Protein AF-A0A953T3P0-F1 (afdb_monomer)

Radius of gyration: 31.75 Å; Cα contacts (8 Å, |Δi|>4): 435; chains: 1; bounding box: 73×57×102 Å

Secondary structure (DSSP, 8-state):
-------------------------TTHHHHHHHHHHHHHHHHHHHHHHHHHHHHHHHHHHHHH-HHHHHHHHHHHHHHHHHHHHHHHHHHHHHHHTTT-TTTT-TTTEEEEEEEE-TT--EEEE--EETTEE--HHHHH-SS-TT----HHHHHHHHHHHHHHHHHHHHHHHHHHHHT-HHHHHHHHHHHSTTTTT-GGGGGGHHHHHHHHHHHHHHHHHHHHHHIIIII--GGGTT--TTS--SS-TTTTS----SHHHHHHHHHHHHSPEE-TTT--EE-TT-HHHHHHHHHHHHHHHHHHHHHHHS---EEEEEESS-TT-EEEEEHHHHHHHHHHHHBS-TTT--BS----SS-THHHHIIIIIHHHHHHHHHHHHHHHHHHHH-

Structure (mmCIF, N/CA/C/O backbone):
data_AF-A0A953T3P0-F1
#
_entry.id   AF-A0A953T3P0-F1
#
loop_
_atom_site.group_PDB
_atom_site.id
_atom_site.type_symbol
_atom_site.label_atom_id
_atom_site.label_alt_id
_atom_site.label_comp_id
_atom_site.label_asym_id
_atom_site.label_entity_id
_atom_site.label_seq_id
_atom_site.pdbx_PDB_ins_code
_atom_site.Cartn_x
_atom_site.Cartn_y
_atom_site.Cartn_z
_atom_site.occupancy
_atom_site.B_iso_or_equiv
_atom_site.auth_seq_id
_atom_site.auth_comp_id
_atom_site.auth_asym_id
_atom_site.auth_atom_id
_atom_site.pdbx_PDB_model_num
ATOM 1 N N . MET A 1 1 ? 3.062 -41.669 -9.438 1.00 37.56 1 MET A N 1
ATOM 2 C CA . MET A 1 1 ? 3.617 -41.935 -10.787 1.00 37.56 1 MET A CA 1
ATOM 3 C C . MET A 1 1 ? 3.942 -40.614 -11.473 1.00 37.56 1 MET A C 1
ATOM 5 O O . MET A 1 1 ? 3.036 -39.882 -11.841 1.00 37.56 1 MET A O 1
ATOM 9 N N . ARG A 1 2 ? 5.233 -40.275 -11.577 1.00 29.33 2 ARG A N 1
ATOM 10 C CA . ARG A 1 2 ? 5.738 -39.054 -12.226 1.00 29.33 2 ARG A CA 1
ATOM 11 C C . ARG A 1 2 ? 5.857 -39.291 -13.737 1.00 29.33 2 ARG A C 1
ATOM 13 O O . ARG A 1 2 ? 6.620 -40.166 -14.137 1.00 29.33 2 ARG A O 1
ATOM 20 N N . LYS A 1 3 ? 5.162 -38.513 -14.572 1.00 30.78 3 LYS A N 1
ATOM 21 C CA . LYS A 1 3 ? 5.439 -38.440 -16.017 1.00 30.78 3 LYS A CA 1
ATOM 22 C C . LYS A 1 3 ? 6.377 -37.259 -16.276 1.00 30.78 3 LYS A C 1
ATOM 24 O O . LYS A 1 3 ? 5.998 -36.110 -16.100 1.00 30.78 3 LYS A O 1
ATOM 29 N N . LYS A 1 4 ? 7.620 -37.580 -16.644 1.00 32.75 4 LYS A N 1
ATOM 30 C CA . LYS A 1 4 ? 8.631 -36.647 -17.157 1.00 32.75 4 LYS A CA 1
ATOM 31 C C . LYS A 1 4 ? 8.291 -36.314 -18.612 1.00 32.75 4 LYS A C 1
ATOM 33 O O . LYS A 1 4 ? 8.299 -37.214 -19.451 1.00 32.75 4 LYS A O 1
ATOM 38 N N . THR A 1 5 ? 8.030 -35.052 -18.919 1.00 35.22 5 THR A N 1
ATOM 39 C CA . THR A 1 5 ? 7.902 -34.564 -20.298 1.00 35.22 5 THR A CA 1
ATOM 40 C C . THR A 1 5 ? 9.308 -34.317 -20.848 1.00 35.22 5 THR A C 1
ATOM 42 O O . THR A 1 5 ? 10.053 -33.497 -20.317 1.00 35.22 5 THR A O 1
ATOM 45 N N . LYS A 1 6 ? 9.712 -35.087 -21.864 1.00 32.06 6 LYS A N 1
ATOM 46 C CA . LYS A 1 6 ? 11.002 -34.941 -22.555 1.00 32.06 6 LYS A CA 1
ATOM 47 C C . LYS A 1 6 ? 10.939 -33.740 -23.505 1.00 32.06 6 LYS A C 1
ATOM 49 O O . LYS A 1 6 ? 10.104 -33.723 -24.407 1.00 32.06 6 LYS A O 1
ATOM 54 N N . LEU A 1 7 ? 11.838 -32.775 -23.313 1.00 31.03 7 LEU A N 1
ATOM 55 C CA . LEU A 1 7 ? 12.118 -31.689 -24.254 1.00 31.03 7 LEU A CA 1
ATOM 56 C C . LEU A 1 7 ? 12.672 -32.294 -25.559 1.00 31.03 7 LEU A C 1
ATOM 58 O O . LEU A 1 7 ? 13.673 -33.011 -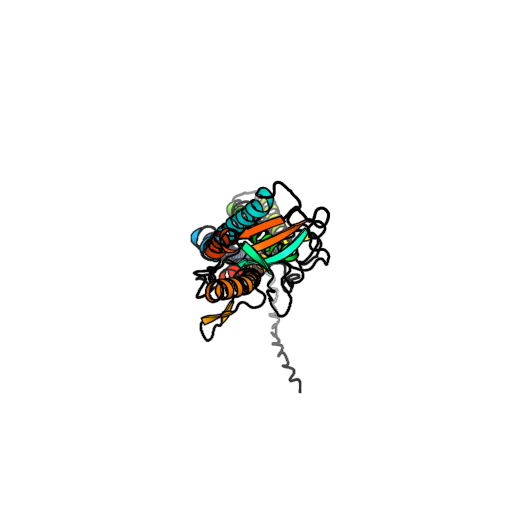25.527 1.00 31.03 7 LEU A O 1
ATOM 62 N N . LYS A 1 8 ? 12.027 -32.033 -26.701 1.00 30.09 8 LYS A N 1
ATOM 63 C CA . LYS A 1 8 ? 12.584 -32.332 -28.027 1.00 30.09 8 LYS A CA 1
ATOM 64 C C . LYS A 1 8 ? 13.500 -31.176 -28.431 1.00 30.09 8 LYS A C 1
ATOM 66 O O . LYS A 1 8 ? 13.028 -30.067 -28.652 1.00 30.09 8 LYS A O 1
ATOM 71 N N . PHE A 1 9 ? 14.797 -31.453 -28.508 1.00 32.75 9 PHE A N 1
ATOM 72 C CA . PHE A 1 9 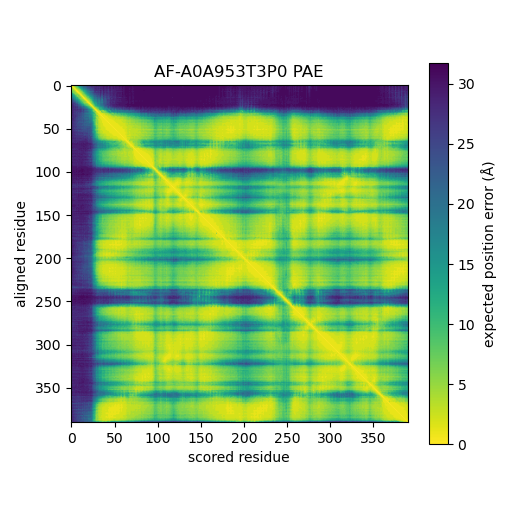? 15.791 -30.589 -29.140 1.00 32.75 9 PHE A CA 1
ATOM 73 C C . PHE A 1 9 ? 15.464 -30.470 -30.636 1.00 32.75 9 PHE A C 1
ATOM 75 O O . PHE A 1 9 ? 15.517 -31.467 -31.355 1.00 32.75 9 PHE A O 1
ATOM 82 N N . TYR A 1 10 ? 15.137 -29.268 -31.109 1.00 33.91 10 TYR A N 1
ATOM 83 C CA . TYR A 1 10 ? 15.230 -28.955 -32.532 1.00 33.91 10 TYR A CA 1
ATOM 84 C C . TYR A 1 10 ? 16.700 -28.660 -32.840 1.00 33.91 10 TYR A C 1
ATOM 86 O O . TYR A 1 10 ? 17.231 -27.611 -32.484 1.00 33.91 10 TYR A O 1
ATOM 94 N N . LEU A 1 11 ? 17.367 -29.632 -33.459 1.00 31.27 11 LEU A N 1
ATOM 95 C CA . LEU A 1 11 ? 18.646 -29.450 -34.136 1.00 31.27 11 LEU A CA 1
ATOM 96 C C . LEU A 1 11 ? 18.415 -28.528 -35.340 1.00 31.27 11 LEU A C 1
ATOM 98 O O . LEU A 1 11 ? 17.953 -28.975 -36.388 1.00 31.27 11 LEU A O 1
ATOM 102 N N . CYS A 1 12 ? 18.729 -27.241 -35.198 1.00 31.02 12 CYS A N 1
ATOM 103 C CA . CYS A 1 12 ? 18.995 -26.394 -36.354 1.00 31.02 12 CYS A CA 1
ATOM 104 C C . CYS A 1 12 ? 20.309 -26.877 -36.974 1.00 31.02 12 CYS A C 1
ATOM 106 O O . CYS A 1 12 ? 21.393 -26.579 -36.473 1.00 31.02 12 CYS A O 1
ATOM 108 N N . ILE A 1 13 ? 20.201 -27.668 -38.039 1.00 32.19 13 ILE A N 1
ATOM 109 C CA . ILE A 1 13 ? 21.322 -28.002 -38.912 1.00 32.19 13 ILE A CA 1
ATOM 110 C C . ILE A 1 13 ? 21.729 -26.694 -39.595 1.00 32.19 13 ILE A C 1
ATOM 112 O O . ILE A 1 13 ? 21.095 -26.255 -40.553 1.00 32.19 13 ILE A O 1
ATOM 116 N N . PHE A 1 14 ? 22.762 -26.041 -39.067 1.00 35.91 14 PHE A N 1
ATOM 117 C CA . PHE A 1 14 ? 23.504 -25.036 -39.814 1.00 35.91 14 PHE A CA 1
ATOM 118 C C . PHE A 1 14 ? 24.171 -25.756 -40.984 1.00 35.91 14 PHE A C 1
ATOM 120 O O . PHE A 1 14 ? 25.140 -26.489 -40.800 1.00 35.91 14 PHE A O 1
ATOM 127 N N . SER A 1 15 ? 23.633 -25.579 -42.188 1.00 30.56 15 SER A N 1
ATOM 128 C CA . SER A 1 15 ? 24.376 -25.905 -43.399 1.00 30.56 15 SER A CA 1
ATOM 129 C C . SER A 1 15 ? 25.509 -24.880 -43.519 1.00 30.56 15 SER A C 1
ATOM 131 O O . SER A 1 15 ? 25.211 -23.684 -43.573 1.00 30.56 15 SER A O 1
ATOM 133 N N . PRO A 1 16 ? 26.792 -25.279 -43.549 1.00 36.47 16 PRO A N 1
ATOM 134 C CA . PRO A 1 16 ? 27.856 -24.346 -43.870 1.00 36.47 16 PRO A CA 1
ATOM 135 C C . PRO A 1 16 ? 27.723 -24.015 -45.358 1.00 36.47 16 PRO A C 1
ATOM 137 O O . PRO A 1 16 ? 27.997 -24.846 -46.224 1.00 36.47 16 PRO A O 1
ATOM 140 N N . ILE A 1 17 ? 27.249 -22.810 -45.670 1.00 37.03 17 ILE A N 1
ATOM 141 C CA . ILE A 1 17 ? 27.395 -22.261 -47.015 1.00 37.03 17 ILE A CA 1
ATOM 142 C C . ILE A 1 17 ? 28.883 -21.950 -47.161 1.00 37.03 17 ILE A C 1
ATOM 144 O O . ILE A 1 17 ? 29.382 -20.962 -46.626 1.00 37.03 17 ILE A O 1
ATOM 148 N N . TYR A 1 18 ? 29.601 -22.840 -47.843 1.00 33.72 18 TYR A N 1
ATOM 149 C CA . TYR A 1 18 ? 30.947 -22.577 -48.331 1.00 33.72 18 TYR A CA 1
ATOM 150 C C . TYR A 1 18 ? 30.877 -21.415 -49.328 1.00 33.72 18 TYR A C 1
ATOM 152 O O . TYR A 1 18 ? 30.556 -21.601 -50.500 1.00 33.72 18 TYR A O 1
ATOM 160 N N . LEU A 1 19 ? 31.160 -20.201 -48.857 1.00 36.16 19 LEU A N 1
ATOM 161 C CA . LEU A 1 19 ? 31.467 -19.071 -49.726 1.00 36.16 19 LEU A CA 1
ATOM 162 C C . LEU A 1 19 ? 32.917 -19.227 -50.188 1.00 36.16 19 LEU A C 1
ATOM 164 O O . LEU A 1 19 ? 33.862 -19.000 -49.437 1.00 36.16 19 LEU A O 1
ATOM 168 N N . SER A 1 20 ? 33.075 -19.673 -51.432 1.00 31.75 20 SER A N 1
ATOM 169 C CA . SER A 1 20 ? 34.361 -19.707 -52.125 1.00 31.75 20 SER A CA 1
ATOM 170 C C . SER A 1 20 ? 34.915 -18.277 -52.248 1.00 31.75 20 SER A C 1
ATOM 172 O O . SER A 1 20 ? 34.160 -17.387 -52.649 1.00 31.75 20 SER A O 1
ATOM 174 N N . PRO A 1 21 ? 36.204 -18.015 -51.960 1.00 38.56 21 PRO A N 1
ATOM 175 C CA . PRO A 1 21 ? 36.775 -16.695 -52.164 1.00 38.56 21 PRO A CA 1
ATOM 176 C C . PRO A 1 21 ? 37.069 -16.533 -53.657 1.00 38.56 21 PRO A C 1
ATOM 178 O O . PRO A 1 21 ? 38.043 -17.078 -54.175 1.00 38.56 21 PRO A O 1
ATOM 181 N N . ILE A 1 22 ? 36.220 -15.797 -54.371 1.00 37.16 22 ILE A N 1
ATOM 182 C CA . ILE A 1 22 ? 36.578 -15.304 -55.702 1.00 37.16 22 ILE A CA 1
ATOM 183 C C . ILE A 1 22 ? 37.471 -14.081 -55.487 1.00 37.16 22 ILE A C 1
ATOM 185 O O . ILE A 1 22 ? 37.013 -12.969 -55.238 1.00 37.16 22 ILE A O 1
ATOM 189 N N . LEU A 1 23 ? 38.778 -14.330 -55.530 1.00 43.03 23 LEU A N 1
ATOM 190 C CA . LEU A 1 23 ? 39.819 -13.315 -55.615 1.00 43.03 23 LEU A CA 1
ATOM 191 C C . LEU A 1 23 ? 39.748 -12.627 -56.983 1.00 43.03 23 LEU A C 1
ATOM 193 O O . LEU A 1 23 ? 40.327 -13.137 -57.934 1.00 43.03 23 LEU A O 1
ATOM 197 N N . THR A 1 24 ? 39.109 -11.457 -57.070 1.00 35.88 24 THR A N 1
ATOM 198 C CA . THR A 1 24 ? 39.386 -10.458 -58.123 1.00 35.88 24 THR A CA 1
ATOM 199 C C . THR A 1 24 ? 38.961 -9.043 -57.685 1.00 35.88 24 THR A C 1
ATOM 201 O O . THR A 1 24 ? 37.789 -8.785 -57.435 1.00 35.88 24 THR A O 1
ATOM 204 N N . SER A 1 25 ? 39.931 -8.115 -57.655 1.00 33.19 25 SER A N 1
ATOM 205 C CA . SER A 1 25 ? 39.856 -6.665 -57.346 1.00 33.19 25 SER A CA 1
ATOM 206 C C . SER A 1 25 ? 39.536 -6.263 -55.886 1.00 33.19 25 SER A C 1
ATOM 208 O O . SER A 1 25 ? 38.407 -6.013 -55.479 1.00 33.19 25 SER A O 1
ATOM 210 N N . CYS A 1 26 ? 40.595 -6.158 -55.079 1.00 47.00 26 CYS A N 1
ATOM 211 C CA . CYS A 1 26 ? 40.574 -6.049 -53.614 1.00 47.00 26 CYS A CA 1
ATOM 212 C C . CYS A 1 26 ? 40.272 -4.654 -53.021 1.00 47.00 26 CYS A C 1
ATOM 214 O O . CYS A 1 26 ? 40.724 -4.373 -51.915 1.00 47.00 26 CYS A O 1
ATOM 216 N N . GLN A 1 27 ? 39.534 -3.770 -53.700 1.00 43.94 27 GLN A N 1
ATOM 217 C CA . GLN A 1 27 ? 39.047 -2.537 -53.052 1.00 43.94 27 GLN A CA 1
ATOM 218 C C . GLN A 1 27 ? 37.523 -2.444 -53.068 1.00 43.94 27 GLN A C 1
ATOM 220 O O . GLN A 1 27 ? 36.934 -2.344 -51.998 1.00 43.94 27 GLN A O 1
ATOM 225 N N . SER A 1 28 ? 36.860 -2.579 -54.218 1.00 45.50 28 SER A N 1
ATOM 226 C CA . SER A 1 28 ? 35.389 -2.513 -54.306 1.00 45.50 28 SER A CA 1
ATOM 227 C C . SER A 1 28 ? 34.683 -3.592 -53.475 1.00 45.50 28 SER A C 1
ATOM 229 O O . SER A 1 28 ? 33.772 -3.276 -52.721 1.00 45.50 28 SER A O 1
ATOM 231 N N . SER A 1 29 ? 35.166 -4.839 -53.509 1.00 52.94 29 SER A N 1
ATOM 232 C CA . SER A 1 29 ? 34.537 -5.955 -52.781 1.00 52.94 29 SER A CA 1
ATOM 233 C C . SER A 1 29 ? 34.591 -5.822 -51.251 1.00 52.94 29 SER A C 1
ATOM 235 O O . SER A 1 29 ? 33.715 -6.359 -50.576 1.00 52.94 29 SER A O 1
ATOM 237 N N . PHE A 1 30 ? 35.596 -5.139 -50.692 1.00 55.59 30 PHE A N 1
ATOM 238 C CA . PHE A 1 30 ? 35.671 -4.875 -49.248 1.00 55.59 30 PHE A CA 1
ATOM 239 C C . PHE A 1 30 ? 34.766 -3.708 -48.848 1.00 55.59 30 PHE A C 1
ATOM 241 O O . PHE A 1 30 ? 34.097 -3.782 -47.819 1.00 55.59 30 PHE A O 1
ATOM 248 N N . TRP A 1 31 ? 34.692 -2.666 -49.685 1.00 56.62 31 TRP A N 1
ATOM 249 C CA . TRP A 1 31 ? 33.738 -1.570 -49.505 1.00 56.62 31 TRP A CA 1
ATOM 250 C C . TRP A 1 31 ? 32.292 -2.076 -49.525 1.00 56.62 31 TRP A C 1
ATOM 252 O O . TRP A 1 31 ? 31.493 -1.678 -48.679 1.00 56.62 31 TRP A O 1
ATOM 262 N N . ASP A 1 32 ? 31.965 -3.003 -50.426 1.00 62.16 32 ASP A N 1
ATOM 263 C CA . ASP A 1 32 ? 30.634 -3.606 -50.506 1.00 62.16 32 ASP A CA 1
ATOM 264 C C . ASP A 1 32 ? 30.319 -4.472 -49.274 1.00 62.16 32 ASP A C 1
ATOM 266 O O . ASP A 1 32 ? 29.224 -4.379 -48.723 1.00 62.16 32 ASP A O 1
ATOM 270 N N . GLN A 1 33 ? 31.288 -5.244 -48.767 1.00 70.69 33 GLN A N 1
ATOM 271 C CA . GLN A 1 33 ? 31.130 -6.021 -47.528 1.00 70.69 33 GLN A CA 1
ATOM 272 C C . GLN A 1 33 ? 30.956 -5.134 -46.288 1.00 70.69 33 GLN A C 1
ATOM 274 O O . GLN A 1 33 ? 30.079 -5.403 -45.466 1.00 70.69 33 GLN A O 1
ATOM 279 N N . GLN A 1 34 ? 31.738 -4.058 -46.162 1.00 75.94 34 GLN A N 1
ATOM 280 C CA . GLN A 1 34 ? 31.599 -3.102 -45.062 1.00 75.94 34 GLN A CA 1
ATOM 281 C C . GLN A 1 34 ? 30.240 -2.391 -45.111 1.00 75.94 34 GLN A C 1
ATOM 283 O O . GLN A 1 34 ? 29.571 -2.268 -44.087 1.00 75.94 34 GLN A O 1
ATOM 288 N N . ASN A 1 35 ? 29.789 -1.981 -46.299 1.00 76.19 35 ASN A N 1
ATOM 289 C CA . ASN A 1 35 ? 28.476 -1.363 -46.479 1.00 76.19 35 ASN A CA 1
ATOM 290 C C . ASN A 1 35 ? 27.328 -2.323 -46.136 1.00 76.19 35 ASN A C 1
ATOM 292 O O . ASN A 1 35 ? 26.334 -1.892 -45.545 1.00 76.19 35 ASN A O 1
ATOM 296 N N . ILE A 1 36 ? 27.454 -3.612 -46.470 1.00 82.06 36 ILE A N 1
ATOM 297 C CA . ILE A 1 36 ? 26.483 -4.645 -46.079 1.00 82.06 36 ILE A CA 1
ATOM 298 C C . ILE A 1 36 ? 26.461 -4.794 -44.554 1.00 82.06 36 ILE A C 1
ATOM 300 O O . ILE A 1 36 ? 25.387 -4.712 -43.960 1.00 82.06 36 ILE A O 1
ATOM 304 N N . PHE A 1 37 ? 27.624 -4.922 -43.912 1.00 85.38 37 PHE A N 1
ATOM 305 C CA . PHE A 1 37 ? 27.726 -5.064 -42.458 1.00 85.38 37 PHE A CA 1
ATOM 306 C C . PHE A 1 37 ? 27.159 -3.851 -41.706 1.00 85.38 37 PHE A C 1
ATOM 308 O O . PHE A 1 37 ? 26.349 -4.004 -40.792 1.00 85.38 37 PHE A O 1
ATOM 315 N N . GLU A 1 38 ? 27.512 -2.632 -42.128 1.00 88.06 38 GLU A N 1
ATOM 316 C CA . GLU A 1 38 ? 26.957 -1.398 -41.565 1.00 88.06 38 GLU A CA 1
ATOM 317 C C . GLU A 1 38 ? 25.435 -1.321 -41.771 1.00 88.06 38 GLU A C 1
ATOM 319 O O . GLU A 1 38 ? 24.701 -0.913 -40.869 1.00 88.06 38 GLU A O 1
ATOM 324 N N . SER A 1 39 ? 24.929 -1.759 -42.925 1.00 87.81 39 SER A N 1
ATOM 325 C CA . SER A 1 39 ? 23.487 -1.780 -43.194 1.00 87.81 39 SER A CA 1
ATOM 326 C C . SER A 1 39 ? 22.744 -2.781 -42.304 1.00 87.81 39 SER A C 1
ATOM 328 O O . SER A 1 39 ? 21.676 -2.458 -41.777 1.00 87.81 39 SER A O 1
ATOM 330 N N . GLU A 1 40 ? 23.296 -3.979 -42.095 1.00 89.12 40 GLU A N 1
ATOM 331 C CA . GLU A 1 40 ? 22.719 -4.995 -41.208 1.00 89.12 40 GLU A CA 1
ATOM 332 C C . GLU A 1 40 ? 22.732 -4.549 -39.747 1.00 89.12 40 GLU A C 1
ATOM 334 O O . GLU A 1 40 ? 21.688 -4.595 -39.086 1.00 89.12 40 GLU A O 1
ATOM 339 N N . PHE A 1 41 ? 23.871 -4.031 -39.280 1.00 93.56 41 PHE A N 1
ATOM 340 C CA . PHE A 1 41 ? 23.993 -3.426 -37.959 1.00 93.56 41 PHE A CA 1
ATOM 341 C C . PHE A 1 41 ? 22.953 -2.321 -37.766 1.00 93.56 41 PHE A C 1
ATOM 343 O O . PHE A 1 41 ? 22.199 -2.345 -36.793 1.00 93.56 41 PHE A O 1
ATOM 350 N N . HIS A 1 42 ? 22.859 -1.376 -38.708 1.00 93.25 42 HIS A N 1
ATOM 351 C CA . HIS A 1 42 ? 21.914 -0.267 -38.622 1.00 93.25 42 HIS A CA 1
ATOM 352 C C . HIS A 1 42 ? 20.468 -0.751 -38.545 1.00 93.25 42 HIS A C 1
ATOM 354 O O . HIS A 1 42 ? 19.709 -0.290 -37.692 1.00 93.25 42 HIS A O 1
ATOM 360 N N . ARG A 1 43 ? 20.092 -1.708 -39.402 1.00 94.75 43 ARG A N 1
ATOM 361 C CA . ARG A 1 43 ? 18.750 -2.297 -39.428 1.00 94.75 43 ARG A CA 1
ATOM 362 C C . ARG A 1 43 ? 18.400 -2.946 -38.093 1.00 94.75 43 ARG A C 1
ATOM 364 O O . ARG A 1 43 ? 17.325 -2.684 -37.552 1.00 94.75 43 ARG A O 1
ATOM 371 N N . ASP A 1 44 ? 19.280 -3.788 -37.559 1.00 94.69 44 ASP A N 1
ATOM 372 C CA . ASP A 1 44 ? 19.014 -4.491 -36.306 1.00 94.69 44 ASP A CA 1
ATOM 373 C C . ASP A 1 44 ? 18.988 -3.545 -35.109 1.00 94.69 44 ASP A C 1
ATOM 375 O O . ASP A 1 44 ? 18.080 -3.634 -34.278 1.00 94.69 44 ASP A O 1
ATOM 379 N N . PHE A 1 45 ? 19.915 -2.591 -35.068 1.00 95.94 45 PHE A N 1
ATOM 380 C CA . PHE A 1 45 ? 19.978 -1.563 -34.038 1.00 95.94 45 PHE A CA 1
ATOM 381 C C . PHE A 1 45 ? 18.712 -0.692 -34.035 1.00 95.94 45 PHE A C 1
ATOM 383 O O . PHE A 1 45 ? 18.079 -0.511 -32.993 1.00 95.94 45 PHE A O 1
ATOM 390 N N . PHE A 1 46 ? 18.280 -0.215 -35.208 1.00 96.56 46 PHE A N 1
ATOM 391 C CA . PHE A 1 46 ? 17.072 0.600 -35.355 1.00 96.56 46 PHE A CA 1
ATOM 392 C C . PHE A 1 46 ? 15.800 -0.178 -35.000 1.00 96.56 46 PHE A C 1
ATOM 394 O O . PHE A 1 46 ? 14.898 0.360 -34.350 1.00 96.56 46 PHE A O 1
ATOM 401 N N . ARG A 1 47 ? 15.726 -1.460 -35.382 1.00 97.62 47 ARG A N 1
ATOM 402 C CA . ARG A 1 47 ? 14.613 -2.342 -35.013 1.00 97.62 47 ARG A CA 1
ATOM 403 C C . ARG A 1 47 ? 14.494 -2.476 -33.497 1.00 97.62 47 ARG A C 1
ATOM 405 O O . ARG A 1 47 ? 13.401 -2.295 -32.969 1.00 97.62 47 ARG A O 1
ATOM 412 N N . GLN A 1 48 ? 15.593 -2.768 -32.797 1.00 97.94 48 GLN A N 1
ATOM 413 C CA . GLN A 1 48 ? 15.557 -2.885 -31.336 1.00 97.94 48 GLN A CA 1
ATOM 414 C C . GLN A 1 48 ? 15.223 -1.547 -30.668 1.00 97.94 48 GLN A C 1
ATOM 416 O O . GLN A 1 48 ? 14.388 -1.516 -29.771 1.00 97.94 48 GLN A O 1
ATOM 421 N N . TYR A 1 49 ? 15.782 -0.431 -31.145 1.00 97.50 49 TYR A N 1
ATOM 422 C CA . TYR A 1 49 ? 15.403 0.894 -30.648 1.00 97.50 49 TYR A CA 1
ATOM 423 C C . TYR A 1 49 ? 13.903 1.175 -30.820 1.00 97.50 49 TYR A C 1
ATOM 425 O O . TYR A 1 49 ? 13.267 1.687 -29.904 1.00 97.50 49 TYR A O 1
ATOM 433 N N . SER A 1 50 ? 13.322 0.818 -31.966 1.00 97.75 50 SER A N 1
ATOM 434 C CA . SER A 1 50 ? 11.893 1.032 -32.224 1.00 97.75 50 SER A CA 1
ATOM 435 C C . SER A 1 50 ? 11.014 0.249 -31.245 1.00 97.75 50 SER A C 1
ATOM 437 O O . SER A 1 50 ? 10.028 0.791 -30.748 1.00 97.75 50 SER A O 1
ATOM 439 N N . LEU A 1 51 ? 11.400 -0.991 -30.918 1.00 97.88 51 LEU A N 1
ATOM 440 C CA . LEU A 1 51 ? 10.740 -1.786 -29.878 1.00 97.88 51 LEU A CA 1
ATOM 441 C C . LEU A 1 51 ? 10.889 -1.127 -28.503 1.00 97.88 51 LEU A C 1
ATOM 443 O O . LEU A 1 51 ? 9.891 -0.922 -27.819 1.00 97.88 51 LEU A O 1
ATOM 447 N N . TYR A 1 52 ? 12.111 -0.719 -28.140 1.00 98.38 52 TYR A N 1
ATOM 448 C CA . TYR A 1 52 ? 12.381 -0.050 -26.865 1.00 98.38 52 TYR A CA 1
ATOM 449 C C . TYR A 1 52 ? 11.523 1.207 -26.710 1.00 98.38 52 TYR A C 1
ATOM 451 O O . TYR A 1 52 ? 10.864 1.398 -25.693 1.00 98.38 52 TYR A O 1
ATOM 459 N N . LYS A 1 53 ? 11.506 2.062 -27.739 1.00 97.44 53 LYS A N 1
ATOM 460 C CA . LYS A 1 53 ? 10.705 3.285 -27.775 1.00 97.44 53 LYS A CA 1
ATOM 461 C C . LYS A 1 53 ? 9.222 2.975 -27.583 1.00 97.44 53 LYS A C 1
ATOM 463 O O . LYS A 1 53 ? 8.592 3.617 -26.753 1.00 97.44 53 LYS A O 1
ATOM 468 N N . GLY A 1 54 ? 8.689 1.991 -28.308 1.00 96.81 54 GLY A N 1
ATOM 469 C CA . GLY A 1 54 ? 7.285 1.602 -28.191 1.00 96.81 54 GLY A CA 1
ATOM 470 C C . GLY A 1 54 ? 6.916 1.138 -26.780 1.00 96.81 54 GLY A C 1
ATOM 471 O O . GLY A 1 54 ? 5.917 1.593 -26.230 1.00 96.81 54 GLY A O 1
ATOM 472 N N . THR A 1 55 ? 7.729 0.278 -26.162 1.00 96.31 55 THR A N 1
ATOM 473 C CA . THR A 1 55 ? 7.492 -0.191 -24.784 1.00 96.31 55 THR A CA 1
ATOM 474 C C . THR A 1 55 ? 7.651 0.941 -23.763 1.00 96.31 55 THR A C 1
ATOM 476 O O . THR A 1 55 ? 6.820 1.086 -22.867 1.00 96.31 55 THR A O 1
ATOM 479 N N . TRP A 1 56 ? 8.647 1.812 -23.932 1.00 95.56 56 TRP A N 1
ATOM 480 C CA . TRP A 1 56 ? 8.848 2.981 -23.073 1.00 95.56 56 TRP A CA 1
ATOM 481 C C . TRP A 1 56 ? 7.674 3.968 -23.146 1.00 95.56 56 TRP A C 1
ATOM 483 O O . TRP A 1 56 ? 7.203 4.457 -22.121 1.00 95.56 56 TRP A O 1
ATOM 493 N N . GLU A 1 57 ? 7.151 4.231 -24.345 1.00 92.75 57 GLU A N 1
ATOM 494 C CA . GLU A 1 57 ? 5.978 5.087 -24.541 1.00 92.75 57 GLU A CA 1
ATOM 495 C C . GLU A 1 57 ? 4.717 4.492 -23.904 1.00 92.75 57 GLU A C 1
ATOM 497 O O . GLU A 1 57 ? 3.930 5.244 -23.333 1.00 92.75 57 GLU A O 1
ATOM 502 N N . LYS A 1 58 ? 4.535 3.162 -23.917 1.00 90.81 58 LYS A N 1
ATOM 503 C CA . LYS A 1 58 ? 3.433 2.509 -23.184 1.00 90.81 58 LYS A CA 1
ATOM 504 C C . LYS A 1 58 ? 3.511 2.789 -21.683 1.00 90.81 58 LYS A C 1
ATOM 506 O O . LYS A 1 58 ? 2.505 3.183 -21.097 1.00 90.81 58 LYS A O 1
ATOM 511 N N . ILE A 1 59 ? 4.693 2.630 -21.082 1.00 91.38 59 ILE A N 1
ATOM 512 C CA . ILE A 1 59 ? 4.914 2.924 -19.658 1.00 91.38 59 ILE A CA 1
ATOM 513 C C . ILE A 1 59 ? 4.636 4.404 -19.381 1.00 91.38 59 ILE A C 1
ATOM 515 O O . ILE A 1 59 ? 3.848 4.723 -18.493 1.00 91.38 59 ILE A O 1
ATOM 519 N N . LEU A 1 60 ? 5.222 5.314 -20.167 1.00 89.75 60 LEU A N 1
ATOM 520 C CA . LEU A 1 60 ? 5.031 6.752 -19.971 1.00 89.75 60 LEU A CA 1
ATOM 521 C C . LEU A 1 60 ? 3.568 7.182 -20.111 1.00 89.75 60 LEU A C 1
ATOM 523 O O . LEU A 1 60 ? 3.095 7.985 -19.314 1.00 89.75 60 LEU A O 1
ATOM 527 N N . ASN A 1 61 ? 2.846 6.659 -21.100 1.00 88.44 61 ASN A N 1
ATOM 528 C CA . ASN A 1 61 ? 1.435 6.985 -21.289 1.00 88.44 61 ASN A CA 1
ATOM 529 C C . ASN A 1 61 ? 0.581 6.478 -20.123 1.00 88.44 61 ASN A C 1
ATOM 531 O O . ASN A 1 61 ? -0.342 7.171 -19.701 1.00 88.44 61 ASN A O 1
ATOM 535 N N . PHE A 1 62 ? 0.909 5.306 -19.573 1.00 86.12 62 PHE A N 1
ATOM 536 C CA . PHE A 1 62 ? 0.228 4.782 -18.395 1.00 86.12 62 PHE A CA 1
ATOM 537 C C . PHE A 1 62 ? 0.448 5.671 -17.166 1.00 86.12 62 PHE A C 1
ATOM 539 O O . PHE A 1 62 ? -0.520 5.997 -16.485 1.00 86.12 62 PHE A O 1
ATOM 546 N N . VAL A 1 63 ? 1.693 6.086 -16.895 1.00 83.62 63 VAL A N 1
ATOM 547 C CA . VAL A 1 63 ? 2.006 6.877 -15.691 1.00 83.62 63 VAL A CA 1
ATOM 548 C C . VAL A 1 63 ? 1.586 8.346 -15.786 1.00 83.62 63 VAL A C 1
ATOM 550 O O . VAL A 1 63 ? 1.271 8.951 -14.767 1.00 83.62 63 VAL A O 1
ATOM 553 N N . LYS A 1 64 ? 1.568 8.923 -16.995 1.00 81.62 64 LYS A N 1
ATOM 554 C CA . LYS A 1 64 ? 1.164 10.321 -17.236 1.00 81.62 64 LYS A CA 1
ATOM 555 C C . LYS A 1 64 ? -0.336 10.534 -17.207 1.00 81.62 64 LYS A C 1
ATOM 557 O O . LYS A 1 64 ? -0.793 11.644 -16.944 1.00 81.62 64 LYS A O 1
ATOM 562 N N . ASP A 1 65 ? -1.103 9.497 -17.518 1.00 78.88 65 ASP A N 1
ATOM 563 C CA . ASP A 1 65 ? -2.532 9.538 -17.282 1.00 78.88 65 ASP A CA 1
ATOM 564 C C . ASP A 1 65 ? -2.763 9.371 -15.782 1.00 78.88 65 ASP A C 1
ATOM 566 O O . ASP A 1 65 ? -2.828 8.262 -15.250 1.00 78.88 65 ASP A O 1
ATOM 570 N N . GLU A 1 66 ? -2.883 10.510 -15.103 1.00 67.06 66 GLU A N 1
ATOM 571 C CA . GLU A 1 66 ? -3.158 10.581 -13.674 1.00 67.06 66 GLU A CA 1
ATOM 572 C C . GLU A 1 66 ? -4.371 9.716 -13.296 1.00 67.06 66 GLU A C 1
ATOM 574 O O . GLU A 1 66 ? -4.385 9.125 -12.218 1.00 67.06 66 GLU A O 1
ATOM 579 N N . LYS A 1 67 ? -5.357 9.548 -14.193 1.00 70.00 67 LYS A N 1
ATOM 580 C CA . LYS A 1 67 ? -6.502 8.667 -13.941 1.00 70.00 67 LYS A CA 1
ATOM 581 C C . LYS A 1 67 ? -6.110 7.202 -13.918 1.00 70.00 67 LYS A C 1
ATOM 583 O O . LYS A 1 67 ? -6.745 6.462 -13.184 1.00 70.00 67 LYS A O 1
ATOM 588 N N . ASN A 1 68 ? -5.110 6.756 -14.674 1.00 72.81 68 ASN A N 1
ATOM 589 C CA . ASN A 1 68 ? -4.742 5.344 -14.718 1.00 72.81 68 ASN A CA 1
ATOM 590 C C . ASN A 1 68 ? -4.165 4.896 -13.389 1.00 72.81 68 ASN A C 1
ATOM 592 O O . ASN A 1 68 ? -4.810 4.097 -12.721 1.00 72.81 68 ASN A O 1
ATOM 596 N N . ILE A 1 69 ? -3.041 5.460 -12.954 1.00 67.88 69 ILE A N 1
ATOM 597 C CA . ILE A 1 69 ? -2.426 5.088 -11.675 1.00 67.88 69 ILE A CA 1
ATOM 598 C C . ILE A 1 69 ? -3.381 5.333 -10.503 1.00 67.88 69 ILE A C 1
ATOM 600 O O . ILE A 1 69 ? -3.569 4.445 -9.671 1.00 67.88 69 ILE A O 1
ATOM 604 N N . ASN A 1 70 ? -4.069 6.477 -10.483 1.00 66.75 70 ASN A N 1
ATOM 605 C CA . ASN A 1 70 ? -5.018 6.762 -9.415 1.00 66.75 70 ASN A CA 1
ATOM 606 C C . ASN A 1 70 ? -6.240 5.829 -9.438 1.00 66.75 70 ASN A C 1
ATOM 608 O O . ASN A 1 70 ? -6.731 5.471 -8.374 1.00 66.75 70 ASN A O 1
ATOM 612 N N . SER A 1 71 ? -6.723 5.376 -10.600 1.00 67.12 71 SER A N 1
ATOM 613 C CA . SER A 1 71 ? -7.890 4.475 -10.668 1.00 67.12 71 SER A CA 1
ATOM 614 C C . SER A 1 71 ? -7.658 3.108 -10.022 1.00 67.12 71 SER A C 1
ATOM 616 O O . SER A 1 71 ? -8.627 2.467 -9.626 1.00 67.12 71 SER A O 1
ATOM 618 N N . TYR A 1 72 ? -6.404 2.664 -9.870 1.00 71.75 72 TYR A N 1
ATOM 619 C CA . TYR A 1 72 ? -6.113 1.381 -9.223 1.00 71.75 72 TYR A CA 1
ATOM 620 C C . TYR A 1 72 ? -6.102 1.475 -7.696 1.00 71.75 72 TYR A C 1
ATOM 622 O O . TYR A 1 72 ? -6.510 0.523 -7.038 1.00 71.75 72 TYR A O 1
ATOM 630 N N . TYR A 1 73 ? -5.648 2.591 -7.113 1.00 76.44 73 TYR A N 1
ATOM 631 C CA . TYR A 1 73 ? -5.433 2.664 -5.660 1.00 76.44 73 TYR A CA 1
ATOM 632 C C . TYR A 1 73 ? -5.981 3.912 -4.966 1.00 76.44 73 TYR A C 1
ATOM 634 O O . TYR A 1 73 ? -6.206 3.860 -3.760 1.00 76.44 73 TYR A O 1
ATOM 642 N N . LEU A 1 74 ? -6.225 5.023 -5.671 1.00 81.06 74 LEU A N 1
ATOM 643 C CA . LEU A 1 74 ? -6.467 6.330 -5.048 1.00 81.06 74 LEU A CA 1
ATOM 644 C C . LEU A 1 74 ? -7.738 6.363 -4.199 1.00 81.06 74 LEU A C 1
ATOM 646 O O . LEU A 1 74 ? -7.736 6.966 -3.128 1.00 81.06 74 LEU A O 1
ATOM 650 N N . GLU A 1 75 ? -8.830 5.751 -4.659 1.00 81.50 75 GLU A N 1
ATOM 651 C CA . GLU A 1 75 ? -10.085 5.758 -3.899 1.00 81.50 75 GLU A CA 1
ATOM 652 C C . GLU A 1 75 ? -9.942 5.009 -2.577 1.00 81.50 75 GLU A C 1
ATOM 654 O O . GLU A 1 75 ? -10.293 5.528 -1.519 1.00 81.50 75 GLU A O 1
ATOM 659 N N . ASN A 1 76 ? -9.365 3.813 -2.627 1.00 85.44 76 ASN A N 1
ATOM 660 C CA . ASN A 1 76 ? -9.082 3.029 -1.435 1.00 85.44 76 ASN A CA 1
ATOM 661 C C . ASN A 1 76 ? -8.020 3.706 -0.560 1.00 85.44 76 ASN A C 1
ATOM 663 O O . ASN A 1 76 ? -8.181 3.727 0.653 1.00 85.44 76 ASN A O 1
ATOM 667 N N . TYR A 1 77 ? -6.997 4.339 -1.139 1.00 88.75 77 TYR A N 1
ATOM 668 C CA . TYR A 1 77 ? -6.021 5.140 -0.397 1.00 88.75 77 TYR A CA 1
ATOM 669 C C . TYR A 1 77 ? -6.692 6.263 0.400 1.00 88.75 77 TYR A C 1
ATOM 671 O O . TYR A 1 77 ? -6.412 6.419 1.590 1.00 88.75 77 TYR A O 1
ATOM 679 N N . LYS A 1 78 ? -7.596 7.026 -0.233 1.00 89.44 78 LYS A N 1
ATOM 680 C CA . LYS A 1 78 ? -8.354 8.105 0.419 1.00 89.44 78 LYS A CA 1
ATOM 681 C C . LYS A 1 78 ? -9.235 7.563 1.539 1.00 89.44 78 LYS A C 1
ATOM 683 O O . LYS A 1 78 ? -9.182 8.089 2.644 1.00 89.44 78 LYS A O 1
ATOM 688 N N . LYS A 1 79 ? -9.960 6.470 1.290 1.00 90.56 79 LYS A N 1
ATOM 689 C CA . LYS A 1 79 ? -10.791 5.805 2.306 1.00 90.56 79 LYS A CA 1
ATOM 690 C C . LYS A 1 79 ? -9.961 5.321 3.493 1.00 90.56 79 LYS A C 1
ATOM 692 O O . LYS A 1 79 ? -10.314 5.570 4.638 1.00 90.56 79 LYS A O 1
ATOM 697 N N . VAL A 1 80 ? -8.824 4.674 3.242 1.00 92.69 80 VAL A N 1
ATOM 698 C CA . VAL A 1 80 ? -7.914 4.218 4.306 1.00 92.69 80 VAL A CA 1
ATOM 699 C C . VAL A 1 80 ? -7.349 5.397 5.089 1.00 92.69 80 VAL A C 1
ATOM 701 O O . VAL A 1 80 ? -7.223 5.309 6.307 1.00 92.69 80 VAL A O 1
ATOM 704 N N . LYS A 1 81 ? -7.056 6.517 4.423 1.00 93.69 81 LYS A N 1
ATOM 705 C CA . LYS A 1 81 ? -6.634 7.749 5.092 1.00 93.69 81 LYS A CA 1
ATOM 706 C C . LYS A 1 81 ? -7.731 8.308 6.003 1.00 93.69 81 LYS A C 1
ATOM 708 O O . LYS A 1 81 ? -7.438 8.657 7.138 1.00 93.69 81 LYS A O 1
ATOM 713 N N . GLU A 1 82 ? -8.983 8.344 5.552 1.00 94.19 82 GLU A N 1
ATOM 714 C CA . GLU A 1 82 ? -10.124 8.769 6.381 1.00 94.19 82 GLU A CA 1
ATOM 715 C C . GLU A 1 82 ? -10.320 7.851 7.599 1.00 94.19 82 GLU A C 1
ATOM 717 O O . GLU A 1 82 ? -10.568 8.330 8.708 1.00 94.19 82 GLU A O 1
ATOM 722 N N . ILE A 1 83 ? -10.144 6.537 7.413 1.00 94.69 83 ILE A N 1
ATOM 723 C CA . ILE A 1 83 ? -10.166 5.549 8.498 1.00 94.69 83 ILE A CA 1
ATOM 724 C C . ILE A 1 83 ? -9.017 5.803 9.493 1.00 94.69 83 ILE A C 1
ATOM 726 O O . ILE A 1 83 ? -9.263 5.802 10.699 1.00 94.69 83 ILE A O 1
ATOM 730 N N . ASP A 1 84 ? -7.785 6.041 9.023 1.00 94.31 84 ASP A N 1
ATOM 731 C CA . ASP A 1 84 ? -6.631 6.379 9.877 1.00 94.31 84 ASP A CA 1
ATOM 732 C C . ASP A 1 84 ? -6.864 7.685 10.652 1.00 94.31 84 ASP A C 1
ATOM 734 O O . ASP A 1 84 ? -6.698 7.725 11.870 1.00 94.31 84 ASP A O 1
ATOM 738 N N . ASP A 1 85 ? -7.332 8.739 9.983 1.00 94.75 85 ASP A N 1
ATOM 739 C CA . ASP A 1 85 ? -7.624 10.028 10.614 1.00 94.75 85 ASP A CA 1
ATOM 740 C C . ASP A 1 85 ? -8.694 9.890 11.712 1.00 94.75 85 ASP A C 1
ATOM 742 O O . ASP A 1 85 ? -8.576 10.484 12.790 1.00 94.75 85 ASP A O 1
ATOM 746 N N . ALA A 1 86 ? -9.735 9.085 11.475 1.00 95.06 86 ALA A N 1
ATOM 747 C CA . ALA A 1 86 ? -10.754 8.800 12.480 1.00 95.06 86 ALA A CA 1
ATOM 748 C C . ALA A 1 86 ? -10.209 7.940 13.631 1.00 95.06 86 ALA A C 1
ATOM 750 O O . ALA A 1 86 ? -10.500 8.225 14.794 1.00 95.06 86 ALA A O 1
ATOM 751 N N . TRP A 1 87 ? -9.375 6.942 13.329 1.00 94.56 87 TRP A N 1
ATOM 752 C CA . TRP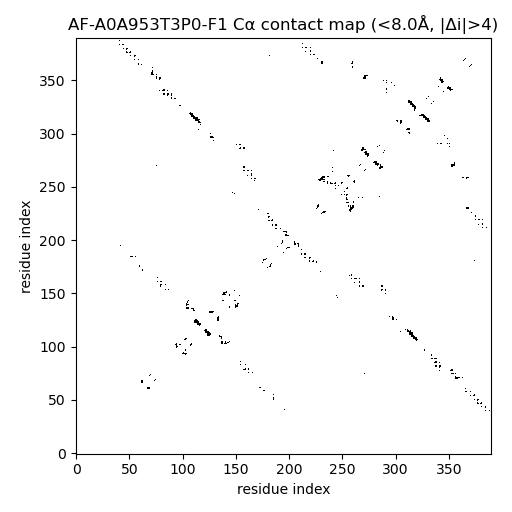 A 1 87 ? -8.708 6.107 14.328 1.00 94.56 87 TRP A CA 1
ATOM 753 C C . TRP A 1 87 ? -7.804 6.925 15.256 1.00 94.56 87 TRP A C 1
ATOM 755 O O . TRP A 1 87 ? -7.861 6.768 16.477 1.00 94.56 87 TRP A O 1
ATOM 765 N N . ARG A 1 88 ? -6.995 7.836 14.698 1.00 91.19 88 ARG A N 1
ATOM 766 C CA . ARG A 1 88 ? -6.137 8.744 15.474 1.00 91.19 88 ARG A CA 1
ATOM 767 C C . ARG A 1 88 ? -6.963 9.592 16.428 1.00 91.19 88 ARG A C 1
ATOM 769 O O . ARG A 1 88 ? -6.700 9.551 17.622 1.00 91.19 88 ARG A O 1
ATOM 776 N N . LYS A 1 89 ? -8.035 10.223 15.937 1.00 90.44 89 LYS A N 1
ATOM 777 C CA . LYS A 1 89 ? -8.959 11.004 16.775 1.00 90.44 89 LYS A CA 1
ATOM 778 C C . LYS A 1 89 ? -9.577 10.177 17.902 1.00 90.44 89 LYS A C 1
ATOM 780 O O . LYS A 1 89 ? -9.678 10.666 19.020 1.00 90.44 89 LYS A O 1
ATOM 785 N N . THR A 1 90 ? -9.981 8.932 17.644 1.00 90.12 90 THR A N 1
ATOM 786 C CA . THR A 1 90 ? -10.496 8.031 18.690 1.00 90.12 90 THR A CA 1
ATOM 787 C C . THR A 1 90 ? -9.445 7.793 19.777 1.00 90.12 90 THR A C 1
ATOM 789 O O . THR A 1 90 ? -9.756 7.892 20.963 1.00 90.12 90 THR A O 1
ATOM 792 N N . ILE A 1 91 ? -8.199 7.509 19.397 1.00 88.12 91 ILE A N 1
ATOM 793 C CA . ILE A 1 91 ? -7.117 7.275 20.360 1.00 88.12 91 ILE A CA 1
ATOM 794 C C . ILE A 1 91 ? -6.735 8.557 21.106 1.00 88.12 91 ILE A C 1
ATOM 796 O O . ILE A 1 91 ? -6.518 8.510 22.319 1.00 88.12 91 ILE A O 1
ATOM 800 N N . ASP A 1 92 ? -6.736 9.702 20.430 1.00 83.94 92 ASP A N 1
ATOM 801 C CA . ASP A 1 92 ? -6.520 11.006 21.052 1.00 83.94 92 ASP A CA 1
ATOM 802 C C . ASP A 1 92 ? -7.615 11.282 22.088 1.00 83.94 92 ASP A C 1
ATOM 804 O O . ASP A 1 92 ? -7.303 11.562 23.235 1.00 83.94 92 ASP A O 1
ATOM 808 N N . VAL A 1 93 ? -8.893 11.042 21.776 1.00 82.00 93 VAL A N 1
ATOM 809 C CA . VAL A 1 93 ? -9.995 11.184 22.748 1.00 82.00 93 VAL A CA 1
ATOM 810 C C . VAL A 1 93 ? -9.802 10.291 23.977 1.00 82.00 93 VAL A C 1
ATOM 812 O O . VAL A 1 93 ? -10.058 10.738 25.096 1.00 82.00 93 VAL A O 1
ATOM 815 N N . ILE A 1 94 ? -9.360 9.042 23.802 1.00 79.12 94 ILE A N 1
ATOM 816 C CA . ILE A 1 94 ? -9.125 8.122 24.927 1.00 79.12 94 ILE A CA 1
ATOM 817 C C . ILE A 1 94 ? -7.934 8.586 25.781 1.00 79.12 94 ILE A C 1
ATOM 819 O O . ILE A 1 94 ? -7.968 8.460 27.004 1.00 79.12 94 ILE A O 1
ATOM 823 N N . THR A 1 95 ? -6.894 9.144 25.160 1.00 74.81 95 THR A N 1
ATOM 824 C CA . THR A 1 95 ? -5.680 9.594 25.861 1.00 74.81 95 THR A CA 1
ATOM 825 C C . THR A 1 95 ? -5.817 10.995 26.479 1.00 74.81 95 THR A C 1
ATOM 827 O O . THR A 1 95 ? -5.321 11.221 27.585 1.00 74.81 95 THR A O 1
ATOM 830 N N . GLU A 1 96 ? -6.537 11.913 25.829 1.00 67.75 96 GLU A N 1
ATOM 831 C CA . GLU A 1 96 ? -6.808 13.284 26.279 1.00 67.75 96 GLU A CA 1
ATOM 832 C C . GLU A 1 96 ? -7.855 13.338 27.393 1.00 67.75 96 GLU A C 1
ATOM 834 O O . GLU A 1 96 ? -7.631 14.015 28.398 1.00 67.75 96 GLU A O 1
ATOM 839 N N . LYS A 1 97 ? -8.979 12.605 27.280 1.00 57.03 97 LYS A N 1
ATOM 840 C CA . LYS A 1 97 ? -10.062 12.669 28.285 1.00 57.03 97 LYS A CA 1
ATOM 841 C C . LYS A 1 97 ? -9.630 12.259 29.688 1.00 57.03 97 LYS A C 1
ATOM 843 O O . LYS A 1 97 ? -10.286 12.657 30.645 1.00 57.03 97 LYS A O 1
ATOM 848 N N . GLY A 1 98 ? -8.550 11.496 29.834 1.00 49.56 98 GLY A N 1
ATOM 849 C CA . GLY A 1 98 ? -8.027 11.166 31.157 1.00 49.56 98 GLY A CA 1
ATOM 850 C C . GLY A 1 98 ? -6.806 11.977 31.583 1.00 49.56 98 GLY A C 1
ATOM 851 O O . GLY A 1 98 ? -6.233 11.645 32.613 1.00 49.56 98 GLY A O 1
ATOM 852 N N . ASN A 1 99 ? -6.400 13.024 30.848 1.00 50.09 99 ASN A N 1
ATOM 853 C CA . ASN A 1 99 ? -5.293 13.925 31.213 1.00 50.09 99 ASN A CA 1
ATOM 854 C C . ASN A 1 99 ? -3.960 13.189 31.501 1.00 50.09 99 ASN A C 1
ATOM 856 O O . ASN A 1 99 ? -3.101 13.660 32.249 1.00 50.09 99 ASN A O 1
ATOM 860 N N . ARG A 1 100 ? -3.809 11.971 30.963 1.00 58.50 100 ARG A N 1
ATOM 861 C CA . ARG A 1 100 ? -2.794 10.996 31.375 1.00 58.50 100 ARG A CA 1
ATOM 862 C C . ARG A 1 100 ? -2.302 10.242 30.154 1.00 58.50 100 ARG A C 1
ATOM 864 O O . ARG A 1 100 ? -2.973 9.353 29.639 1.00 58.50 100 ARG A O 1
ATOM 871 N N . LYS A 1 101 ? -1.060 10.533 29.761 1.00 57.28 101 LYS A N 1
ATOM 872 C CA . LYS A 1 101 ? -0.345 9.928 28.619 1.00 57.28 101 LYS A CA 1
ATOM 873 C C . LYS A 1 101 ? -0.273 8.384 28.627 1.00 57.28 101 LYS A C 1
ATOM 875 O O . LYS A 1 101 ? 0.153 7.805 27.635 1.00 57.28 101 LYS A O 1
ATOM 880 N N . ASN A 1 102 ? -0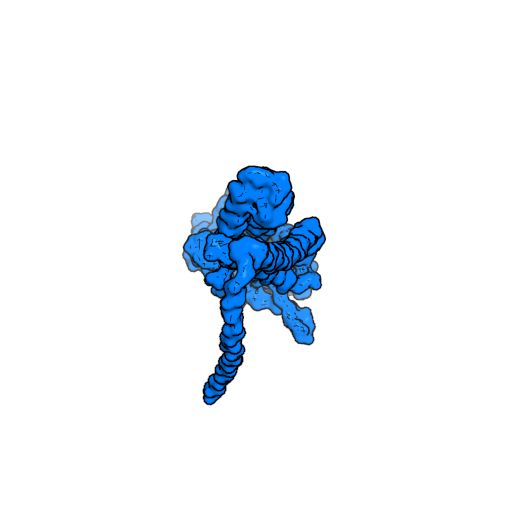.695 7.720 29.709 1.00 63.31 102 ASN A N 1
ATOM 881 C CA . ASN A 1 102 ? -0.486 6.292 29.967 1.00 63.31 102 ASN A CA 1
ATOM 882 C C . ASN A 1 102 ? -1.784 5.469 30.133 1.00 63.31 102 ASN A C 1
ATOM 884 O O . ASN A 1 102 ? -1.712 4.340 30.608 1.00 63.31 102 ASN A O 1
ATOM 888 N N . LEU A 1 103 ? -2.964 5.996 29.783 1.00 68.25 103 LEU A N 1
ATOM 889 C CA . LEU A 1 103 ? -4.251 5.281 29.945 1.00 68.25 103 LEU A CA 1
ATOM 890 C C . LEU A 1 103 ? -4.337 3.955 29.192 1.00 68.25 103 LEU A C 1
ATOM 892 O O . LEU A 1 103 ? -5.003 3.025 29.630 1.00 68.25 103 LEU A O 1
ATOM 896 N N . LEU A 1 104 ? -3.627 3.870 28.073 1.00 69.88 104 LEU A N 1
ATOM 897 C CA . LEU A 1 104 ?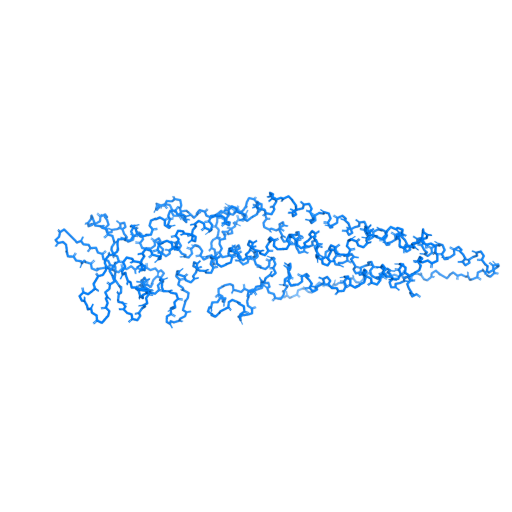 -3.558 2.685 27.227 1.00 69.88 104 LEU A CA 1
ATOM 898 C C . LEU A 1 104 ? -2.339 1.815 27.544 1.00 69.88 104 LEU A C 1
ATOM 900 O O . LEU A 1 104 ? -1.880 1.074 26.688 1.00 69.88 104 LEU A O 1
ATOM 904 N N . ASN A 1 105 ? -1.766 1.934 28.742 1.00 72.06 105 ASN A N 1
ATOM 905 C CA . ASN A 1 105 ? -0.650 1.102 29.166 1.00 72.06 105 ASN A CA 1
ATOM 906 C C . ASN A 1 105 ? -1.129 0.113 30.235 1.00 72.06 105 ASN A C 1
ATOM 908 O O . ASN A 1 105 ? -1.508 0.496 31.346 1.00 72.06 105 ASN A O 1
ATOM 912 N N . GLU A 1 106 ? -1.078 -1.171 29.875 1.00 65.19 106 GLU A N 1
ATOM 913 C CA . GLU A 1 106 ? -1.522 -2.314 30.681 1.00 65.19 106 GLU A CA 1
ATOM 914 C C . GLU A 1 106 ? -0.876 -2.367 32.071 1.00 65.19 106 GLU A C 1
ATOM 916 O O . GLU A 1 106 ? -1.445 -2.940 33.002 1.00 65.19 106 GLU A O 1
ATOM 921 N N . LYS A 1 107 ? 0.279 -1.722 32.267 1.00 73.62 107 LYS A N 1
ATOM 922 C CA . LYS A 1 107 ? 0.948 -1.652 33.571 1.00 73.62 107 LYS A CA 1
ATOM 923 C C . LYS A 1 107 ? 0.199 -0.804 34.592 1.00 73.62 107 LYS A C 1
ATOM 925 O O . LYS A 1 107 ? 0.358 -1.042 35.785 1.00 73.62 107 LYS A O 1
ATOM 930 N N . TYR A 1 108 ? -0.614 0.158 34.156 1.00 78.44 108 TYR A N 1
ATOM 931 C CA . TYR A 1 108 ? -1.216 1.148 35.055 1.00 78.44 108 TYR A CA 1
ATOM 932 C C . TYR A 1 108 ? -2.718 0.979 35.270 1.00 78.44 108 TYR A C 1
ATOM 934 O O . TYR A 1 108 ? -3.214 1.459 36.287 1.00 78.44 108 TYR A O 1
ATOM 942 N N . TYR A 1 109 ? -3.439 0.288 34.379 1.00 81.62 109 TYR A N 1
ATOM 943 C CA . TYR A 1 109 ? -4.901 0.167 34.466 1.00 81.62 109 TYR A CA 1
ATOM 944 C C . TYR A 1 109 ? -5.388 -1.278 34.329 1.00 81.62 109 TYR A C 1
ATOM 946 O O . TYR A 1 109 ? -4.873 -2.050 33.520 1.00 81.62 109 TYR A O 1
ATOM 954 N N . TYR A 1 110 ? -6.401 -1.636 35.117 1.00 85.56 110 TYR A N 1
ATOM 955 C CA . TYR A 1 110 ? -7.310 -2.741 34.818 1.00 85.56 110 TYR A CA 1
ATOM 956 C C . TYR A 1 110 ? -8.413 -2.241 33.885 1.00 85.56 110 TYR A C 1
ATOM 958 O O . TYR A 1 110 ? -8.809 -1.076 33.963 1.00 85.56 110 TYR A O 1
ATOM 966 N N . SER A 1 111 ? -8.920 -3.120 33.020 1.00 88.50 111 SER A N 1
ATOM 967 C CA . SER A 1 111 ? -10.078 -2.812 32.183 1.00 88.50 111 SER A CA 1
ATOM 968 C C . SER A 1 111 ? -11.170 -3.850 32.332 1.00 88.50 111 SER A C 1
ATOM 970 O O . SER A 1 111 ? -10.895 -5.049 32.387 1.00 88.50 111 SER A O 1
ATOM 972 N N . SER A 1 112 ? -12.407 -3.371 32.384 1.00 92.25 112 SER A N 1
ATOM 973 C CA . SER A 1 112 ? -13.596 -4.208 32.365 1.00 92.25 112 SER A CA 1
ATOM 974 C C . SER A 1 112 ? -14.680 -3.580 31.501 1.00 92.25 112 SER A C 1
ATOM 976 O O . SER A 1 112 ? -14.725 -2.370 31.271 1.00 92.25 112 SER A O 1
ATOM 978 N N . PHE A 1 113 ? -15.553 -4.433 30.983 1.00 95.69 113 PHE A N 1
ATOM 979 C CA . PHE A 1 113 ? -16.754 -4.013 30.281 1.00 95.69 113 PHE A CA 1
ATOM 980 C C . PHE A 1 113 ? -17.938 -4.134 31.226 1.00 95.69 113 PHE A C 1
ATOM 982 O O . PHE A 1 113 ? -17.990 -5.047 32.040 1.00 95.69 113 PHE A O 1
ATOM 989 N N . GLY A 1 114 ? -18.908 -3.241 31.116 1.00 96.88 114 GLY A N 1
ATOM 990 C CA . GLY A 1 114 ? -20.081 -3.268 31.977 1.00 96.88 114 GLY A CA 1
ATOM 991 C C . GLY A 1 114 ? -21.168 -2.327 31.511 1.00 96.88 114 GLY A C 1
ATOM 992 O O . GLY A 1 114 ? -21.111 -1.771 30.415 1.00 96.88 114 GLY A O 1
ATOM 993 N N . TYR A 1 115 ? -22.175 -2.158 32.348 1.00 97.75 115 TYR A N 1
ATOM 994 C CA . TYR A 1 115 ? -23.224 -1.167 32.161 1.00 97.75 115 TYR A CA 1
ATOM 995 C C . TYR A 1 115 ? -23.740 -0.697 33.516 1.00 97.75 115 TYR A C 1
ATOM 997 O O . TYR A 1 115 ? -23.615 -1.404 34.517 1.00 97.75 115 TYR A O 1
ATOM 1005 N N . PHE A 1 116 ? -24.327 0.493 33.542 1.00 97.44 116 PHE A N 1
ATOM 1006 C CA . PHE A 1 116 ? -25.020 0.995 34.722 1.00 97.44 116 PHE A CA 1
ATOM 1007 C C . PHE A 1 116 ? -26.478 0.549 34.698 1.00 97.44 116 PHE A C 1
ATOM 1009 O O . PHE A 1 116 ? -27.146 0.691 33.672 1.00 97.44 116 PHE A O 1
ATOM 1016 N N . ASP A 1 117 ? -26.951 -0.021 35.805 1.00 94.75 117 ASP A N 1
ATOM 1017 C CA . ASP A 1 117 ? -28.377 -0.288 35.998 1.00 94.75 117 ASP A CA 1
ATOM 1018 C C . ASP A 1 117 ? -29.146 0.988 36.385 1.00 94.75 117 ASP A C 1
ATOM 1020 O O . ASP A 1 117 ? -28.582 2.078 36.496 1.00 94.75 117 ASP A O 1
ATOM 1024 N N . GLU A 1 118 ? -30.456 0.858 36.595 1.00 92.44 118 GLU A N 1
ATOM 1025 C CA . GLU A 1 118 ? -31.335 1.972 36.980 1.00 92.44 118 GLU A CA 1
ATOM 1026 C C . GLU A 1 118 ? -30.967 2.594 38.339 1.00 92.44 118 GLU A C 1
ATOM 1028 O O . GLU A 1 118 ? -31.268 3.760 38.583 1.00 92.44 118 GLU A O 1
ATOM 1033 N N . ASN A 1 119 ? -30.268 1.844 39.198 1.00 94.88 119 ASN A N 1
ATOM 1034 C CA . ASN A 1 119 ? -29.769 2.301 40.496 1.00 94.88 119 ASN A CA 1
ATOM 1035 C C . ASN A 1 119 ? -28.336 2.854 40.410 1.00 94.88 119 ASN A C 1
ATOM 1037 O O . ASN A 1 119 ? -27.718 3.127 41.439 1.00 94.88 119 ASN A O 1
ATOM 1041 N N . ASN A 1 120 ? -27.804 3.024 39.195 1.00 93.00 120 ASN A N 1
ATOM 1042 C CA . ASN A 1 120 ? -26.450 3.488 38.918 1.00 93.00 120 ASN A CA 1
ATOM 1043 C C . ASN A 1 120 ? -25.341 2.561 39.462 1.00 93.00 120 ASN A C 1
ATOM 1045 O O . ASN A 1 120 ? -24.211 3.003 39.686 1.00 93.00 120 ASN A O 1
ATOM 1049 N N . ASN A 1 121 ? -25.625 1.266 39.635 1.00 95.12 121 ASN A N 1
ATOM 1050 C CA . ASN A 1 121 ? -24.596 0.275 39.941 1.00 95.12 121 ASN A CA 1
ATOM 1051 C C . ASN A 1 121 ? -23.947 -0.228 38.654 1.00 95.12 121 ASN A C 1
ATOM 1053 O O . ASN A 1 121 ? -24.625 -0.558 37.676 1.00 95.12 121 ASN A O 1
ATOM 1057 N N . PHE A 1 122 ? -22.619 -0.332 38.669 1.00 96.56 122 PHE A N 1
ATOM 1058 C CA . PHE A 1 122 ? -21.873 -0.896 37.553 1.00 96.56 122 PHE A CA 1
ATOM 1059 C C . PHE A 1 122 ? -21.914 -2.421 37.597 1.00 96.56 122 PHE A C 1
ATOM 1061 O O . PHE A 1 122 ? -21.380 -3.046 38.512 1.00 96.56 122 PHE A O 1
ATOM 1068 N N . ASN A 1 123 ? -22.518 -3.009 36.574 1.00 96.62 123 ASN A N 1
ATOM 1069 C CA . ASN A 1 123 ? -22.616 -4.444 36.387 1.00 96.62 123 ASN A CA 1
ATOM 1070 C C . ASN A 1 123 ? -21.575 -4.876 35.350 1.00 96.62 123 ASN A C 1
ATOM 1072 O O . ASN A 1 123 ? -21.702 -4.551 34.167 1.00 96.62 123 ASN A O 1
ATOM 1076 N N . GLU A 1 124 ? -20.534 -5.582 35.796 1.00 95.88 124 GLU A N 1
ATOM 1077 C CA . GLU A 1 124 ? -19.482 -6.089 34.914 1.00 95.88 124 GLU A CA 1
ATOM 1078 C C . GLU A 1 124 ? -20.017 -7.192 33.990 1.00 95.88 124 GLU A C 1
ATOM 1080 O O . GLU A 1 124 ? -20.874 -8.000 34.350 1.00 95.88 124 GLU A O 1
ATOM 1085 N N . THR A 1 125 ? -19.495 -7.234 32.771 1.00 94.44 125 THR A N 1
ATOM 1086 C CA . THR A 1 125 ? -19.779 -8.276 31.802 1.00 94.44 125 THR A CA 1
ATOM 1087 C C . THR A 1 125 ? -18.538 -8.659 31.011 1.00 94.44 125 THR A C 1
ATOM 1089 O O . THR A 1 125 ? -17.730 -7.826 30.613 1.00 94.44 125 THR A O 1
ATOM 1092 N N . ASP A 1 126 ? -18.486 -9.929 30.620 1.00 92.50 126 ASP A N 1
ATOM 1093 C CA . ASP A 1 126 ? -17.474 -10.412 29.690 1.00 92.50 126 ASP A CA 1
ATOM 1094 C C . ASP A 1 126 ? -17.875 -10.214 28.222 1.00 92.50 126 ASP A C 1
ATOM 1096 O O . ASP A 1 126 ? -19.051 -10.352 27.835 1.00 92.50 126 ASP A O 1
ATOM 1100 N N . ILE A 1 127 ? -16.855 -9.937 27.407 1.00 90.75 127 ILE A N 1
ATOM 1101 C CA . ILE A 1 127 ? -16.889 -9.909 25.944 1.00 90.75 127 ILE A CA 1
ATOM 1102 C C . ILE A 1 127 ? -15.822 -10.874 25.440 1.00 90.75 127 ILE A C 1
ATOM 1104 O O . ILE A 1 127 ? -14.703 -10.884 25.953 1.00 90.75 127 ILE A O 1
ATOM 1108 N N . PHE A 1 128 ? -16.170 -11.671 24.433 1.00 86.81 128 PHE A N 1
ATOM 1109 C CA . PHE A 1 128 ? -1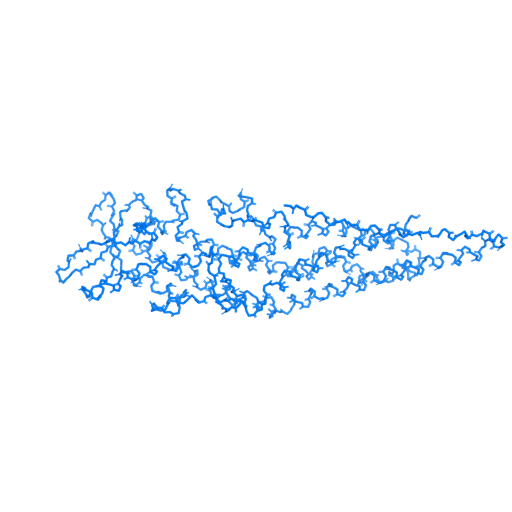5.258 -12.617 23.804 1.00 86.81 128 PHE A CA 1
ATOM 1110 C C . PHE A 1 128 ? -15.151 -12.329 22.305 1.00 86.81 128 PHE A C 1
ATOM 1112 O O . PHE A 1 128 ? -16.174 -12.139 21.644 1.00 86.81 128 PHE A O 1
ATOM 1119 N N . SER A 1 129 ? -13.924 -12.348 21.787 1.00 83.25 129 SER A N 1
ATOM 1120 C CA . SER A 1 129 ? -13.598 -12.344 20.357 1.00 83.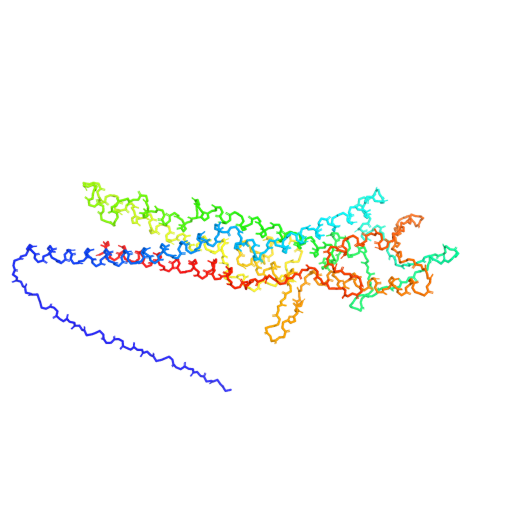25 129 SER A CA 1
ATOM 1121 C C . SER A 1 129 ? -12.714 -13.555 20.084 1.00 83.25 129 SER A C 1
ATOM 1123 O O . SER A 1 129 ? -11.784 -13.812 20.845 1.00 83.25 129 SER A O 1
ATOM 1125 N N . ASP A 1 130 ? -13.036 -14.350 19.062 1.00 80.19 130 ASP A N 1
ATOM 1126 C CA . ASP A 1 130 ? -12.305 -15.581 18.713 1.00 80.19 130 ASP A CA 1
ATOM 1127 C C . ASP A 1 130 ? -12.038 -16.518 19.909 1.00 80.19 130 ASP A C 1
ATOM 1129 O O . ASP A 1 130 ? -10.945 -17.051 20.094 1.00 80.19 130 ASP A O 1
ATOM 1133 N N . ASN A 1 131 ? -13.061 -16.712 20.751 1.00 80.19 131 ASN A N 1
ATOM 1134 C CA . ASN A 1 131 ? -13.022 -17.526 21.976 1.00 80.19 131 ASN A CA 1
ATOM 1135 C C . ASN A 1 131 ? -12.036 -17.047 23.061 1.00 80.19 131 ASN A C 1
ATOM 1137 O O . ASN A 1 131 ? -11.797 -17.770 24.028 1.00 80.19 131 ASN A O 1
ATOM 1141 N N . LYS A 1 132 ? -11.496 -15.829 22.955 1.00 85.31 132 LYS A N 1
ATOM 1142 C CA . LYS A 1 132 ? -10.670 -15.190 23.988 1.00 85.31 132 LYS A CA 1
ATOM 1143 C C . LYS A 1 132 ? -11.420 -14.026 24.623 1.00 85.31 132 LYS A C 1
ATOM 1145 O O . LYS A 1 132 ? -12.118 -13.287 23.929 1.00 85.31 132 LYS A O 1
ATOM 1150 N N . LYS A 1 133 ? -11.292 -13.864 25.945 1.00 88.38 133 LYS A N 1
ATOM 1151 C CA . LYS A 1 133 ? -11.837 -12.692 26.647 1.00 88.38 133 LYS A CA 1
ATOM 1152 C C . LYS A 1 133 ? -11.115 -11.447 26.128 1.00 88.38 133 LYS A C 1
ATOM 1154 O O . LYS A 1 133 ? -9.888 -11.422 26.092 1.00 88.38 133 LYS A O 1
ATOM 1159 N N . VAL A 1 134 ? -11.878 -10.441 25.713 1.00 89.94 134 VAL A N 1
ATOM 1160 C CA . VAL A 1 134 ? -11.332 -9.194 25.171 1.00 89.94 134 VAL A CA 1
ATOM 1161 C C . VAL A 1 134 ? -10.659 -8.404 26.291 1.00 89.94 134 VAL A C 1
ATOM 1163 O O . VAL A 1 134 ? -11.309 -8.050 27.274 1.00 89.94 134 VAL A O 1
ATOM 1166 N N . ASN A 1 135 ? -9.378 -8.084 26.113 1.00 87.44 135 ASN A N 1
ATOM 1167 C CA . ASN A 1 135 ? -8.655 -7.108 26.925 1.00 87.44 135 ASN A CA 1
ATOM 1168 C C . ASN A 1 135 ? -8.451 -5.843 26.087 1.00 87.44 135 ASN A C 1
ATOM 1170 O O . ASN A 1 135 ? -7.522 -5.751 25.296 1.00 87.44 135 ASN A O 1
ATOM 1174 N N . ILE A 1 136 ? -9.332 -4.858 26.234 1.00 87.81 136 ILE A N 1
ATOM 1175 C CA . ILE A 1 136 ? -9.305 -3.679 25.362 1.00 87.81 136 ILE A CA 1
ATOM 1176 C C . ILE A 1 136 ? -8.059 -2.809 25.571 1.00 87.81 136 ILE A C 1
ATOM 1178 O O . ILE A 1 136 ? -7.597 -2.191 24.623 1.00 87.81 136 ILE A O 1
ATOM 1182 N N . VAL A 1 137 ? -7.471 -2.773 26.773 1.00 85.50 137 VAL A N 1
ATOM 1183 C CA . VAL A 1 137 ? -6.219 -2.022 26.993 1.00 85.50 137 VAL A CA 1
ATOM 1184 C C . VAL A 1 137 ? -5.079 -2.676 26.220 1.00 85.50 137 VAL A C 1
ATOM 1186 O O . VAL A 1 137 ? -4.305 -1.969 25.579 1.00 85.50 137 VAL A O 1
ATOM 1189 N N . HIS A 1 138 ? -5.041 -4.009 26.199 1.00 86.88 138 HIS A N 1
ATOM 1190 C CA . HIS A 1 138 ? -4.129 -4.753 25.339 1.00 86.88 138 HIS A CA 1
ATOM 1191 C C . HIS A 1 138 ? -4.370 -4.490 23.855 1.00 86.88 138 HIS A C 1
ATOM 1193 O O . HIS A 1 138 ? -3.427 -4.348 23.090 1.00 86.88 138 HIS A O 1
ATOM 1199 N N . GLU A 1 139 ? -5.623 -4.348 23.433 1.00 88.81 139 GLU A N 1
ATOM 1200 C CA . GLU A 1 139 ? -5.936 -4.090 22.024 1.00 88.81 139 GLU A CA 1
ATOM 1201 C C . GLU A 1 139 ? -5.571 -2.674 21.565 1.00 88.81 139 GLU A C 1
ATOM 1203 O O . GLU A 1 139 ? -5.276 -2.438 20.391 1.00 88.81 139 GLU A O 1
ATOM 1208 N N . LEU A 1 140 ? -5.567 -1.720 22.496 1.00 88.06 140 LEU A N 1
ATOM 1209 C CA . LEU A 1 140 ? -5.346 -0.304 22.222 1.00 88.06 140 LEU A CA 1
ATOM 1210 C C . LEU A 1 140 ? -3.926 0.184 22.562 1.00 88.06 140 LEU A C 1
ATOM 1212 O O . LEU A 1 140 ? -3.562 1.290 22.150 1.00 88.06 140 LEU A O 1
ATOM 1216 N N . THR A 1 141 ? -3.116 -0.600 23.284 1.00 83.19 141 THR A N 1
ATOM 1217 C CA . THR A 1 141 ? -1.720 -0.238 23.584 1.00 83.19 141 THR A CA 1
ATOM 1218 C C . THR A 1 141 ? -0.861 -0.237 22.322 1.00 83.19 141 THR A C 1
ATOM 1220 O O . THR A 1 141 ? -1.043 -1.042 21.411 1.00 83.19 141 THR A O 1
ATOM 1223 N N . LYS A 1 142 ? 0.119 0.665 22.266 1.00 79.00 142 LYS A N 1
ATOM 1224 C CA . LYS A 1 142 ? 1.155 0.649 21.221 1.00 79.00 142 LYS A CA 1
ATOM 1225 C C . LYS A 1 142 ? 2.260 -0.383 21.489 1.00 79.00 142 LYS A C 1
ATOM 1227 O O . LYS A 1 142 ? 2.952 -0.760 20.554 1.00 79.00 142 LYS A O 1
ATOM 1232 N N . ASP A 1 143 ? 2.397 -0.821 22.742 1.00 77.44 143 ASP A N 1
ATOM 1233 C CA . ASP A 1 143 ? 3.480 -1.684 23.222 1.00 77.44 143 ASP A CA 1
ATOM 1234 C C . ASP A 1 143 ? 2.883 -2.885 23.994 1.00 77.44 143 ASP A C 1
ATOM 1236 O O . ASP A 1 143 ? 2.901 -2.882 25.229 1.00 77.44 143 ASP A O 1
ATOM 1240 N N . PRO A 1 144 ? 2.283 -3.881 23.310 1.00 75.56 144 PRO A N 1
ATOM 1241 C CA . PRO A 1 144 ? 1.749 -5.077 23.966 1.00 75.56 144 PRO A CA 1
ATOM 1242 C C . PRO A 1 144 ? 2.874 -5.889 24.626 1.00 75.56 144 PRO A C 1
ATOM 1244 O O . PRO A 1 144 ? 3.933 -6.098 24.029 1.00 75.56 144 PRO A O 1
ATOM 1247 N N . GLU A 1 145 ? 2.667 -6.350 25.865 1.00 74.38 145 GLU A N 1
ATOM 1248 C CA . GLU A 1 145 ? 3.728 -6.986 26.671 1.00 74.38 145 GLU A CA 1
ATOM 1249 C C . GLU A 1 145 ? 4.258 -8.294 26.064 1.00 74.38 145 GLU A C 1
ATOM 1251 O O . GLU A 1 145 ? 5.453 -8.584 26.146 1.00 74.38 145 GLU A O 1
ATOM 1256 N N . ASP A 1 146 ? 3.388 -9.063 25.412 1.00 71.88 146 ASP A N 1
ATOM 1257 C CA . ASP A 1 146 ? 3.724 -10.313 24.723 1.00 71.88 146 ASP A CA 1
ATOM 1258 C C . ASP A 1 146 ? 4.198 -10.098 23.277 1.00 71.88 146 ASP A C 1
ATOM 1260 O O . ASP A 1 146 ? 4.488 -11.064 22.567 1.00 71.88 146 ASP A O 1
ATOM 1264 N N . LYS A 1 147 ? 4.293 -8.833 22.842 1.00 67.25 147 LYS A N 1
ATOM 1265 C CA . LYS A 1 147 ? 4.569 -8.442 21.458 1.00 67.25 147 LYS A CA 1
ATOM 1266 C C . LYS A 1 147 ? 3.580 -9.073 20.462 1.00 67.25 147 LYS A C 1
ATOM 1268 O O . LYS A 1 147 ? 3.935 -9.326 19.314 1.00 67.25 147 LYS A O 1
ATOM 1273 N N . SER A 1 148 ? 2.358 -9.401 20.867 1.00 71.12 148 SER A N 1
ATOM 1274 C CA . SER A 1 148 ? 1.361 -9.911 19.925 1.00 71.12 148 SER A CA 1
ATOM 1275 C C . SER A 1 148 ? 0.798 -8.794 19.040 1.00 71.12 148 SER A C 1
ATOM 1277 O O . SER A 1 148 ? 0.940 -7.604 19.325 1.00 71.12 148 SER A O 1
ATOM 1279 N N . LEU A 1 149 ? 0.184 -9.181 17.917 1.00 76.81 149 LEU A N 1
ATOM 1280 C CA . LEU A 1 149 ? -0.605 -8.250 17.116 1.00 76.81 149 LEU A CA 1
ATOM 1281 C C . LEU A 1 149 ? -1.886 -7.897 17.855 1.00 76.81 149 LEU A C 1
ATOM 1283 O O . LEU A 1 149 ? -2.625 -8.781 18.282 1.00 76.81 149 LEU A O 1
ATOM 1287 N N . ASN A 1 150 ? -2.177 -6.608 17.872 1.00 86.00 150 ASN A N 1
ATOM 1288 C CA . ASN A 1 150 ? -3.356 -6.037 18.492 1.00 86.00 150 ASN A CA 1
ATOM 1289 C C . ASN A 1 150 ? -3.991 -4.995 17.552 1.00 86.00 150 ASN A C 1
ATOM 1291 O O . ASN A 1 150 ? -3.395 -4.606 16.541 1.00 86.00 150 ASN A O 1
ATOM 1295 N N . ILE A 1 151 ? -5.189 -4.506 17.861 1.00 90.62 151 ILE A N 1
ATOM 1296 C CA . ILE A 1 151 ? -5.888 -3.545 16.984 1.00 90.62 151 ILE A CA 1
ATOM 1297 C C . ILE A 1 151 ? -5.065 -2.281 16.700 1.00 90.62 151 ILE A C 1
ATOM 1299 O O . ILE A 1 151 ? -5.008 -1.816 15.557 1.00 90.62 151 ILE A O 1
ATOM 1303 N N . ARG A 1 152 ? -4.388 -1.722 17.709 1.00 88.56 152 ARG A N 1
ATOM 1304 C CA . ARG A 1 152 ? -3.586 -0.500 17.551 1.00 88.56 152 ARG A CA 1
ATOM 1305 C C . ARG A 1 152 ? -2.403 -0.687 16.610 1.00 88.56 152 ARG A C 1
ATOM 1307 O O . ARG A 1 152 ? -2.152 0.195 15.783 1.00 88.56 152 ARG A O 1
ATOM 1314 N N . THR A 1 153 ? -1.694 -1.802 16.712 1.00 85.19 153 THR A N 1
ATOM 1315 C CA . THR A 1 153 ? -0.549 -2.132 15.853 1.00 85.19 153 THR A CA 1
ATOM 1316 C C . THR A 1 153 ? -1.001 -2.443 14.428 1.00 85.19 153 THR A C 1
ATOM 1318 O O . THR A 1 153 ? -0.397 -1.921 13.492 1.00 85.19 153 THR A O 1
ATOM 1321 N N . MET A 1 154 ? -2.120 -3.157 14.244 1.00 88.00 154 MET A N 1
ATOM 1322 C CA . MET A 1 154 ? -2.722 -3.382 12.921 1.00 88.00 154 MET A CA 1
ATOM 1323 C C . MET A 1 154 ? -3.073 -2.065 12.221 1.00 88.00 154 MET A C 1
ATOM 1325 O O . MET A 1 154 ? -2.662 -1.843 11.083 1.00 88.00 154 MET A O 1
ATOM 1329 N N . MET A 1 155 ? -3.777 -1.159 12.906 1.00 91.06 155 MET A N 1
ATOM 1330 C CA . MET A 1 155 ? -4.139 0.147 12.345 1.00 91.06 155 MET A CA 1
ATOM 1331 C C . MET A 1 155 ? -2.917 1.026 12.055 1.00 91.06 155 MET A C 1
ATOM 1333 O O . MET A 1 155 ? -2.882 1.723 11.044 1.00 91.06 155 MET A O 1
ATOM 1337 N N . THR A 1 156 ? -1.892 0.969 12.910 1.00 86.56 156 THR A N 1
ATOM 1338 C CA . THR A 1 156 ? -0.632 1.696 12.686 1.00 86.56 156 THR A CA 1
ATOM 1339 C C . THR A 1 156 ? 0.073 1.203 11.424 1.00 86.56 156 THR A C 1
ATOM 1341 O O . THR A 1 156 ? 0.527 2.013 10.619 1.00 86.56 156 THR A O 1
ATOM 1344 N N . TYR A 1 157 ? 0.125 -0.113 11.221 1.00 84.75 157 TYR A N 1
ATOM 1345 C CA . TYR A 1 157 ? 0.720 -0.701 10.027 1.00 84.75 157 TYR A CA 1
ATOM 1346 C C . TYR A 1 157 ? -0.092 -0.392 8.761 1.00 84.75 157 TYR A C 1
ATOM 1348 O O . TYR A 1 157 ? 0.494 0.024 7.765 1.00 84.75 157 TYR A O 1
ATOM 1356 N N . ILE A 1 158 ? -1.429 -0.475 8.817 1.00 88.94 158 ILE A N 1
ATOM 1357 C CA . ILE A 1 158 ? -2.321 -0.044 7.724 1.00 88.94 158 ILE A CA 1
ATOM 1358 C C . ILE A 1 158 ? -2.046 1.416 7.335 1.00 88.94 158 ILE A C 1
ATOM 1360 O O . ILE A 1 158 ? -1.937 1.730 6.152 1.00 88.94 158 ILE A O 1
ATOM 1364 N N . SER A 1 159 ? -1.905 2.311 8.317 1.00 88.81 159 SER A N 1
ATOM 1365 C CA . SER A 1 159 ? -1.538 3.707 8.067 1.00 88.81 159 SER A CA 1
ATOM 1366 C C . SER A 1 159 ? -0.176 3.797 7.380 1.00 88.81 159 SER A C 1
ATOM 1368 O O . SER A 1 159 ? -0.066 4.407 6.318 1.00 88.81 159 SER A O 1
ATOM 1370 N N . TYR A 1 160 ? 0.858 3.196 7.980 1.00 86.44 160 TYR A N 1
ATOM 1371 C CA . TYR A 1 160 ? 2.231 3.223 7.471 1.00 86.44 160 TYR A CA 1
ATOM 1372 C C . TYR A 1 160 ? 2.293 2.813 5.998 1.00 86.44 160 TYR A C 1
ATOM 1374 O O . TYR A 1 160 ? 2.733 3.599 5.157 1.00 86.44 160 TYR A O 1
ATOM 1382 N N . ILE A 1 161 ? 1.750 1.640 5.673 1.00 85.94 161 ILE A N 1
ATOM 1383 C CA . ILE A 1 161 ? 1.828 1.107 4.318 1.00 85.94 161 ILE A CA 1
ATOM 1384 C C . ILE A 1 161 ? 1.009 1.923 3.317 1.00 85.94 161 ILE A C 1
ATOM 1386 O O . ILE A 1 161 ? 1.393 2.066 2.157 1.00 85.94 161 ILE A O 1
ATOM 1390 N N . ASN A 1 162 ? -0.112 2.503 3.753 1.00 89.94 162 ASN A N 1
ATOM 1391 C CA . ASN A 1 162 ? -0.927 3.359 2.902 1.00 89.94 162 ASN A CA 1
ATOM 1392 C C . ASN A 1 162 ? -0.186 4.647 2.511 1.00 89.94 162 ASN A C 1
ATOM 1394 O O . ASN A 1 162 ? -0.255 5.077 1.358 1.00 89.94 162 ASN A O 1
ATOM 1398 N N . TYR A 1 163 ? 0.546 5.256 3.450 1.00 88.12 163 TYR A N 1
ATOM 1399 C CA . TYR A 1 163 ? 1.378 6.428 3.166 1.00 88.12 163 TYR A CA 1
ATOM 1400 C C . TYR A 1 163 ? 2.582 6.086 2.299 1.00 88.12 163 TYR A C 1
ATOM 1402 O O . TYR A 1 163 ? 2.877 6.815 1.349 1.00 88.12 163 TYR A O 1
ATOM 1410 N N . GLU A 1 164 ? 3.255 4.985 2.610 1.00 86.19 164 GLU A N 1
ATOM 1411 C CA . GLU A 1 164 ? 4.430 4.550 1.873 1.00 86.19 164 GLU A CA 1
ATOM 1412 C C . GLU A 1 164 ? 4.105 4.240 0.414 1.00 86.19 164 GLU A C 1
ATOM 1414 O O . GLU A 1 164 ? 4.761 4.775 -0.478 1.00 86.19 164 GLU A O 1
ATOM 1419 N N . MET A 1 165 ? 3.045 3.465 0.162 1.00 87.00 165 MET A N 1
ATOM 1420 C CA . MET A 1 165 ? 2.626 3.114 -1.193 1.00 87.00 165 MET A CA 1
ATOM 1421 C C . MET A 1 165 ? 2.398 4.361 -2.048 1.00 87.00 165 MET A C 1
ATOM 1423 O O . MET A 1 165 ? 2.908 4.466 -3.165 1.00 87.00 165 MET A O 1
ATOM 1427 N N . ASN A 1 166 ? 1.698 5.355 -1.494 1.00 87.06 166 ASN A N 1
ATOM 1428 C CA . ASN A 1 166 ? 1.483 6.620 -2.180 1.00 87.06 166 ASN A CA 1
ATOM 1429 C C . ASN A 1 166 ? 2.797 7.386 -2.411 1.00 87.06 166 ASN A C 1
ATOM 1431 O O . ASN A 1 166 ? 3.013 7.908 -3.499 1.00 87.06 166 ASN A O 1
ATOM 1435 N N . SER A 1 167 ? 3.687 7.449 -1.417 1.00 86.69 167 SER A N 1
ATOM 1436 C CA . SER A 1 167 ? 4.978 8.138 -1.548 1.00 86.69 167 SER A CA 1
ATOM 1437 C C . SER A 1 167 ? 5.863 7.512 -2.630 1.00 86.69 167 SER A C 1
ATOM 1439 O O . SER A 1 167 ? 6.452 8.225 -3.442 1.00 86.69 167 SER A O 1
ATOM 1441 N N . ILE A 1 168 ? 5.944 6.183 -2.653 1.00 86.69 168 ILE A N 1
ATOM 1442 C CA . ILE A 1 168 ? 6.780 5.420 -3.580 1.00 86.69 168 ILE A CA 1
ATOM 1443 C C . ILE A 1 168 ? 6.262 5.538 -5.011 1.00 86.69 168 ILE A C 1
ATOM 1445 O O . ILE A 1 168 ? 7.046 5.831 -5.913 1.00 86.69 168 ILE A O 1
ATOM 1449 N N . ILE A 1 169 ? 4.947 5.399 -5.224 1.00 84.44 169 ILE A N 1
ATOM 1450 C CA . ILE A 1 169 ? 4.335 5.623 -6.541 1.00 84.44 169 ILE A CA 1
ATOM 1451 C C . ILE A 1 169 ? 4.714 7.005 -7.078 1.00 84.44 169 ILE A C 1
ATOM 1453 O O . ILE A 1 169 ? 5.183 7.118 -8.210 1.00 84.44 169 ILE A O 1
ATOM 1457 N N . GLN A 1 170 ? 4.548 8.055 -6.271 1.00 83.25 170 GLN A N 1
ATOM 1458 C CA . GLN A 1 170 ? 4.809 9.425 -6.712 1.00 83.25 170 GLN A CA 1
ATOM 1459 C C . GLN A 1 170 ? 6.299 9.668 -7.019 1.00 83.25 170 GLN A C 1
ATOM 1461 O O . GLN A 1 170 ? 6.613 10.293 -8.036 1.00 83.25 170 GLN A O 1
ATOM 1466 N N . ASP A 1 171 ? 7.228 9.147 -6.204 1.00 85.81 171 ASP A N 1
ATOM 1467 C CA . ASP A 1 171 ? 8.668 9.266 -6.493 1.00 85.81 171 ASP A CA 1
ATOM 1468 C C . ASP A 1 171 ? 9.056 8.510 -7.771 1.00 85.81 171 ASP A C 1
ATOM 1470 O O . ASP A 1 171 ? 9.781 9.040 -8.618 1.00 85.81 171 ASP A O 1
ATOM 1474 N N . TRP A 1 172 ? 8.538 7.293 -7.960 1.00 86.00 172 TRP A N 1
ATOM 1475 C CA . TRP A 1 172 ? 8.838 6.474 -9.136 1.00 86.00 172 TRP A CA 1
ATOM 1476 C C . TRP A 1 172 ? 8.308 7.084 -10.425 1.00 86.00 172 TRP A C 1
ATOM 1478 O O . TRP A 1 172 ? 9.059 7.158 -11.397 1.00 86.00 172 TRP A O 1
ATOM 1488 N N . ILE A 1 173 ? 7.079 7.606 -10.434 1.00 83.19 173 ILE A N 1
ATOM 1489 C CA . ILE A 1 173 ? 6.542 8.339 -11.591 1.00 83.19 173 ILE A CA 1
ATOM 1490 C C . ILE A 1 173 ? 7.458 9.515 -11.940 1.00 83.19 173 ILE A C 1
ATOM 1492 O O . ILE A 1 173 ? 7.896 9.647 -13.083 1.00 83.19 173 ILE A O 1
ATOM 1496 N N . LYS A 1 174 ? 7.828 10.330 -10.946 1.00 85.25 174 LYS A N 1
ATOM 1497 C CA . LYS A 1 174 ? 8.709 11.485 -11.154 1.00 85.25 174 LYS A CA 1
ATOM 1498 C C . LYS A 1 174 ? 10.073 11.077 -11.716 1.00 85.25 174 LYS A C 1
ATOM 1500 O O . LYS A 1 174 ? 10.618 11.773 -12.579 1.00 85.25 174 LYS A O 1
ATOM 1505 N N . ARG A 1 175 ? 10.645 9.966 -11.243 1.00 86.81 175 ARG A N 1
ATOM 1506 C CA . ARG A 1 175 ? 11.918 9.436 -11.755 1.00 86.81 175 ARG A CA 1
ATOM 1507 C C . ARG A 1 175 ? 11.802 8.942 -13.186 1.00 86.81 175 ARG A C 1
ATOM 1509 O O . ARG A 1 175 ? 12.704 9.224 -13.975 1.00 86.81 175 ARG A O 1
ATOM 1516 N N . LEU A 1 176 ? 10.716 8.259 -13.544 1.00 89.19 176 LEU A N 1
ATOM 1517 C CA . LEU A 1 176 ? 10.503 7.778 -14.911 1.00 89.19 176 LEU A CA 1
ATOM 1518 C C . LEU A 1 176 ? 10.545 8.906 -15.937 1.00 89.19 176 LEU A C 1
ATOM 1520 O O . LEU A 1 176 ? 11.058 8.718 -17.035 1.00 89.19 176 LEU A O 1
ATOM 1524 N N . GLU A 1 177 ? 10.093 10.097 -15.568 1.00 83.44 177 GLU A N 1
ATOM 1525 C CA . GLU A 1 177 ? 10.097 11.243 -16.471 1.00 83.44 177 GLU A CA 1
ATOM 1526 C C . GLU A 1 177 ? 11.451 11.958 -16.579 1.00 83.44 177 GLU A C 1
ATOM 1528 O O . GLU A 1 177 ? 11.688 12.653 -17.569 1.00 83.44 177 GLU A O 1
ATOM 1533 N N . ASN A 1 178 ? 12.334 11.807 -15.586 1.00 84.06 178 ASN A N 1
ATOM 1534 C CA . ASN A 1 178 ? 13.467 12.720 -15.413 1.00 84.06 178 ASN A CA 1
ATOM 1535 C C . ASN A 1 178 ? 14.839 12.055 -15.258 1.00 84.06 178 ASN A C 1
ATOM 1537 O O . ASN A 1 178 ? 15.816 12.602 -15.766 1.00 84.06 178 ASN A O 1
ATOM 1541 N N . ASP A 1 179 ? 14.944 10.928 -14.549 1.00 89.94 179 ASP A N 1
ATOM 1542 C CA . ASP A 1 179 ? 16.249 10.431 -14.071 1.00 89.94 179 ASP A CA 1
ATOM 1543 C C . ASP A 1 179 ? 16.331 8.904 -13.876 1.00 89.94 179 ASP A C 1
ATOM 1545 O O . ASP A 1 179 ? 17.316 8.385 -13.358 1.00 89.94 179 ASP A O 1
ATOM 1549 N N . SER A 1 180 ? 15.309 8.145 -14.279 1.00 94.44 180 SER A N 1
ATOM 1550 C CA . SER A 1 180 ? 15.416 6.680 -14.299 1.00 94.44 180 SER A CA 1
ATOM 1551 C C . SER A 1 180 ? 16.486 6.231 -15.298 1.00 94.44 180 SER A C 1
ATOM 1553 O O . SER A 1 180 ? 16.646 6.823 -16.369 1.00 94.44 180 SER A O 1
ATOM 1555 N N . VAL A 1 181 ? 17.198 5.144 -15.005 1.00 96.38 181 VAL A N 1
ATOM 1556 C CA . VAL A 1 181 ? 18.165 4.549 -15.944 1.00 96.38 181 VAL A CA 1
ATOM 1557 C C . VAL A 1 181 ? 17.512 4.185 -17.286 1.00 96.38 181 VAL A C 1
ATOM 1559 O O . VAL A 1 181 ? 18.117 4.365 -18.345 1.00 96.38 181 VAL A O 1
ATOM 1562 N N . PHE A 1 182 ? 16.243 3.770 -17.252 1.00 96.69 182 PHE A N 1
ATOM 1563 C CA . PHE A 1 182 ? 15.422 3.483 -18.428 1.00 96.69 182 PHE A CA 1
ATOM 1564 C C . PHE A 1 182 ? 15.180 4.732 -19.285 1.00 96.69 182 PHE A C 1
ATOM 1566 O O . PHE A 1 182 ? 15.316 4.688 -20.515 1.00 96.69 182 PHE A O 1
ATOM 1573 N N . TYR A 1 183 ? 14.897 5.865 -18.639 1.00 96.00 183 TYR A N 1
ATOM 1574 C CA . TYR A 1 183 ? 14.794 7.165 -19.291 1.00 96.00 183 TYR A CA 1
ATOM 1575 C C . TYR A 1 183 ? 16.138 7.624 -19.857 1.00 96.00 183 TYR A C 1
ATOM 1577 O O . TYR A 1 183 ? 16.202 8.061 -21.005 1.00 96.00 183 TYR A O 1
ATOM 1585 N N . LEU A 1 184 ? 17.228 7.504 -19.098 1.00 96.44 184 LEU A N 1
ATOM 1586 C CA . LEU A 1 184 ? 18.557 7.927 -19.544 1.00 96.44 184 LEU A CA 1
ATOM 1587 C C . LEU A 1 184 ? 19.027 7.144 -20.778 1.00 96.44 184 LEU A C 1
ATOM 1589 O O . LEU A 1 184 ? 19.590 7.749 -21.698 1.00 96.44 184 LEU A O 1
ATOM 1593 N N . PHE A 1 185 ? 18.725 5.842 -20.841 1.00 97.69 185 PHE A N 1
ATOM 1594 C CA . PHE A 1 185 ? 18.931 5.012 -22.030 1.00 97.69 185 PHE A CA 1
ATOM 1595 C C . PHE A 1 185 ? 18.119 5.536 -23.221 1.00 97.69 185 PHE A C 1
ATOM 1597 O O . PHE A 1 185 ? 18.684 5.829 -24.277 1.00 97.69 185 PHE A O 1
ATOM 1604 N N . TYR A 1 186 ? 16.809 5.746 -23.043 1.00 96.94 186 TYR A N 1
ATOM 1605 C CA . TYR A 1 186 ? 15.931 6.304 -24.079 1.00 96.94 186 TYR A CA 1
ATOM 1606 C C . TYR A 1 186 ? 16.430 7.661 -24.601 1.00 96.94 186 TYR A C 1
ATOM 1608 O O . TYR A 1 186 ? 16.486 7.912 -25.810 1.00 96.94 186 TYR A O 1
ATOM 1616 N N . ARG A 1 187 ? 16.850 8.541 -23.687 1.00 95.75 187 ARG A N 1
ATOM 1617 C CA . ARG A 1 187 ? 17.318 9.895 -23.993 1.00 95.75 187 ARG A CA 1
ATOM 1618 C C . ARG A 1 187 ? 18.596 9.927 -24.809 1.00 95.75 187 ARG A C 1
ATOM 1620 O O . ARG A 1 187 ? 18.796 10.923 -25.507 1.00 95.75 187 ARG A O 1
ATOM 1627 N N . GLN A 1 188 ? 19.425 8.880 -24.794 1.00 96.31 188 GLN A N 1
ATOM 1628 C CA . GLN A 1 188 ? 20.608 8.841 -25.657 1.00 96.31 188 GLN A CA 1
ATOM 1629 C C . GLN A 1 188 ? 20.219 9.006 -27.129 1.00 96.31 188 GLN A C 1
ATOM 1631 O O . GLN A 1 188 ? 20.828 9.820 -27.821 1.00 96.31 188 GLN A O 1
ATOM 1636 N N . PHE A 1 189 ? 19.162 8.327 -27.580 1.00 95.50 189 PHE A N 1
ATOM 1637 C CA . PHE A 1 189 ? 18.689 8.372 -28.968 1.00 95.50 189 PHE A CA 1
ATOM 1638 C C . PHE A 1 189 ? 18.085 9.726 -29.363 1.00 95.50 189 PHE A C 1
ATOM 1640 O O . PHE A 1 189 ? 18.143 10.112 -30.530 1.00 95.50 189 PHE A O 1
ATOM 1647 N N . ILE A 1 190 ? 17.531 10.466 -28.397 1.00 92.75 190 ILE A N 1
ATOM 1648 C CA . ILE A 1 190 ? 16.982 11.814 -28.612 1.00 92.75 190 ILE A CA 1
ATOM 1649 C C . ILE A 1 190 ? 18.104 12.855 -28.650 1.00 92.75 190 ILE A C 1
ATOM 1651 O O . ILE A 1 190 ? 18.129 13.726 -29.521 1.00 92.75 190 ILE A O 1
ATOM 1655 N N . ASN A 1 191 ? 19.038 12.772 -27.703 1.00 91.50 191 ASN A N 1
ATOM 1656 C CA . ASN A 1 191 ? 20.076 13.781 -27.512 1.00 91.50 191 ASN A CA 1
ATOM 1657 C C . ASN A 1 191 ? 21.186 13.689 -28.580 1.00 91.50 191 ASN A C 1
ATOM 1659 O O . ASN A 1 191 ? 21.837 14.690 -28.877 1.00 91.50 191 ASN A O 1
ATOM 1663 N N . HIS A 1 192 ? 21.392 12.517 -29.188 1.00 91.44 192 HIS A N 1
ATOM 1664 C CA . HIS A 1 192 ? 22.510 12.254 -30.097 1.00 91.44 192 HIS A CA 1
ATOM 1665 C C . HIS A 1 192 ? 22.069 12.117 -31.560 1.00 91.44 192 HIS A C 1
ATOM 1667 O O . HIS A 1 192 ? 22.096 11.036 -32.140 1.00 91.44 192 HIS A O 1
ATOM 1673 N N . LYS A 1 193 ? 21.694 13.232 -32.200 1.00 89.06 193 LYS A N 1
ATOM 1674 C CA . LYS A 1 193 ? 21.298 13.239 -33.622 1.00 89.06 193 LYS A CA 1
ATOM 1675 C C . LYS A 1 193 ? 22.400 12.692 -34.538 1.00 89.06 193 LYS A C 1
ATOM 1677 O O . LYS A 1 193 ? 23.536 13.174 -34.504 1.00 89.06 193 LYS A O 1
ATOM 1682 N N . GLY A 1 194 ? 22.015 11.766 -35.416 1.00 86.75 194 GLY A N 1
ATOM 1683 C CA . GLY A 1 194 ? 22.908 11.121 -36.381 1.00 86.75 194 GLY A CA 1
ATOM 1684 C C . GLY A 1 194 ? 23.385 9.728 -35.975 1.00 86.75 194 GLY A C 1
ATOM 1685 O O . GLY A 1 194 ? 24.173 9.134 -36.707 1.00 86.75 194 GLY A O 1
ATOM 1686 N N . TRP A 1 195 ? 22.917 9.194 -34.843 1.00 93.62 195 TRP A N 1
ATOM 1687 C CA . TRP A 1 195 ? 23.150 7.800 -34.467 1.00 93.62 195 TRP A CA 1
ATOM 1688 C C . TRP A 1 195 ? 22.696 6.819 -35.579 1.00 93.62 195 TRP A C 1
ATOM 1690 O O . TRP A 1 195 ? 21.828 7.152 -36.387 1.00 93.62 195 TRP A O 1
ATOM 1700 N N . PRO A 1 196 ? 23.267 5.603 -35.644 1.00 92.25 196 PRO A N 1
ATOM 1701 C CA . PRO A 1 196 ? 24.353 5.113 -34.802 1.00 92.25 196 PRO A CA 1
ATOM 1702 C C . PRO A 1 196 ? 25.746 5.477 -35.343 1.00 92.25 196 PRO A C 1
ATOM 1704 O O . PRO A 1 196 ? 26.722 5.282 -34.631 1.00 92.25 196 PRO A O 1
ATOM 1707 N N . PHE A 1 197 ? 25.861 6.007 -36.569 1.00 92.25 197 PHE A N 1
ATOM 1708 C CA . PHE A 1 197 ? 27.154 6.225 -37.245 1.00 92.25 197 PHE A CA 1
ATOM 1709 C C . PHE A 1 197 ? 27.706 7.648 -37.165 1.00 92.25 197 PHE A C 1
ATOM 1711 O O . PHE A 1 197 ? 28.881 7.862 -37.432 1.00 92.25 197 PHE A O 1
ATOM 1718 N N . PHE A 1 198 ? 26.873 8.635 -36.837 1.00 92.06 198 PHE A N 1
ATOM 1719 C CA . PHE A 1 198 ? 27.271 10.036 -36.671 1.00 92.06 198 PHE A CA 1
ATOM 1720 C C . PHE A 1 198 ? 27.984 10.633 -37.890 1.00 92.06 198 PHE A C 1
ATOM 1722 O O . PHE A 1 198 ? 28.814 11.533 -37.755 1.00 92.06 198 PHE A O 1
ATOM 1729 N N . ARG A 1 199 ? 27.622 10.176 -39.099 1.00 87.25 199 ARG A N 1
ATOM 1730 C CA . ARG A 1 199 ? 28.215 10.634 -40.370 1.00 87.25 199 ARG A CA 1
ATOM 1731 C C . ARG A 1 199 ? 28.088 12.153 -40.569 1.00 87.25 199 ARG A C 1
ATOM 1733 O O . ARG A 1 199 ? 28.925 12.770 -41.214 1.00 87.25 199 ARG A O 1
ATOM 1740 N N . ASN A 1 200 ? 27.085 12.775 -39.950 1.00 86.12 200 ASN A N 1
ATOM 1741 C CA . ASN A 1 200 ? 26.863 14.223 -39.927 1.00 86.12 200 ASN A CA 1
ATOM 1742 C C . ASN A 1 200 ? 27.837 15.015 -39.027 1.00 86.12 200 ASN A C 1
ATOM 1744 O O . ASN A 1 200 ? 27.754 16.239 -38.998 1.00 86.12 200 ASN A O 1
ATOM 1748 N N . HIS A 1 201 ? 28.735 14.358 -38.286 1.00 84.38 201 HIS A N 1
ATOM 1749 C CA . HIS A 1 201 ? 29.687 15.008 -37.368 1.00 84.38 201 HIS A CA 1
ATOM 1750 C C . HIS A 1 201 ? 31.141 14.985 -37.859 1.00 84.38 201 HIS A C 1
ATOM 1752 O O . HIS A 1 201 ? 32.047 15.341 -37.101 1.00 84.38 201 HIS A O 1
ATOM 1758 N N . GLY A 1 202 ? 31.376 14.591 -39.115 1.00 87.81 202 GLY A N 1
ATOM 1759 C CA . GLY A 1 202 ? 32.703 14.593 -39.734 1.00 87.81 202 GLY A CA 1
ATOM 1760 C C . GLY A 1 202 ? 33.735 13.822 -38.905 1.00 87.81 202 GLY A C 1
ATOM 1761 O O . GLY A 1 202 ? 33.469 12.713 -38.444 1.00 87.81 202 GLY A O 1
ATOM 1762 N N . SER A 1 203 ? 34.896 14.432 -38.658 1.00 84.81 203 SER A N 1
ATOM 1763 C CA . SER A 1 203 ? 36.006 13.816 -37.913 1.00 84.81 203 SER A CA 1
ATOM 1764 C C . SER A 1 203 ? 35.680 13.454 -36.459 1.00 84.81 203 SER A C 1
ATOM 1766 O O . SER A 1 203 ? 36.330 12.580 -35.899 1.00 84.81 203 SER A O 1
ATOM 1768 N N . ARG A 1 204 ? 34.654 14.066 -35.849 1.00 88.88 204 ARG A N 1
ATOM 1769 C CA . ARG A 1 204 ? 34.200 13.743 -34.481 1.00 88.88 204 ARG A CA 1
ATOM 1770 C C . ARG A 1 204 ? 33.175 12.605 -34.438 1.00 88.88 204 ARG A C 1
ATOM 1772 O O . ARG A 1 204 ? 32.686 12.274 -33.359 1.00 88.88 204 ARG A O 1
ATOM 1779 N N . GLY A 1 205 ? 32.797 12.042 -35.588 1.00 90.00 205 GLY A N 1
ATOM 1780 C CA . GLY A 1 205 ? 31.771 11.001 -35.683 1.00 90.00 205 GLY A CA 1
ATOM 1781 C C . GLY A 1 205 ? 32.112 9.753 -34.868 1.00 90.00 205 GLY A C 1
ATOM 1782 O O . GLY A 1 205 ? 31.276 9.292 -34.095 1.00 90.00 205 GLY A O 1
ATOM 1783 N N . LEU A 1 206 ? 33.354 9.269 -34.966 1.00 89.06 206 LEU A N 1
ATOM 1784 C CA . LEU A 1 206 ? 33.819 8.079 -34.241 1.00 89.06 206 LEU A CA 1
ATOM 1785 C C . LEU A 1 206 ? 33.823 8.283 -32.721 1.00 89.06 206 LEU A C 1
ATOM 1787 O O . LEU A 1 206 ? 33.307 7.440 -31.991 1.00 89.06 206 LEU A O 1
ATOM 1791 N N . ASP A 1 207 ? 34.323 9.422 -32.237 1.00 91.94 207 ASP A N 1
ATOM 1792 C CA . ASP A 1 207 ? 34.319 9.729 -30.800 1.00 91.94 207 ASP A CA 1
ATOM 1793 C C . ASP A 1 207 ? 32.891 9.817 -30.253 1.00 91.94 207 ASP A C 1
ATOM 1795 O O . ASP A 1 207 ? 32.580 9.269 -29.195 1.00 91.94 207 ASP A O 1
ATOM 1799 N N . ARG A 1 208 ? 31.984 10.461 -31.000 1.00 92.88 208 ARG A N 1
ATOM 1800 C CA . ARG A 1 208 ? 30.563 10.535 -30.635 1.00 92.88 208 ARG A CA 1
ATOM 1801 C C . ARG A 1 208 ? 29.893 9.167 -30.650 1.00 92.88 208 ARG A C 1
ATOM 1803 O O . ARG A 1 208 ? 29.103 8.891 -29.751 1.00 92.88 208 ARG A O 1
ATOM 1810 N N . GLN A 1 209 ? 30.212 8.322 -31.630 1.00 94.88 209 GLN A N 1
ATOM 1811 C CA . GLN A 1 209 ? 29.729 6.946 -31.693 1.00 94.88 209 GLN A CA 1
ATOM 1812 C C . GLN A 1 209 ? 30.179 6.156 -30.468 1.00 94.88 209 GLN A C 1
ATOM 1814 O O . GLN A 1 209 ? 29.355 5.509 -29.825 1.00 94.88 209 GLN A O 1
ATOM 1819 N N . LYS A 1 210 ? 31.464 6.254 -30.117 1.00 94.50 210 LYS A N 1
ATOM 1820 C CA . LYS A 1 210 ? 32.027 5.587 -28.947 1.00 94.50 210 LYS A CA 1
ATOM 1821 C C . LYS A 1 210 ? 31.316 6.021 -27.668 1.00 94.50 210 LYS A C 1
ATOM 1823 O O . LYS A 1 210 ? 30.812 5.166 -26.953 1.00 94.50 210 LYS A O 1
ATOM 1828 N N . VAL A 1 211 ? 31.185 7.328 -27.429 1.00 95.25 211 VAL A N 1
ATOM 1829 C CA . VAL A 1 211 ? 30.478 7.860 -26.248 1.00 95.25 211 VAL A CA 1
ATOM 1830 C C . VAL A 1 211 ? 29.019 7.402 -26.211 1.00 95.25 211 VAL A C 1
ATOM 1832 O O . VAL A 1 211 ? 28.537 6.966 -25.170 1.00 95.25 211 VAL A O 1
ATOM 1835 N N . PHE A 1 212 ? 28.311 7.461 -27.340 1.00 97.31 212 PHE A N 1
ATOM 1836 C CA . PHE A 1 212 ? 26.924 7.008 -27.434 1.00 97.31 212 PHE A CA 1
ATOM 1837 C C . PHE A 1 212 ? 26.785 5.516 -27.093 1.00 97.31 212 PHE A C 1
ATOM 1839 O O . PHE A 1 212 ? 25.937 5.149 -26.283 1.00 97.31 212 PHE A O 1
ATOM 1846 N N . PHE A 1 213 ? 27.639 4.662 -27.660 1.00 97.75 213 PHE A N 1
ATOM 1847 C CA . PHE A 1 213 ? 27.649 3.227 -27.377 1.00 97.75 213 PHE A CA 1
ATOM 1848 C C . PHE A 1 213 ? 28.026 2.911 -25.931 1.00 97.75 213 PHE A C 1
ATOM 1850 O O . PHE A 1 213 ? 27.345 2.114 -25.291 1.00 97.75 213 PHE A O 1
ATOM 1857 N N . ASP A 1 214 ? 29.067 3.550 -25.404 1.00 97.19 214 ASP A N 1
ATOM 1858 C CA . ASP A 1 214 ? 29.532 3.324 -24.036 1.00 97.19 214 ASP A CA 1
ATOM 1859 C C . ASP A 1 214 ? 28.461 3.759 -23.018 1.00 97.19 214 ASP A C 1
ATOM 1861 O O . ASP A 1 214 ? 28.215 3.051 -22.041 1.00 97.19 214 ASP A O 1
ATOM 1865 N N . ASN A 1 215 ? 27.732 4.848 -23.292 1.00 97.81 215 ASN A N 1
ATOM 1866 C CA . ASN A 1 215 ? 26.581 5.260 -22.488 1.00 97.81 215 ASN A CA 1
ATOM 1867 C C . ASN A 1 215 ? 25.444 4.230 -22.527 1.00 97.81 215 ASN A C 1
ATOM 1869 O O . ASN A 1 215 ? 24.912 3.877 -21.477 1.00 97.81 215 ASN A O 1
ATOM 1873 N N . LEU A 1 216 ? 25.055 3.740 -23.712 1.00 98.12 216 LEU A N 1
ATOM 1874 C CA . LEU A 1 216 ? 23.983 2.743 -23.838 1.00 98.12 216 LEU A CA 1
ATOM 1875 C C . LEU A 1 216 ? 24.306 1.455 -23.074 1.00 98.12 216 LEU A C 1
ATOM 1877 O O . LEU A 1 216 ? 23.452 0.952 -22.346 1.00 98.12 216 LEU A O 1
ATOM 1881 N N . ILE A 1 217 ? 25.541 0.963 -23.195 1.00 97.44 217 ILE A N 1
ATOM 1882 C CA . ILE A 1 217 ? 26.027 -0.201 -22.443 1.00 97.44 217 ILE A CA 1
ATOM 1883 C C . ILE A 1 217 ? 26.017 0.101 -20.938 1.00 97.44 217 ILE A C 1
ATOM 1885 O O . ILE A 1 217 ? 25.512 -0.690 -20.143 1.00 97.44 217 ILE A O 1
ATOM 1889 N N . GLY A 1 218 ? 26.524 1.269 -20.534 1.00 97.44 218 GLY A N 1
ATOM 1890 C CA . GLY A 1 218 ? 26.554 1.689 -19.134 1.00 97.44 218 GLY A CA 1
ATOM 1891 C C . GLY A 1 218 ? 25.166 1.759 -18.492 1.00 97.44 218 GLY A C 1
ATOM 1892 O O . GLY A 1 218 ? 25.000 1.337 -17.349 1.00 97.44 218 GLY A O 1
ATOM 1893 N N . TYR A 1 219 ? 24.158 2.249 -19.217 1.00 98.00 219 TYR A N 1
ATOM 1894 C CA . TYR A 1 219 ? 22.779 2.259 -18.732 1.00 98.00 219 TYR A CA 1
ATOM 1895 C C . TYR A 1 219 ? 22.152 0.861 -18.736 1.00 98.00 219 TYR A C 1
ATOM 1897 O O . TYR A 1 219 ? 21.561 0.498 -17.725 1.00 98.00 219 TYR A O 1
ATOM 1905 N N . SER A 1 220 ? 22.336 0.060 -19.796 1.00 97.44 220 SER A N 1
ATOM 1906 C CA . SER A 1 220 ? 21.886 -1.348 -19.872 1.00 97.44 220 SER A CA 1
ATOM 1907 C C . SER A 1 220 ? 22.320 -2.138 -18.631 1.00 97.44 220 SER A C 1
ATOM 1909 O O . SER A 1 220 ? 21.488 -2.681 -17.907 1.00 97.44 220 SER A O 1
ATOM 1911 N N . ASN A 1 221 ? 23.609 -2.070 -18.286 1.00 95.38 221 ASN A N 1
ATOM 1912 C CA . ASN A 1 221 ? 24.185 -2.767 -17.131 1.00 95.38 221 ASN A CA 1
ATOM 1913 C C . ASN A 1 221 ? 23.644 -2.304 -15.768 1.00 95.38 221 ASN A C 1
ATOM 1915 O O . ASN A 1 221 ? 23.766 -3.019 -14.775 1.00 95.38 221 ASN A O 1
ATOM 1919 N N . ARG A 1 222 ? 23.059 -1.104 -15.692 1.00 96.19 222 ARG A N 1
ATOM 1920 C CA . ARG A 1 222 ? 22.480 -0.546 -14.462 1.00 96.19 222 ARG A CA 1
ATOM 1921 C C . ARG A 1 222 ? 20.973 -0.784 -14.344 1.00 96.19 222 ARG A C 1
ATOM 1923 O O . ARG A 1 222 ? 20.435 -0.567 -13.258 1.00 96.19 222 ARG A O 1
ATOM 1930 N N . MET A 1 223 ? 20.301 -1.221 -15.415 1.00 96.69 223 MET A N 1
ATOM 1931 C CA . MET A 1 223 ? 18.846 -1.415 -15.424 1.00 96.69 223 MET A CA 1
ATOM 1932 C C . MET A 1 223 ? 18.387 -2.452 -14.404 1.00 96.69 223 MET A C 1
ATOM 1934 O O . MET A 1 223 ? 17.463 -2.159 -13.658 1.00 96.69 223 MET A O 1
ATOM 1938 N N . GLU A 1 224 ? 19.064 -3.600 -14.303 1.00 93.88 224 GLU A N 1
ATOM 1939 C CA . GLU A 1 224 ? 18.689 -4.669 -13.362 1.00 93.88 224 GLU A CA 1
ATOM 1940 C C . GLU A 1 224 ? 18.701 -4.178 -11.905 1.00 93.88 224 GLU A C 1
ATOM 1942 O O . GLU A 1 224 ? 17.789 -4.451 -11.130 1.00 93.88 224 GLU A O 1
ATOM 1947 N N . SER A 1 225 ? 19.710 -3.384 -11.533 1.00 92.00 225 SER A N 1
ATOM 1948 C CA . SER A 1 225 ? 19.820 -2.838 -10.177 1.00 92.00 225 SER A CA 1
ATOM 1949 C C . SER A 1 225 ? 18.690 -1.853 -9.858 1.00 92.00 225 SER A C 1
ATOM 1951 O O . SER A 1 225 ? 18.141 -1.882 -8.754 1.00 92.00 225 SER A O 1
ATOM 1953 N N . GLU A 1 226 ? 18.307 -0.994 -10.808 1.00 93.38 226 GLU A N 1
ATOM 1954 C CA . GLU A 1 226 ? 17.147 -0.117 -10.622 1.00 93.38 226 GLU A CA 1
ATOM 1955 C C . GLU A 1 226 ? 15.837 -0.916 -10.625 1.00 93.38 226 GLU A C 1
ATOM 1957 O O . GLU A 1 226 ? 14.968 -0.656 -9.795 1.00 93.38 226 GLU A O 1
ATOM 1962 N N . PHE A 1 227 ? 15.721 -1.918 -11.502 1.00 93.19 227 PHE A N 1
ATOM 1963 C CA . PHE A 1 227 ? 14.568 -2.809 -11.597 1.00 93.19 227 PHE A CA 1
ATOM 1964 C C . PHE A 1 227 ? 14.251 -3.468 -10.255 1.00 93.19 227 PHE A C 1
ATOM 1966 O O . PHE A 1 227 ? 13.160 -3.285 -9.712 1.00 93.19 227 PHE A O 1
ATOM 1973 N N . GLN A 1 228 ? 15.250 -4.142 -9.687 1.00 89.50 228 GLN A N 1
ATOM 1974 C CA . GLN A 1 228 ? 15.129 -4.867 -8.426 1.00 89.50 228 GLN A CA 1
ATOM 1975 C C . GLN A 1 228 ? 14.864 -3.951 -7.230 1.00 89.50 228 GLN A C 1
ATOM 1977 O O . GLN A 1 228 ? 14.069 -4.287 -6.356 1.00 89.50 228 GLN A O 1
ATOM 1982 N N . SER A 1 229 ? 15.517 -2.787 -7.180 1.00 85.81 229 SER A N 1
ATOM 1983 C CA . SER A 1 229 ? 15.391 -1.877 -6.035 1.00 85.81 229 SER A CA 1
ATOM 1984 C C . SER A 1 229 ? 14.107 -1.049 -6.037 1.00 85.81 229 SER A C 1
ATOM 1986 O O . SER A 1 229 ? 13.674 -0.625 -4.967 1.00 85.81 229 SER A O 1
ATOM 1988 N N . ARG A 1 230 ? 13.507 -0.789 -7.207 1.00 88.12 230 ARG A N 1
ATOM 1989 C CA . ARG A 1 230 ? 12.379 0.151 -7.328 1.00 88.12 230 ARG A CA 1
ATOM 1990 C C . ARG A 1 230 ? 11.084 -0.485 -7.804 1.00 88.12 230 ARG A C 1
ATOM 1992 O O . ARG A 1 230 ? 10.022 -0.103 -7.322 1.00 88.12 230 ARG A O 1
ATOM 1999 N N . TYR A 1 231 ? 11.132 -1.439 -8.726 1.00 89.25 231 TYR A N 1
ATOM 2000 C CA . TYR A 1 231 ? 9.922 -1.899 -9.409 1.00 89.25 231 TYR A CA 1
ATOM 2001 C C . TYR A 1 231 ? 9.509 -3.299 -8.967 1.00 89.25 231 TYR A C 1
ATOM 2003 O O . TYR A 1 231 ? 8.355 -3.489 -8.579 1.00 89.25 231 TYR A O 1
ATOM 2011 N N . TYR A 1 232 ? 10.439 -4.257 -8.943 1.00 89.31 232 TYR A N 1
ATOM 2012 C CA . TYR A 1 232 ? 10.124 -5.632 -8.569 1.00 89.31 232 TYR A CA 1
ATOM 2013 C C . TYR A 1 232 ? 11.311 -6.390 -7.970 1.00 89.31 232 TYR A C 1
ATOM 2015 O O . TYR A 1 232 ? 12.294 -6.673 -8.649 1.00 89.31 232 TYR A O 1
ATOM 2023 N N . ASP A 1 233 ? 11.171 -6.810 -6.713 1.00 84.94 233 ASP A N 1
ATOM 2024 C CA . ASP A 1 233 ? 12.126 -7.676 -6.023 1.00 84.94 233 ASP A CA 1
ATOM 2025 C C . ASP A 1 233 ? 11.606 -9.123 -5.998 1.00 84.94 233 ASP A C 1
ATOM 2027 O O . ASP A 1 233 ? 10.759 -9.510 -5.180 1.00 84.94 233 ASP A O 1
ATOM 2031 N N . SER A 1 234 ? 12.146 -9.953 -6.892 1.00 81.94 234 SER A N 1
ATOM 2032 C CA . SER A 1 234 ? 11.777 -11.369 -6.999 1.00 81.94 234 SER A CA 1
ATOM 2033 C C . SER A 1 234 ? 12.153 -12.202 -5.763 1.00 81.94 234 SER A C 1
ATOM 2035 O O . SER A 1 234 ? 11.541 -13.243 -5.505 1.00 81.94 234 SER A O 1
ATOM 2037 N N . SER A 1 235 ? 13.109 -11.745 -4.947 1.00 77.12 235 SER A N 1
ATOM 2038 C CA . SER A 1 235 ? 13.498 -12.433 -3.711 1.00 77.12 235 SER A CA 1
ATOM 2039 C C . SER A 1 235 ? 12.458 -12.271 -2.593 1.00 77.12 235 SER A C 1
ATOM 2041 O O . SER A 1 235 ? 12.416 -13.077 -1.662 1.00 77.12 235 SER A O 1
ATOM 2043 N N . ARG A 1 236 ? 11.548 -11.292 -2.729 1.00 70.94 236 ARG A N 1
ATOM 2044 C CA . ARG A 1 236 ? 10.542 -10.904 -1.725 1.00 70.94 236 ARG A CA 1
ATOM 2045 C C . ARG A 1 236 ? 9.094 -11.162 -2.158 1.00 70.94 236 ARG A C 1
ATOM 2047 O O . ARG A 1 236 ? 8.168 -10.518 -1.680 1.00 70.94 236 ARG A O 1
ATOM 2054 N N . ILE A 1 237 ? 8.863 -12.125 -3.051 1.00 62.47 237 ILE A N 1
ATOM 2055 C CA . ILE A 1 237 ? 7.508 -12.501 -3.518 1.00 62.47 237 ILE A CA 1
ATOM 2056 C C . ILE A 1 237 ? 6.682 -13.191 -2.413 1.00 62.47 237 ILE A C 1
ATOM 2058 O O . ILE A 1 237 ? 5.456 -13.160 -2.428 1.00 62.47 237 ILE A O 1
ATOM 2062 N N . LYS A 1 238 ? 7.349 -13.856 -1.459 1.00 51.81 238 LYS A N 1
ATOM 2063 C CA . LYS A 1 238 ? 6.724 -14.701 -0.421 1.00 51.81 238 LYS A CA 1
ATOM 2064 C C . LYS A 1 238 ? 6.812 -14.092 0.971 1.00 51.81 238 LYS A C 1
ATOM 2066 O O . LYS A 1 238 ? 7.010 -14.809 1.953 1.00 51.81 238 LYS A O 1
ATOM 2071 N N . VAL A 1 239 ? 6.724 -12.776 1.053 1.00 56.44 239 VAL A N 1
ATOM 2072 C CA . VAL A 1 239 ? 6.686 -12.121 2.350 1.00 56.44 239 VAL A CA 1
ATOM 2073 C C . VAL A 1 239 ? 5.342 -12.448 2.984 1.00 56.44 239 VAL A C 1
ATOM 2075 O O . VAL A 1 239 ? 4.280 -12.150 2.445 1.00 56.44 239 VAL A O 1
ATOM 2078 N N . ASP A 1 240 ? 5.399 -13.132 4.120 1.00 52.91 240 ASP A N 1
ATOM 2079 C CA . ASP A 1 240 ? 4.234 -13.307 4.966 1.00 52.91 240 ASP A CA 1
ATOM 2080 C C . ASP A 1 240 ? 4.073 -12.016 5.757 1.00 52.91 240 ASP A C 1
ATOM 2082 O O . ASP A 1 240 ? 4.772 -11.786 6.741 1.00 52.91 240 ASP A O 1
ATOM 2086 N N . TYR A 1 241 ? 3.188 -11.138 5.302 1.00 53.09 241 TYR A N 1
ATOM 2087 C CA . TYR A 1 241 ? 2.918 -9.865 5.969 1.00 53.09 241 TYR A CA 1
ATOM 2088 C C . TYR A 1 241 ? 2.322 -10.054 7.372 1.00 53.09 241 TYR A C 1
ATOM 2090 O O . TYR A 1 241 ? 2.403 -9.159 8.205 1.00 53.09 241 TYR A O 1
ATOM 2098 N N . LYS A 1 242 ? 1.886 -11.281 7.704 1.00 49.69 242 LYS A N 1
ATOM 2099 C CA . LYS A 1 242 ? 1.662 -11.729 9.085 1.00 49.69 242 LYS A CA 1
ATOM 2100 C C . LYS A 1 242 ? 2.949 -12.034 9.863 1.00 49.69 242 LYS A C 1
ATOM 2102 O O . LYS A 1 242 ? 2.882 -12.710 10.883 1.00 49.69 242 LYS A O 1
ATOM 2107 N N . LYS A 1 243 ? 4.131 -11.651 9.385 1.00 48.03 243 LYS A N 1
ATOM 2108 C CA . LYS A 1 243 ? 5.419 -11.804 10.084 1.00 48.03 243 LYS A CA 1
ATOM 2109 C C . LYS A 1 243 ? 6.260 -10.532 10.078 1.00 48.03 243 LYS A C 1
ATOM 2111 O O . LYS A 1 243 ? 7.260 -10.496 10.788 1.00 48.03 243 LYS A O 1
ATOM 2116 N N . ILE A 1 244 ? 5.852 -9.482 9.356 1.00 54.03 244 ILE A N 1
ATOM 2117 C CA . ILE A 1 244 ? 6.375 -8.120 9.556 1.00 54.03 244 ILE A CA 1
ATOM 2118 C C . ILE A 1 244 ? 5.737 -7.578 10.837 1.00 54.03 244 ILE A C 1
ATOM 2120 O O . ILE A 1 244 ? 4.824 -6.761 10.830 1.00 54.03 244 ILE A O 1
ATOM 2124 N N . ILE A 1 245 ? 6.123 -8.174 11.956 1.00 53.88 245 ILE A N 1
ATOM 2125 C CA . ILE A 1 245 ? 5.450 -8.009 13.233 1.00 53.88 245 ILE A CA 1
ATOM 2126 C C . ILE A 1 245 ? 6.541 -7.919 14.286 1.00 53.88 245 ILE A C 1
ATOM 2128 O O . ILE A 1 245 ? 7.191 -8.911 14.610 1.00 53.88 245 ILE A O 1
ATOM 2132 N N . ASN A 1 246 ? 6.683 -6.715 14.831 1.00 45.25 246 ASN A N 1
ATOM 2133 C CA . ASN A 1 246 ? 7.640 -6.292 15.852 1.00 45.25 246 ASN A CA 1
ATOM 2134 C C . ASN A 1 246 ? 9.058 -6.031 15.368 1.00 45.25 246 ASN A C 1
ATOM 2136 O O . ASN A 1 246 ? 9.677 -6.869 14.720 1.00 45.25 246 ASN A O 1
ATOM 2140 N N . SER A 1 247 ? 9.578 -4.887 15.820 1.00 42.12 247 SER A N 1
ATOM 2141 C CA . SER A 1 247 ? 10.778 -4.186 15.345 1.00 42.12 247 SER A CA 1
ATOM 2142 C C . SER A 1 247 ? 10.648 -3.729 13.897 1.00 42.12 247 SER A C 1
ATOM 2144 O O . SER A 1 247 ? 10.284 -4.508 13.025 1.00 42.12 247 SER A O 1
ATOM 2146 N N . ASN A 1 248 ? 10.866 -2.427 13.711 1.00 45.97 248 ASN A N 1
ATOM 2147 C CA . ASN A 1 248 ? 11.237 -1.742 12.478 1.00 45.97 248 ASN A CA 1
ATOM 2148 C C . ASN A 1 248 ? 10.988 -2.564 11.186 1.00 45.97 248 ASN A C 1
ATOM 2150 O O . ASN A 1 248 ? 11.742 -3.503 10.930 1.00 45.97 248 ASN A O 1
ATOM 2154 N N . PRO A 1 249 ? 9.968 -2.245 10.361 1.00 45.91 249 PRO A N 1
ATOM 2155 C CA . PRO A 1 249 ? 9.677 -2.969 9.114 1.00 45.91 249 PRO A CA 1
ATOM 2156 C C . PRO A 1 249 ? 10.917 -3.202 8.231 1.00 45.91 249 PRO A C 1
ATOM 2158 O O . PRO A 1 249 ? 11.016 -4.230 7.558 1.00 45.91 249 PRO A O 1
ATOM 2161 N N . GLU A 1 250 ? 11.888 -2.285 8.307 1.00 43.62 250 GLU A N 1
ATOM 2162 C CA . GLU A 1 250 ? 13.187 -2.341 7.632 1.00 43.62 250 GLU A CA 1
ATOM 2163 C C . GLU A 1 250 ? 14.149 -3.427 8.163 1.00 43.62 250 GLU A C 1
ATOM 2165 O O . GLU A 1 250 ? 14.932 -3.979 7.392 1.00 43.62 250 GLU A O 1
ATOM 2170 N N . GLU A 1 251 ? 14.093 -3.786 9.450 1.00 40.00 251 GLU A N 1
ATOM 2171 C CA . GLU A 1 251 ? 15.045 -4.710 10.099 1.00 40.00 251 GLU A CA 1
ATOM 2172 C C . GLU A 1 251 ? 14.709 -6.193 9.874 1.00 40.00 251 GLU A C 1
ATOM 2174 O O . GLU A 1 251 ? 15.590 -7.048 9.948 1.00 40.00 251 GLU A O 1
ATOM 2179 N N . ASN A 1 252 ? 13.454 -6.523 9.554 1.00 47.47 252 ASN A N 1
ATOM 2180 C CA . ASN A 1 252 ? 12.972 -7.910 9.517 1.00 47.47 252 ASN A CA 1
ATOM 2181 C C . ASN A 1 252 ? 13.042 -8.601 8.144 1.00 47.47 252 ASN A C 1
ATOM 2183 O O . ASN A 1 252 ? 12.429 -9.652 7.958 1.00 47.47 252 ASN A O 1
ATOM 2187 N N . TYR A 1 253 ? 13.768 -8.044 7.167 1.00 50.38 253 TYR A N 1
ATOM 2188 C CA . TYR A 1 253 ? 13.943 -8.607 5.811 1.00 50.38 253 TYR A CA 1
ATOM 2189 C C . TYR A 1 253 ? 12.637 -8.904 5.030 1.00 50.38 253 TYR A C 1
ATOM 2191 O O . TYR A 1 253 ? 12.688 -9.452 3.929 1.00 50.38 253 TYR A O 1
ATOM 2199 N N . GLY A 1 254 ? 11.466 -8.548 5.569 1.00 55.59 254 GLY A N 1
ATOM 2200 C CA . GLY A 1 254 ? 10.157 -8.833 4.985 1.00 55.59 254 GLY A CA 1
ATOM 2201 C C . GLY A 1 254 ? 9.632 -7.696 4.115 1.00 55.59 254 GLY A C 1
ATOM 2202 O O . GLY A 1 254 ? 9.099 -7.938 3.046 1.00 55.59 254 GLY A O 1
ATOM 2203 N N . HIS A 1 255 ? 9.826 -6.444 4.508 1.00 65.88 255 HIS A N 1
ATOM 2204 C CA . HIS A 1 255 ? 9.260 -5.306 3.787 1.00 65.88 255 HIS A CA 1
ATOM 2205 C C . HIS A 1 255 ? 10.097 -4.918 2.555 1.00 65.88 255 HIS A C 1
ATOM 2207 O O . HIS A 1 255 ? 11.325 -4.918 2.632 1.00 65.88 255 HIS A O 1
ATOM 2213 N N . SER A 1 256 ? 9.468 -4.590 1.422 1.00 70.00 256 SER A N 1
ATOM 2214 C CA . SER A 1 256 ? 10.167 -4.144 0.208 1.00 70.00 256 SER A CA 1
ATOM 2215 C C . SER A 1 256 ? 9.641 -2.800 -0.276 1.00 70.00 256 SER A C 1
ATOM 2217 O O . SER A 1 256 ? 8.437 -2.640 -0.439 1.00 70.00 256 SER A O 1
ATOM 2219 N N . HIS A 1 257 ? 10.553 -1.895 -0.631 1.00 80.31 257 HIS A N 1
ATOM 2220 C CA . HIS A 1 257 ? 10.225 -0.633 -1.305 1.00 80.31 257 HIS A CA 1
ATOM 2221 C C . HIS A 1 257 ? 10.039 -0.796 -2.825 1.00 80.31 257 HIS A C 1
ATOM 2223 O O . HIS A 1 257 ? 9.778 0.177 -3.538 1.00 80.31 257 HIS A O 1
ATOM 2229 N N . ALA A 1 258 ? 10.182 -2.021 -3.344 1.00 85.94 258 ALA A N 1
ATOM 2230 C CA . ALA A 1 258 ? 9.859 -2.311 -4.730 1.00 85.94 258 ALA A CA 1
ATOM 2231 C C . ALA A 1 258 ? 8.340 -2.226 -4.935 1.00 85.94 258 ALA A C 1
ATOM 2233 O O . ALA A 1 258 ? 7.565 -2.873 -4.227 1.00 85.94 258 ALA A O 1
ATOM 2234 N N . LEU A 1 259 ? 7.923 -1.440 -5.927 1.00 87.06 259 LEU A N 1
ATOM 2235 C CA . LEU A 1 259 ? 6.537 -1.037 -6.139 1.00 87.06 259 LEU A CA 1
ATOM 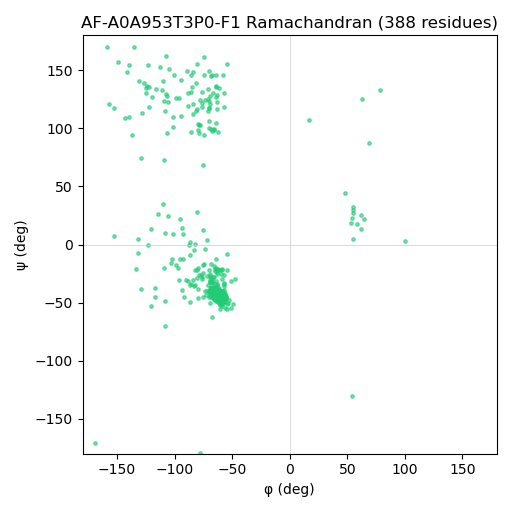2236 C C . LEU A 1 259 ? 5.559 -2.213 -6.186 1.00 87.06 259 LEU A C 1
ATOM 2238 O O . LEU A 1 259 ? 4.533 -2.180 -5.515 1.00 87.06 259 LEU A O 1
ATOM 2242 N N . ILE A 1 260 ? 5.869 -3.257 -6.957 1.00 86.62 260 ILE A N 1
ATOM 2243 C CA . ILE A 1 260 ? 4.980 -4.415 -7.108 1.00 86.62 260 ILE A CA 1
ATOM 2244 C C . ILE A 1 260 ? 4.881 -5.231 -5.819 1.00 86.62 260 ILE A C 1
ATOM 2246 O O . ILE A 1 260 ? 3.809 -5.728 -5.476 1.00 86.62 260 ILE A O 1
ATOM 2250 N N . ASN A 1 261 ? 5.977 -5.368 -5.076 1.00 85.19 261 ASN A N 1
ATOM 2251 C CA . ASN A 1 261 ? 5.959 -6.071 -3.797 1.00 85.19 261 ASN A CA 1
ATOM 2252 C C . ASN A 1 261 ? 5.107 -5.304 -2.778 1.00 85.19 261 ASN A C 1
ATOM 2254 O O . ASN A 1 261 ? 4.232 -5.900 -2.153 1.00 85.19 261 ASN A O 1
ATOM 2258 N N . LEU A 1 262 ? 5.297 -3.986 -2.682 1.00 83.81 262 LEU A N 1
ATOM 2259 C CA . LEU A 1 262 ? 4.505 -3.124 -1.809 1.00 83.81 262 LEU A CA 1
ATOM 2260 C C . LEU A 1 262 ? 3.027 -3.078 -2.214 1.00 83.81 262 LEU A C 1
ATOM 2262 O O . LEU A 1 262 ? 2.138 -3.089 -1.367 1.00 83.81 262 LEU A O 1
ATOM 2266 N N . TRP A 1 263 ? 2.746 -3.092 -3.517 1.00 84.12 263 TRP A N 1
ATOM 2267 C CA . TRP A 1 263 ? 1.388 -3.187 -4.046 1.00 84.12 263 TRP A CA 1
ATOM 2268 C C . TRP A 1 263 ? 0.674 -4.452 -3.576 1.00 84.12 263 TRP A C 1
ATOM 2270 O O . TRP A 1 263 ? -0.483 -4.406 -3.152 1.00 84.12 263 TRP A O 1
ATOM 2280 N N . ASN A 1 264 ? 1.370 -5.586 -3.630 1.00 81.44 264 ASN A N 1
ATOM 2281 C CA . ASN A 1 264 ? 0.843 -6.868 -3.181 1.00 81.44 264 ASN A CA 1
ATOM 2282 C C . ASN A 1 264 ? 0.631 -6.891 -1.660 1.00 81.44 264 ASN A C 1
ATOM 2284 O O . ASN A 1 264 ? -0.378 -7.421 -1.193 1.00 81.44 264 ASN A O 1
ATOM 2288 N N . GLU A 1 265 ? 1.539 -6.279 -0.899 1.00 81.81 265 GLU A N 1
ATOM 2289 C CA . GLU A 1 265 ? 1.428 -6.089 0.551 1.00 81.81 265 GLU A CA 1
ATOM 2290 C C . GLU A 1 265 ? 0.198 -5.267 0.937 1.00 81.81 265 GLU A C 1
ATOM 2292 O O . GLU A 1 265 ? -0.624 -5.691 1.758 1.00 81.81 265 GLU A O 1
ATOM 2297 N N . TRP A 1 266 ? 0.049 -4.108 0.298 1.00 85.50 266 TRP A N 1
ATOM 2298 C CA . TRP A 1 266 ? -1.043 -3.178 0.530 1.00 85.50 266 TRP A CA 1
ATOM 2299 C C . TRP A 1 266 ? -2.387 -3.828 0.187 1.00 85.50 266 TRP A C 1
ATOM 2301 O O . TRP A 1 266 ? -3.290 -3.856 1.025 1.00 85.50 266 TRP A O 1
ATOM 2311 N N . ASN A 1 267 ? -2.500 -4.469 -0.982 1.00 82.25 267 ASN A N 1
ATOM 2312 C CA . ASN A 1 267 ? -3.722 -5.176 -1.369 1.00 82.25 267 ASN A CA 1
ATOM 2313 C C . ASN A 1 267 ? -4.043 -6.346 -0.435 1.00 82.25 267 ASN A C 1
ATOM 2315 O O . ASN A 1 267 ? -5.195 -6.505 -0.050 1.00 82.25 267 ASN A O 1
ATOM 2319 N N . GLY A 1 268 ? -3.048 -7.141 -0.029 1.00 79.62 268 GLY A N 1
ATOM 2320 C CA . GLY A 1 268 ? -3.259 -8.260 0.893 1.00 79.62 268 GLY A CA 1
ATOM 2321 C C . GLY A 1 268 ? -3.725 -7.827 2.286 1.00 79.62 268 GLY A C 1
ATOM 2322 O O . GLY A 1 268 ? -4.484 -8.548 2.934 1.00 79.62 268 GLY A O 1
ATOM 2323 N N . SER A 1 269 ? -3.303 -6.644 2.731 1.00 83.00 269 SER A N 1
ATOM 2324 C CA . SER A 1 269 ? -3.587 -6.136 4.076 1.00 83.00 269 SER A CA 1
ATOM 2325 C C . SER A 1 269 ? -4.897 -5.352 4.168 1.00 83.00 269 SER A C 1
ATOM 2327 O O . SER A 1 269 ? -5.534 -5.353 5.224 1.00 83.00 269 SER A O 1
ATOM 2329 N N . ILE A 1 270 ? -5.295 -4.675 3.086 1.00 86.69 270 ILE A N 1
ATOM 2330 C CA . ILE A 1 270 ? -6.357 -3.658 3.092 1.00 86.69 270 ILE A CA 1
ATOM 2331 C C . ILE A 1 270 ? -7.541 -4.055 2.212 1.00 86.69 270 ILE A C 1
ATOM 2333 O O . ILE A 1 270 ? -8.688 -3.961 2.650 1.00 86.69 270 ILE A O 1
ATOM 2337 N N . VAL A 1 271 ? -7.293 -4.543 0.999 1.00 86.25 271 VAL A N 1
ATOM 2338 C CA . VAL A 1 271 ? -8.328 -4.752 -0.023 1.00 86.25 271 VAL A CA 1
ATOM 2339 C C . VAL A 1 271 ? -8.848 -6.199 0.023 1.00 86.25 271 VAL A C 1
ATOM 2341 O O . VAL A 1 271 ? -8.072 -7.129 0.262 1.00 86.25 271 VAL A O 1
ATOM 2344 N N . PRO A 1 272 ? -10.157 -6.445 -0.176 1.00 85.31 272 PRO A N 1
ATOM 2345 C CA . PRO A 1 272 ? -10.664 -7.808 -0.310 1.00 85.31 272 PRO A CA 1
ATOM 2346 C C . PRO A 1 272 ? -10.207 -8.434 -1.628 1.00 85.31 272 PRO A C 1
ATOM 2348 O O . PRO A 1 272 ? -10.115 -7.754 -2.644 1.00 85.31 272 PRO A O 1
ATOM 2351 N N . LYS A 1 273 ? -10.022 -9.753 -1.660 1.00 83.12 273 LYS A N 1
ATOM 2352 C CA . LYS A 1 273 ? -9.926 -10.495 -2.926 1.00 83.12 273 LYS A CA 1
ATOM 2353 C C . LYS A 1 273 ? -11.324 -10.744 -3.485 1.00 83.12 273 LYS A C 1
ATOM 2355 O O . LYS A 1 273 ? -12.285 -10.811 -2.724 1.00 83.12 273 LYS A O 1
ATOM 2360 N N . ILE A 1 274 ? -11.442 -10.927 -4.797 1.00 79.88 274 ILE A N 1
ATOM 2361 C CA . ILE A 1 274 ? -12.700 -11.325 -5.436 1.00 79.88 274 ILE A CA 1
ATOM 2362 C C . ILE A 1 274 ? -12.597 -12.777 -5.882 1.00 79.88 274 ILE A C 1
ATOM 2364 O O . ILE A 1 274 ? -11.641 -13.176 -6.545 1.00 79.88 274 ILE A O 1
ATOM 2368 N N . ASN A 1 275 ? -13.592 -13.577 -5.514 1.00 78.94 275 ASN A N 1
ATOM 2369 C CA . ASN A 1 275 ? -13.765 -14.904 -6.073 1.00 78.94 275 ASN A CA 1
ATOM 2370 C C . ASN A 1 275 ? -14.228 -14.781 -7.530 1.00 78.94 275 ASN A C 1
ATOM 2372 O O . ASN A 1 275 ? -15.342 -14.335 -7.799 1.00 78.94 275 ASN A O 1
ATOM 2376 N N . GLU A 1 276 ? -13.394 -15.218 -8.471 1.00 77.12 276 GLU A N 1
ATOM 2377 C CA . GLU A 1 276 ? -13.675 -15.124 -9.910 1.00 77.12 276 GLU A CA 1
ATOM 2378 C C . GLU A 1 276 ? -14.961 -15.858 -10.339 1.00 77.12 276 GLU A C 1
ATOM 2380 O O . GLU A 1 276 ? -15.525 -15.541 -11.381 1.00 77.12 276 GLU A O 1
ATOM 2385 N N . LYS A 1 277 ? -15.446 -16.836 -9.558 1.00 77.75 277 LYS A N 1
ATOM 2386 C CA . LYS A 1 277 ? -16.616 -17.651 -9.931 1.00 77.75 277 LYS A CA 1
ATOM 2387 C C . LYS A 1 277 ? -17.957 -17.040 -9.542 1.00 77.75 277 LYS A C 1
ATOM 2389 O O . LYS A 1 277 ? -18.942 -17.282 -10.229 1.00 77.75 277 LYS A O 1
ATOM 2394 N N . ASN A 1 278 ? -18.019 -16.342 -8.412 1.00 80.81 278 ASN A N 1
ATOM 2395 C CA . ASN A 1 278 ? -19.278 -15.849 -7.840 1.00 80.81 278 ASN A CA 1
ATOM 2396 C C . ASN A 1 278 ? -19.221 -14.369 -7.430 1.00 80.81 278 ASN A C 1
ATOM 2398 O O . ASN A 1 278 ? -20.186 -13.863 -6.868 1.00 80.81 278 ASN A O 1
ATOM 2402 N N . HIS A 1 279 ? -18.113 -13.681 -7.718 1.00 75.88 279 HIS A N 1
ATOM 2403 C CA . HIS A 1 279 ? -17.868 -12.277 -7.384 1.00 75.88 279 HIS A CA 1
ATOM 2404 C C . HIS A 1 279 ? -17.952 -11.947 -5.883 1.00 75.88 279 HIS A C 1
ATOM 2406 O O . HIS A 1 279 ? -18.059 -10.780 -5.505 1.00 75.88 279 HIS A O 1
ATOM 2412 N N . GLU A 1 280 ? -17.865 -12.953 -5.008 1.00 82.12 280 GLU A N 1
ATOM 2413 C CA . GLU A 1 280 ? -17.858 -12.739 -3.562 1.00 82.12 280 GLU A CA 1
ATOM 2414 C C . GLU A 1 280 ? -16.520 -12.173 -3.081 1.00 82.12 280 GLU A C 1
ATOM 2416 O O . GLU A 1 280 ? -15.446 -12.521 -3.584 1.00 82.12 280 GLU A O 1
ATOM 2421 N N . ARG A 1 281 ? -16.590 -11.314 -2.057 1.00 82.50 281 ARG A N 1
ATOM 2422 C CA . ARG A 1 281 ? -15.413 -10.756 -1.387 1.00 82.50 281 ARG A CA 1
ATOM 2423 C C . ARG A 1 281 ? -14.818 -11.782 -0.427 1.00 82.50 281 ARG A C 1
ATOM 2425 O O . ARG A 1 281 ? -15.489 -12.237 0.496 1.00 82.50 281 ARG A O 1
ATOM 2432 N N . ILE A 1 282 ? -13.540 -12.079 -0.608 1.00 83.25 282 ILE A N 1
ATOM 2433 C CA . ILE A 1 282 ? -12.741 -12.945 0.253 1.00 83.25 282 ILE A CA 1
ATOM 2434 C C . ILE A 1 282 ? -11.795 -12.062 1.074 1.00 83.25 282 ILE A C 1
ATOM 2436 O O . ILE A 1 282 ? -10.980 -11.324 0.520 1.00 83.25 282 ILE A O 1
ATOM 2440 N N . TRP A 1 283 ? -11.878 -12.166 2.399 1.00 81.94 283 TRP A N 1
ATOM 2441 C CA . TRP A 1 283 ? -11.109 -11.349 3.350 1.00 81.94 283 TRP A CA 1
ATOM 2442 C C . TRP A 1 283 ? -9.965 -12.113 4.033 1.00 81.94 283 TRP A C 1
ATOM 2444 O O . TRP A 1 283 ? -9.534 -11.768 5.135 1.00 81.94 283 TRP A O 1
ATOM 2454 N N . ASP A 1 284 ? -9.473 -13.172 3.393 1.00 74.12 284 ASP A N 1
ATOM 2455 C CA . ASP A 1 284 ? -8.435 -14.033 3.953 1.00 74.12 284 ASP A CA 1
ATOM 2456 C C . ASP A 1 284 ? -7.181 -13.234 4.310 1.00 74.12 284 ASP A C 1
ATOM 2458 O O . ASP A 1 284 ? -6.507 -12.687 3.436 1.00 74.12 284 ASP A O 1
ATOM 2462 N N . ASN A 1 285 ? -6.833 -13.247 5.601 1.00 70.00 285 ASN A N 1
ATOM 2463 C CA . ASN A 1 285 ? -5.634 -12.615 6.158 1.00 70.00 285 ASN A CA 1
ATOM 2464 C C . ASN A 1 285 ? -5.596 -11.083 6.041 1.00 70.00 285 ASN A C 1
ATOM 2466 O O . ASN A 1 285 ? -4.520 -10.497 6.119 1.00 70.00 285 ASN A O 1
ATOM 2470 N N . ASN A 1 286 ? -6.756 -10.447 5.887 1.00 87.06 286 ASN A N 1
ATOM 2471 C CA . ASN A 1 286 ? -6.877 -9.003 5.762 1.00 87.06 286 ASN A CA 1
ATOM 2472 C C . ASN A 1 286 ? -6.947 -8.322 7.146 1.00 87.06 286 ASN A C 1
ATOM 2474 O O . ASN A 1 286 ? -7.714 -8.726 8.032 1.00 87.06 286 ASN A O 1
ATOM 2478 N N . LEU A 1 287 ? -6.138 -7.279 7.342 1.00 87.81 287 LEU A N 1
ATOM 2479 C CA . LEU A 1 287 ? -6.020 -6.586 8.626 1.00 87.81 287 LEU A CA 1
ATOM 2480 C C . LEU A 1 287 ? -7.242 -5.714 8.913 1.00 87.81 287 LEU A C 1
ATOM 2482 O O . LEU A 1 287 ? -7.745 -5.730 10.034 1.00 87.81 287 LEU A O 1
ATOM 2486 N N . ILE A 1 288 ? -7.776 -5.025 7.900 1.00 90.06 288 ILE A N 1
ATOM 2487 C CA . ILE A 1 288 ? -9.019 -4.250 8.026 1.00 90.06 288 ILE A CA 1
ATOM 2488 C C . ILE A 1 288 ? -10.171 -5.158 8.473 1.00 90.06 288 ILE A C 1
ATOM 2490 O O . ILE A 1 288 ? -10.889 -4.831 9.415 1.00 90.06 288 ILE A O 1
ATOM 2494 N N . TYR A 1 289 ? -10.314 -6.335 7.863 1.00 91.38 289 TYR A N 1
ATOM 2495 C CA . TYR A 1 289 ? -11.335 -7.311 8.245 1.00 91.38 289 TYR A CA 1
ATOM 2496 C C . TYR A 1 289 ? -11.173 -7.798 9.691 1.00 91.38 289 TYR A C 1
ATOM 2498 O O . TYR A 1 289 ? -12.160 -7.930 10.416 1.00 91.38 289 TYR A O 1
ATOM 2506 N N . SER A 1 290 ? -9.932 -8.014 10.132 1.00 89.75 290 SER A N 1
ATOM 2507 C CA . SER A 1 290 ? -9.625 -8.402 11.515 1.00 89.75 290 SER A CA 1
ATOM 2508 C C . SER A 1 290 ? -10.051 -7.314 12.506 1.00 89.75 290 SER A C 1
ATOM 2510 O O . SER A 1 290 ? -10.729 -7.607 13.493 1.00 89.75 290 SER A O 1
ATOM 2512 N N . VAL A 1 291 ? -9.755 -6.046 12.193 1.00 92.81 291 VAL A N 1
ATOM 2513 C CA . VAL A 1 291 ? -10.187 -4.891 12.994 1.00 92.81 291 VAL A CA 1
ATOM 2514 C C . VAL A 1 291 ? -11.711 -4.793 13.062 1.00 92.81 291 VAL A C 1
ATOM 2516 O O . VAL A 1 291 ? -12.283 -4.619 14.139 1.00 92.81 291 VAL A O 1
ATOM 2519 N N . VAL A 1 292 ? -12.393 -4.961 11.931 1.00 93.69 292 VAL A N 1
ATOM 2520 C CA . VAL A 1 292 ? -13.859 -4.908 11.868 1.00 93.69 292 VAL A CA 1
ATOM 2521 C C . VAL A 1 292 ? -14.497 -6.024 12.696 1.00 93.69 292 VAL A C 1
ATOM 2523 O O . VAL A 1 292 ? -15.415 -5.759 13.472 1.00 93.69 292 VAL A O 1
ATOM 2526 N N . ASN A 1 293 ? -14.007 -7.262 12.591 1.00 91.69 293 ASN A N 1
ATOM 2527 C CA . ASN A 1 293 ? -14.549 -8.391 13.353 1.00 91.69 293 ASN A CA 1
ATOM 2528 C C . ASN A 1 293 ? -14.377 -8.230 14.861 1.00 91.69 293 ASN A C 1
ATOM 2530 O O . ASN A 1 293 ? -15.294 -8.560 15.620 1.00 91.69 293 ASN A O 1
ATOM 2534 N N . PHE A 1 294 ? -13.242 -7.677 15.286 1.00 93.31 294 PHE A N 1
ATOM 2535 C CA . PHE A 1 294 ? -13.014 -7.345 16.682 1.00 93.31 294 PHE A CA 1
ATOM 2536 C C . PHE A 1 294 ? -14.106 -6.409 17.212 1.00 93.31 294 PHE A C 1
ATOM 2538 O O . PHE A 1 294 ? -14.809 -6.749 18.168 1.00 93.31 294 PHE A O 1
ATOM 2545 N N . PHE A 1 295 ? -14.339 -5.273 16.548 1.00 95.06 295 PHE A N 1
ATOM 2546 C CA . PHE A 1 295 ? -15.370 -4.326 16.980 1.00 95.06 295 PHE A CA 1
ATOM 2547 C C . PHE A 1 295 ? -16.790 -4.875 16.821 1.00 95.06 295 PHE A C 1
ATOM 2549 O O . PHE A 1 295 ? -17.641 -4.615 17.675 1.00 95.06 295 PHE A O 1
ATOM 2556 N N . LYS A 1 296 ? -17.040 -5.716 15.814 1.00 94.56 296 LYS A N 1
ATOM 2557 C CA . LYS A 1 296 ? -18.315 -6.426 15.647 1.00 94.56 296 LYS A CA 1
ATOM 2558 C C . LYS A 1 296 ? -18.660 -7.271 16.871 1.00 94.56 296 LYS A C 1
ATOM 2560 O O . LYS A 1 296 ? -19.821 -7.308 17.280 1.00 94.56 296 LYS A O 1
ATOM 2565 N N . SER A 1 297 ? -17.676 -7.928 17.490 1.00 93.12 297 SER A N 1
ATOM 2566 C CA . SER A 1 297 ? -17.895 -8.707 18.718 1.00 93.12 297 SER A CA 1
ATOM 2567 C C . SER A 1 297 ? -18.339 -7.823 19.897 1.00 93.12 297 SER A C 1
ATOM 2569 O O . SER A 1 297 ? -19.297 -8.159 20.602 1.00 93.12 297 SER A O 1
ATOM 2571 N N . ILE A 1 298 ? -17.713 -6.650 20.050 1.00 94.75 298 ILE A N 1
ATOM 2572 C CA . ILE A 1 298 ? -18.019 -5.669 21.098 1.00 94.75 298 ILE A CA 1
ATOM 2573 C C . ILE A 1 298 ? -19.419 -5.083 20.889 1.00 94.75 298 ILE A C 1
ATOM 2575 O O . ILE A 1 298 ? -20.222 -5.033 21.822 1.00 94.75 298 ILE A O 1
ATOM 2579 N N . TYR A 1 299 ? -19.756 -4.690 19.662 1.00 94.94 299 TYR A N 1
ATOM 2580 C CA . TYR A 1 299 ? -21.034 -4.042 19.358 1.00 94.94 299 TYR A CA 1
ATOM 2581 C C . TYR A 1 299 ? -22.217 -5.007 19.445 1.00 94.94 299 TYR A C 1
ATOM 2583 O O . TYR A 1 299 ? -23.253 -4.641 19.997 1.00 94.94 299 TYR A O 1
ATOM 2591 N N . LYS A 1 300 ? -22.038 -6.279 19.064 1.00 93.56 300 LYS A N 1
ATOM 2592 C CA . LYS A 1 300 ? -23.031 -7.331 19.348 1.00 93.56 300 LYS A CA 1
ATOM 2593 C C . LYS A 1 300 ? -23.321 -7.465 20.841 1.00 93.56 300 LYS A C 1
ATOM 2595 O O . LYS A 1 300 ? -24.447 -7.776 21.234 1.00 93.56 300 LYS A O 1
ATOM 2600 N N . LYS A 1 301 ? -22.315 -7.277 21.704 1.00 94.25 301 LYS A N 1
ATOM 2601 C CA . LYS A 1 301 ? -22.545 -7.246 23.152 1.00 94.25 301 LYS A CA 1
ATOM 2602 C C . LYS A 1 301 ? -23.298 -5.981 23.559 1.00 94.25 301 LYS A C 1
ATOM 2604 O O . LYS A 1 301 ? -24.254 -6.089 24.325 1.00 94.25 301 LYS A O 1
ATOM 2609 N N . ALA A 1 302 ? -22.900 -4.823 23.038 1.00 94.81 302 ALA A N 1
ATOM 2610 C CA . ALA A 1 302 ? -23.553 -3.552 23.331 1.00 94.81 302 ALA A CA 1
ATOM 2611 C C . ALA A 1 302 ? -25.051 -3.575 22.991 1.00 94.81 302 ALA A C 1
ATOM 2613 O O . ALA A 1 302 ? -25.870 -3.140 23.795 1.00 94.81 302 ALA A O 1
ATOM 2614 N N . GLU A 1 303 ? -25.425 -4.158 21.853 1.00 94.44 303 GLU A N 1
ATOM 2615 C CA . GLU A 1 303 ? -26.825 -4.352 21.460 1.00 94.44 303 GLU A CA 1
ATOM 2616 C C . GLU A 1 303 ? -27.587 -5.252 22.433 1.00 94.44 303 GLU A C 1
ATOM 2618 O O . GLU A 1 303 ? -28.685 -4.907 22.865 1.00 94.44 303 GLU A O 1
ATOM 2623 N N . LYS A 1 304 ? -26.995 -6.382 22.842 1.00 94.50 304 LYS A N 1
ATOM 2624 C CA . LYS A 1 304 ? -27.617 -7.286 23.823 1.00 94.50 304 LYS A CA 1
ATOM 2625 C C . LYS A 1 304 ? -27.885 -6.590 25.155 1.00 94.50 304 LYS A C 1
ATOM 2627 O O . LYS A 1 304 ? -28.946 -6.807 25.733 1.00 94.50 304 LYS A O 1
ATOM 2632 N N . ILE A 1 305 ? -26.944 -5.777 25.634 1.00 95.19 305 ILE A N 1
ATOM 2633 C CA . ILE A 1 305 ? -27.112 -4.986 26.862 1.00 95.19 305 ILE A CA 1
ATOM 2634 C C . ILE A 1 305 ? -28.208 -3.943 26.665 1.00 95.19 305 ILE A C 1
ATOM 2636 O O . ILE A 1 305 ? -29.093 -3.822 27.507 1.00 95.19 305 ILE A O 1
ATOM 2640 N N . LYS A 1 306 ? -28.208 -3.239 25.528 1.00 95.25 306 LYS A N 1
ATOM 2641 C CA . LYS A 1 306 ? -29.224 -2.224 25.253 1.00 95.25 306 LYS A CA 1
ATOM 2642 C C . LYS A 1 306 ? -30.632 -2.817 25.222 1.00 95.25 306 LYS A C 1
ATOM 2644 O O . LYS A 1 306 ? -31.538 -2.232 25.801 1.00 95.25 306 LYS A O 1
ATOM 2649 N N . LEU A 1 307 ? -30.807 -3.986 24.609 1.00 95.38 307 LEU A N 1
ATOM 2650 C CA . LEU A 1 307 ? -32.100 -4.672 24.532 1.00 95.38 307 LEU A CA 1
ATOM 2651 C C . LEU A 1 307 ? -32.562 -5.237 25.881 1.00 95.38 307 LEU A C 1
ATOM 2653 O O . LEU A 1 307 ? -33.747 -5.179 26.185 1.00 95.38 307 LEU A O 1
ATOM 2657 N N . LYS A 1 308 ? -31.649 -5.801 26.682 1.00 95.50 308 LYS A N 1
ATOM 2658 C CA . LYS A 1 308 ? -32.006 -6.467 27.947 1.00 95.50 308 LYS A CA 1
ATOM 2659 C C . LYS A 1 308 ? -32.106 -5.523 29.139 1.00 95.50 308 LYS A C 1
ATOM 2661 O O . LYS A 1 308 ? -32.893 -5.777 30.041 1.00 95.50 308 LYS A O 1
ATOM 2666 N N . ASN A 1 309 ? -31.278 -4.484 29.164 1.00 94.75 309 ASN A N 1
ATOM 2667 C CA . ASN A 1 309 ? -31.066 -3.638 30.337 1.00 94.75 309 ASN A CA 1
ATOM 2668 C C . ASN A 1 309 ? -31.352 -2.156 30.062 1.00 94.75 309 ASN A C 1
ATOM 2670 O O . ASN A 1 309 ? -31.170 -1.337 30.952 1.00 94.75 309 ASN A O 1
ATOM 2674 N N . ASN A 1 310 ? -31.734 -1.791 28.829 1.00 94.75 310 ASN A N 1
ATOM 2675 C CA . ASN A 1 310 ? -31.892 -0.404 28.373 1.00 94.75 310 ASN A CA 1
ATOM 2676 C C . ASN A 1 310 ? -30.651 0.494 28.600 1.00 94.75 310 ASN A C 1
ATOM 2678 O O . ASN A 1 310 ? -30.728 1.719 28.497 1.00 94.75 310 ASN A O 1
ATOM 2682 N N . ALA A 1 311 ? -29.479 -0.102 28.819 1.00 96.12 311 ALA A N 1
ATOM 2683 C CA . ALA A 1 311 ? -28.246 0.594 29.168 1.00 96.12 311 ALA A CA 1
ATOM 2684 C C . ALA A 1 311 ? -27.235 0.609 28.012 1.00 96.12 311 ALA A C 1
ATOM 2686 O O . ALA A 1 311 ? -27.331 -0.172 27.061 1.00 96.12 311 ALA A O 1
ATOM 2687 N N . ASN A 1 312 ? -26.251 1.505 28.096 1.00 96.88 312 ASN A N 1
ATOM 2688 C CA . ASN A 1 312 ? -25.123 1.535 27.166 1.00 96.88 312 ASN A CA 1
ATOM 2689 C C . ASN A 1 312 ? -23.988 0.646 27.682 1.00 96.88 312 ASN A C 1
ATOM 2691 O O . ASN A 1 312 ? -23.790 0.517 28.889 1.00 96.88 312 ASN A O 1
ATOM 2695 N N . LEU A 1 313 ? -23.221 0.066 26.756 1.00 96.88 313 LEU A N 1
ATOM 2696 C CA . LEU A 1 313 ? -21.982 -0.624 27.098 1.00 96.88 313 LEU A CA 1
ATOM 2697 C C . LEU A 1 313 ? -20.902 0.403 27.452 1.00 96.88 313 LEU A C 1
ATOM 2699 O O . LEU A 1 313 ? -20.562 1.273 26.647 1.00 96.88 313 LEU A O 1
ATOM 2703 N N . ILE A 1 314 ? -20.348 0.247 28.645 1.00 96.44 314 ILE A N 1
ATOM 2704 C CA . ILE A 1 314 ? -19.304 1.082 29.217 1.00 96.44 314 ILE A CA 1
ATOM 2705 C C . ILE A 1 314 ? -18.009 0.275 29.290 1.00 96.44 314 ILE A C 1
ATOM 2707 O O . ILE A 1 314 ? -17.997 -0.869 29.747 1.00 96.44 314 ILE A O 1
ATOM 2711 N N . LEU A 1 315 ? -16.916 0.885 28.849 1.00 93.06 315 LEU A N 1
ATOM 2712 C CA . LEU A 1 315 ? -15.564 0.492 29.205 1.00 93.06 315 LEU A CA 1
ATOM 2713 C C . LEU A 1 315 ? -15.175 1.223 30.484 1.00 93.06 315 LEU A C 1
ATOM 2715 O O . LEU A 1 315 ? -15.108 2.450 30.502 1.00 93.06 315 LEU A O 1
ATOM 2719 N N . ARG A 1 316 ? -14.888 0.461 31.531 1.00 92.00 316 ARG A N 1
ATOM 2720 C CA . ARG A 1 316 ? -14.324 0.966 32.772 1.00 92.00 316 ARG A CA 1
ATOM 2721 C C . ARG A 1 316 ? -12.821 0.734 32.790 1.00 92.00 316 ARG A C 1
ATOM 2723 O O . ARG A 1 316 ? -12.362 -0.396 32.631 1.00 92.00 316 ARG A O 1
ATOM 2730 N N . LEU A 1 317 ? -12.063 1.799 33.017 1.00 88.81 317 LEU A N 1
ATOM 2731 C CA . LEU A 1 317 ? -10.631 1.754 33.296 1.00 88.81 317 LEU A CA 1
ATOM 2732 C C . LEU A 1 317 ? -10.415 2.110 34.764 1.00 88.81 317 LEU A C 1
ATOM 2734 O O . LEU A 1 317 ? -10.835 3.176 35.208 1.00 88.81 317 LEU A O 1
ATOM 2738 N N . GLN A 1 318 ? -9.757 1.228 35.511 1.00 88.75 318 GLN A N 1
ATOM 2739 C CA . GLN A 1 318 ? -9.459 1.436 36.927 1.00 88.75 318 GLN A CA 1
ATOM 2740 C C . GLN A 1 318 ? -7.952 1.430 37.149 1.00 88.75 318 GLN A C 1
ATOM 2742 O O . GLN A 1 318 ? -7.264 0.489 36.747 1.00 88.75 318 GLN A O 1
ATOM 2747 N N . ASN A 1 319 ? -7.425 2.473 37.784 1.00 86.56 319 ASN A N 1
ATOM 2748 C CA . ASN A 1 319 ? -5.995 2.576 38.049 1.00 86.56 319 ASN A CA 1
ATOM 2749 C C . ASN A 1 319 ? -5.546 1.496 39.051 1.00 86.56 319 ASN A C 1
ATOM 2751 O O . ASN A 1 319 ? -6.132 1.336 40.121 1.00 86.56 319 ASN A O 1
ATOM 2755 N N . LYS A 1 320 ? -4.480 0.757 38.719 1.00 87.00 320 LYS A N 1
ATOM 2756 C CA . LYS A 1 320 ? -3.966 -0.346 39.550 1.00 87.00 320 LYS A CA 1
ATOM 2757 C C . LYS A 1 320 ? -3.382 0.127 40.883 1.00 87.00 320 LYS A C 1
ATOM 2759 O O . LYS A 1 320 ? -3.367 -0.639 41.839 1.00 87.00 320 LYS A O 1
ATOM 2764 N N . THR A 1 321 ? -2.873 1.359 40.936 1.00 85.88 321 THR A N 1
ATOM 2765 C CA . THR A 1 321 ? -2.242 1.951 42.130 1.00 85.88 321 THR A CA 1
ATOM 2766 C C . THR A 1 321 ? -3.180 2.831 42.952 1.00 85.88 321 THR A C 1
ATOM 2768 O O . THR A 1 321 ? -2.913 3.055 44.128 1.00 85.88 321 THR A O 1
ATOM 2771 N N . ASN A 1 322 ? -4.277 3.309 42.360 1.00 84.44 322 ASN A N 1
ATOM 2772 C CA . ASN A 1 322 ? -5.296 4.098 43.044 1.00 84.44 322 ASN A CA 1
ATOM 2773 C C . ASN A 1 322 ? -6.693 3.634 42.613 1.00 84.44 322 ASN A C 1
ATOM 2775 O O . ASN A 1 322 ? -7.228 4.099 41.610 1.00 84.44 322 ASN A O 1
ATOM 2779 N N . SER A 1 323 ? -7.296 2.721 43.372 1.00 82.25 323 SER A N 1
ATOM 2780 C CA . SER A 1 323 ? -8.560 2.080 42.997 1.00 82.25 323 SER A CA 1
ATOM 2781 C C . SER A 1 323 ? -9.765 3.024 42.939 1.00 82.25 323 SER A C 1
ATOM 2783 O O . SER A 1 323 ? -10.768 2.657 42.330 1.00 82.25 323 SER A O 1
ATOM 2785 N N . GLU A 1 324 ? -9.690 4.204 43.562 1.00 85.06 324 GLU A N 1
ATOM 2786 C CA . GLU A 1 324 ? -10.747 5.228 43.505 1.00 85.06 324 GLU A CA 1
ATOM 2787 C C . GLU A 1 324 ? -10.768 5.966 42.165 1.00 85.06 324 GLU A C 1
ATOM 2789 O O . GLU A 1 324 ? -11.756 6.594 41.788 1.00 85.06 324 GLU A O 1
ATOM 2794 N N . GLU A 1 325 ? -9.674 5.878 41.415 1.00 86.81 325 GLU A N 1
ATOM 2795 C CA . GLU A 1 325 ? -9.561 6.509 40.122 1.00 86.81 325 GLU A CA 1
ATOM 2796 C C . GLU A 1 325 ? -10.140 5.605 39.031 1.00 86.81 325 GLU A C 1
ATOM 2798 O O . GLU A 1 325 ? -9.490 4.687 38.516 1.00 86.81 325 GLU A O 1
ATOM 2803 N N . ILE A 1 326 ? -11.394 5.900 38.697 1.00 88.56 326 ILE A N 1
ATOM 2804 C CA . ILE A 1 326 ? -12.193 5.184 37.710 1.00 88.56 326 ILE A CA 1
ATOM 2805 C C . ILE A 1 326 ? -12.521 6.122 36.553 1.00 88.56 326 ILE A C 1
ATOM 2807 O O . ILE A 1 326 ? -12.945 7.261 36.751 1.00 88.56 326 ILE A O 1
ATOM 2811 N N . ILE A 1 327 ? -12.346 5.624 35.333 1.00 88.75 327 ILE A N 1
ATOM 2812 C CA . ILE A 1 327 ? -12.717 6.319 34.106 1.00 88.75 327 ILE A CA 1
ATOM 2813 C C . ILE A 1 327 ? -13.700 5.438 33.351 1.00 88.75 327 ILE A C 1
ATOM 2815 O O . ILE A 1 327 ? -13.362 4.328 32.940 1.00 88.75 327 ILE A O 1
ATOM 2819 N N . ASP A 1 328 ? -14.906 5.962 33.153 1.00 91.69 328 ASP A N 1
ATOM 2820 C CA . ASP A 1 328 ? -15.980 5.280 32.446 1.00 91.69 328 ASP A CA 1
ATOM 2821 C C . ASP A 1 328 ? -16.200 5.901 31.066 1.00 91.69 328 ASP A C 1
ATOM 2823 O O . ASP A 1 328 ? -16.359 7.112 30.894 1.00 91.69 328 ASP A O 1
ATOM 2827 N N . LEU A 1 329 ? -16.189 5.033 30.064 1.00 91.06 329 LEU A N 1
ATOM 2828 C CA . LEU A 1 329 ? -16.110 5.374 28.658 1.00 91.06 329 LEU A CA 1
ATOM 2829 C C . LEU A 1 329 ? -17.238 4.670 27.898 1.00 91.06 329 LEU A C 1
ATOM 2831 O O . LEU A 1 329 ? -17.255 3.450 27.775 1.00 91.06 329 LEU A O 1
ATOM 2835 N N . ASP A 1 330 ? -18.190 5.438 27.369 1.00 93.88 330 ASP A N 1
ATOM 2836 C CA . ASP A 1 330 ? -19.256 4.897 26.515 1.00 93.88 330 ASP A CA 1
ATOM 2837 C C . ASP A 1 330 ? -18.672 4.453 25.165 1.00 93.88 330 ASP A C 1
ATOM 2839 O O . ASP A 1 330 ? -18.140 5.270 24.406 1.00 93.88 330 ASP A O 1
ATOM 2843 N N . ILE A 1 331 ? -18.774 3.153 24.872 1.00 93.19 331 ILE A N 1
ATOM 2844 C CA . ILE A 1 331 ? -18.155 2.531 23.695 1.00 93.19 331 ILE A CA 1
ATOM 2845 C C . ILE A 1 331 ? -18.661 3.131 22.386 1.00 93.19 331 ILE A C 1
ATOM 2847 O O . ILE A 1 331 ? -17.856 3.381 21.486 1.00 93.19 331 ILE A O 1
ATOM 2851 N N . LYS A 1 332 ? -19.966 3.402 22.288 1.00 92.94 332 LYS A N 1
ATOM 2852 C CA . LYS A 1 332 ? -20.551 3.990 21.078 1.00 92.94 332 LYS A CA 1
ATOM 2853 C C . LYS A 1 332 ? -20.024 5.403 20.871 1.00 92.94 332 LYS A C 1
ATOM 2855 O O . LYS A 1 332 ? -19.472 5.724 19.825 1.00 92.94 332 LYS A O 1
ATOM 2860 N N . LYS A 1 333 ? -20.023 6.222 21.928 1.00 91.44 333 LYS A N 1
ATOM 2861 C CA . LYS A 1 333 ? -19.511 7.604 21.848 1.00 91.44 333 LYS A CA 1
ATOM 2862 C C . LYS A 1 333 ? -18.042 7.702 21.426 1.00 91.44 333 LYS A C 1
ATOM 2864 O O . LYS A 1 333 ? -17.633 8.749 20.933 1.00 91.44 333 LYS A O 1
ATOM 2869 N N . ILE A 1 334 ? -17.244 6.665 21.664 1.00 90.12 334 ILE A N 1
ATOM 2870 C CA . ILE A 1 334 ? -15.806 6.664 21.367 1.00 90.12 334 ILE A CA 1
ATOM 2871 C C . ILE A 1 334 ? -15.519 6.117 19.976 1.00 90.12 334 ILE A C 1
ATOM 2873 O O . ILE A 1 334 ? -14.717 6.696 19.240 1.00 90.12 334 ILE A O 1
ATOM 2877 N N . PHE A 1 335 ? -16.157 5.002 19.622 1.00 93.88 335 PHE A N 1
ATOM 2878 C CA . PHE A 1 335 ? -15.805 4.249 18.424 1.00 93.88 335 PHE A CA 1
ATOM 2879 C C . PHE A 1 335 ? -16.765 4.459 17.252 1.00 93.88 335 PHE A C 1
ATOM 2881 O O . PHE A 1 335 ? -16.358 4.159 16.134 1.00 93.88 335 PHE A O 1
ATOM 2888 N N . ASP A 1 336 ? -17.971 5.012 17.446 1.00 94.88 336 ASP A N 1
ATOM 2889 C CA . ASP A 1 336 ? -18.962 5.154 16.365 1.00 94.88 336 ASP A CA 1
ATOM 2890 C C . ASP A 1 336 ? -18.390 5.925 15.169 1.00 94.88 336 ASP A C 1
ATOM 2892 O O . ASP A 1 336 ? -18.509 5.473 14.036 1.00 94.88 336 ASP A O 1
ATOM 2896 N N . ASN A 1 337 ? -17.715 7.058 15.403 1.00 92.50 337 ASN A N 1
ATOM 2897 C CA . ASN A 1 337 ? -17.158 7.861 14.311 1.00 92.50 337 ASN A CA 1
ATOM 2898 C C . ASN A 1 337 ? -16.111 7.085 13.497 1.00 92.50 337 ASN A C 1
ATOM 2900 O O . ASN A 1 337 ? -16.134 7.134 12.273 1.00 92.50 337 ASN A O 1
ATOM 2904 N N . PHE A 1 338 ? -15.219 6.353 14.168 1.00 95.00 338 PHE A N 1
ATOM 2905 C CA . PHE A 1 338 ? -14.233 5.497 13.510 1.00 95.00 338 PHE A CA 1
ATOM 2906 C C . PHE A 1 338 ? -14.908 4.358 12.736 1.00 95.00 338 PHE A C 1
ATOM 2908 O O . PHE A 1 338 ? -14.607 4.139 11.564 1.00 95.00 338 PHE A O 1
ATOM 2915 N N . LEU A 1 339 ? -15.860 3.662 13.359 1.00 95.19 339 LEU A N 1
ATOM 2916 C CA . LEU A 1 339 ? -16.511 2.519 12.731 1.00 95.19 339 LEU A CA 1
ATOM 2917 C C . LEU A 1 339 ? -17.407 2.927 11.559 1.00 95.19 339 LEU A C 1
ATOM 2919 O O . LEU A 1 339 ? -17.473 2.218 10.563 1.00 95.19 339 LEU A O 1
ATOM 2923 N N . LEU A 1 340 ? -18.026 4.102 11.604 1.00 93.62 340 LEU A N 1
ATOM 2924 C CA . LEU A 1 340 ? -18.770 4.628 10.463 1.00 93.62 340 LEU A CA 1
ATOM 2925 C C . LEU A 1 340 ? -17.863 5.011 9.284 1.00 93.62 340 LEU A C 1
ATOM 2927 O O . LEU A 1 340 ? -18.370 5.121 8.171 1.00 93.62 340 LEU A O 1
ATOM 2931 N N . GLN A 1 341 ? -16.546 5.173 9.469 1.00 94.69 341 GLN A N 1
ATOM 2932 C CA . GLN A 1 341 ? -15.617 5.291 8.335 1.00 94.69 341 GLN A CA 1
ATOM 2933 C C . GLN A 1 341 ? -15.258 3.929 7.723 1.00 94.69 341 GLN A C 1
ATOM 2935 O O . GLN A 1 341 ? -14.973 3.854 6.530 1.00 94.69 341 GLN A O 1
ATOM 2940 N N . ILE A 1 342 ? -15.280 2.846 8.509 1.00 93.50 342 ILE A N 1
ATOM 2941 C CA . ILE A 1 342 ? -14.812 1.521 8.065 1.00 93.50 342 ILE A CA 1
ATOM 2942 C C . ILE A 1 342 ? -15.942 0.606 7.568 1.00 93.50 342 ILE A C 1
ATOM 2944 O O . ILE A 1 342 ? -15.704 -0.198 6.665 1.00 93.50 342 ILE A O 1
ATOM 2948 N N . VAL A 1 343 ? -17.165 0.739 8.097 1.00 93.81 343 VAL A N 1
ATOM 2949 C CA . VAL A 1 343 ? -18.351 -0.026 7.672 1.00 93.81 343 VAL A CA 1
ATOM 2950 C C . VAL A 1 343 ? -19.512 0.866 7.224 1.00 93.81 343 VAL A C 1
ATOM 2952 O O . VAL A 1 343 ? -19.614 2.022 7.634 1.00 93.81 343 VAL A O 1
ATOM 2955 N N . ASP A 1 344 ? -20.379 0.324 6.361 1.00 85.62 344 ASP A N 1
ATOM 2956 C CA . ASP A 1 344 ? -21.613 0.957 5.858 1.00 85.62 344 ASP A CA 1
ATOM 2957 C C . ASP A 1 344 ? -22.559 1.323 6.997 1.00 85.62 344 ASP A C 1
ATOM 2959 O O . ASP A 1 344 ? -22.941 2.485 7.139 1.00 85.62 344 ASP A O 1
ATOM 2963 N N . ASP A 1 345 ? -22.854 0.341 7.843 1.00 85.38 345 ASP A N 1
ATOM 2964 C CA . ASP A 1 345 ? -23.701 0.469 9.016 1.00 85.38 345 ASP A CA 1
ATOM 2965 C C . ASP A 1 345 ? -23.409 -0.670 10.018 1.00 85.38 345 ASP A C 1
ATOM 2967 O O . ASP A 1 345 ? -22.683 -1.631 9.723 1.00 85.38 345 ASP A O 1
ATOM 2971 N N . PHE A 1 346 ? -23.971 -0.553 11.224 1.00 86.56 346 PHE A N 1
ATOM 2972 C CA . PHE A 1 346 ? -23.795 -1.529 12.306 1.00 86.56 346 PHE A CA 1
ATOM 2973 C C . PHE A 1 346 ? -24.728 -2.744 12.216 1.00 86.56 346 PHE A C 1
ATOM 2975 O O . PHE A 1 346 ? -24.592 -3.663 13.020 1.00 86.56 346 PHE A O 1
ATOM 2982 N N . GLU A 1 347 ? -25.657 -2.781 11.265 1.00 83.75 347 GLU A N 1
ATOM 2983 C CA . GLU A 1 347 ? -26.559 -3.916 11.061 1.00 83.75 347 GLU A CA 1
ATOM 2984 C C . GLU A 1 347 ? -25.891 -4.957 10.149 1.00 83.75 347 GLU A C 1
ATOM 2986 O O . GLU A 1 347 ? -25.756 -6.133 10.496 1.00 83.75 347 GLU A O 1
ATOM 2991 N N . ASN A 1 348 ? -25.359 -4.493 9.021 1.00 84.06 348 ASN A N 1
ATOM 2992 C CA . ASN A 1 348 ? -24.776 -5.300 7.962 1.00 84.06 348 ASN A CA 1
ATOM 2993 C C . ASN A 1 348 ? -23.272 -5.536 8.151 1.00 84.06 348 ASN A C 1
ATOM 2995 O O . ASN A 1 348 ? -22.764 -6.590 7.764 1.00 84.06 348 ASN A O 1
ATOM 2999 N N . TRP A 1 349 ? -22.543 -4.600 8.779 1.00 89.88 349 TRP A N 1
ATOM 3000 C CA . TRP A 1 349 ? -21.076 -4.660 8.927 1.00 89.88 349 TRP A CA 1
ATOM 3001 C C . TRP A 1 349 ? -20.328 -4.823 7.592 1.00 89.88 349 TRP A C 1
ATOM 3003 O O . TRP A 1 349 ? -19.249 -5.419 7.539 1.00 89.88 349 TRP A O 1
ATOM 3013 N N . ASN A 1 350 ? -20.900 -4.308 6.503 1.00 89.12 350 ASN A N 1
ATOM 3014 C CA . ASN A 1 350 ? -20.255 -4.307 5.196 1.00 89.12 350 ASN A CA 1
ATOM 3015 C C . ASN A 1 350 ? -19.089 -3.317 5.203 1.00 89.12 350 ASN A C 1
ATOM 3017 O O . ASN A 1 350 ? -19.267 -2.153 5.543 1.00 89.12 350 ASN A O 1
ATOM 3021 N N . ILE A 1 351 ? -17.888 -3.779 4.852 1.00 91.06 351 ILE A N 1
ATOM 3022 C CA . ILE A 1 351 ? -16.675 -2.951 4.872 1.00 91.06 351 ILE A CA 1
ATOM 3023 C C . ILE A 1 351 ? -16.662 -2.007 3.661 1.00 91.06 351 ILE A C 1
ATOM 3025 O O . ILE A 1 351 ? -16.810 -2.452 2.518 1.00 91.06 351 ILE A O 1
ATOM 3029 N N . LYS A 1 352 ? -16.397 -0.717 3.914 1.00 89.00 352 LYS A N 1
ATOM 3030 C CA . LYS A 1 352 ? -16.350 0.387 2.931 1.00 89.00 352 LYS A CA 1
ATOM 3031 C C . LYS A 1 352 ? -15.139 0.373 1.995 1.00 89.00 352 LYS A C 1
ATOM 3033 O O . LYS A 1 352 ? -14.973 1.284 1.183 1.00 89.00 352 LYS A O 1
ATOM 3038 N N . ILE A 1 353 ? -14.295 -0.648 2.085 1.00 85.88 353 ILE A N 1
ATOM 3039 C CA . ILE A 1 353 ? -13.161 -0.867 1.187 1.00 85.88 353 ILE A CA 1
ATOM 3040 C C . ILE A 1 353 ? -13.600 -1.839 0.097 1.00 85.88 353 ILE A C 1
ATOM 3042 O O . ILE A 1 353 ? -14.114 -2.926 0.374 1.00 85.88 353 ILE A O 1
ATOM 3046 N N . TYR A 1 354 ? -13.412 -1.422 -1.150 1.00 79.50 354 TYR A N 1
ATOM 3047 C CA . TYR A 1 354 ? -13.902 -2.128 -2.328 1.00 79.50 354 TYR A CA 1
ATOM 3048 C C . TYR A 1 354 ? -12.719 -2.662 -3.124 1.00 79.50 354 TYR A C 1
ATOM 3050 O O . TYR A 1 354 ? -11.627 -2.102 -3.078 1.00 79.50 354 TYR A O 1
ATOM 3058 N N . TYR A 1 355 ? -12.926 -3.750 -3.857 1.00 74.12 355 TYR A N 1
ATOM 3059 C CA . TYR A 1 355 ? -11.948 -4.165 -4.853 1.00 74.12 355 TYR A CA 1
ATOM 3060 C C . TYR A 1 355 ? -11.859 -3.080 -5.942 1.00 74.12 355 TYR A C 1
ATOM 3062 O O . TYR A 1 355 ? -12.910 -2.554 -6.322 1.00 74.12 355 TYR A O 1
ATOM 3070 N N . PRO A 1 356 ? -10.657 -2.699 -6.406 1.00 68.19 356 PRO A N 1
ATOM 3071 C CA . PRO A 1 356 ? -10.519 -1.699 -7.460 1.00 68.19 356 PRO A CA 1
ATOM 3072 C C . PRO A 1 356 ? -11.256 -2.126 -8.736 1.00 68.19 356 PRO A C 1
ATOM 3074 O O . PRO A 1 356 ? -11.318 -3.307 -9.062 1.00 68.19 356 PRO A O 1
ATOM 3077 N N . GLU A 1 357 ? -11.822 -1.165 -9.471 1.00 62.03 357 GLU A N 1
ATOM 3078 C CA . GLU A 1 357 ? -12.612 -1.452 -10.682 1.00 62.03 357 GLU A CA 1
ATOM 3079 C C . GLU A 1 357 ? -11.790 -2.118 -11.797 1.00 62.03 357 GLU A C 1
ATOM 3081 O O . GLU A 1 357 ? -12.341 -2.824 -12.641 1.00 62.03 357 GLU A O 1
ATOM 3086 N N . LYS A 1 358 ? -10.473 -1.895 -11.801 1.00 66.12 358 LYS A N 1
ATOM 3087 C CA . LYS A 1 358 ? -9.536 -2.458 -12.776 1.00 66.12 358 LYS A CA 1
ATOM 3088 C C . LYS A 1 358 ? -8.716 -3.596 -12.167 1.00 66.12 358 LYS A C 1
ATOM 3090 O O . LYS A 1 358 ? -8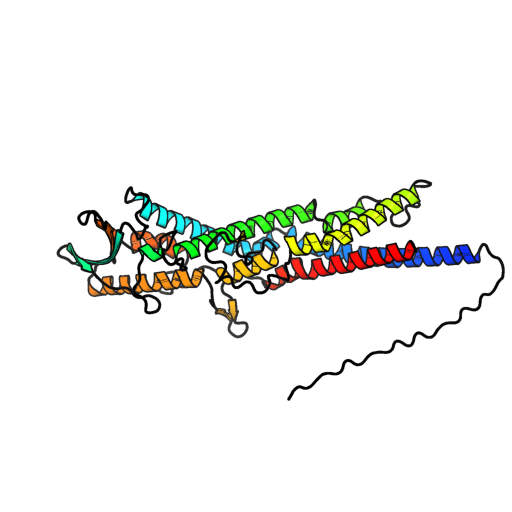.442 -3.603 -10.967 1.00 66.12 358 LYS A O 1
ATOM 3095 N N . ASP A 1 359 ? -8.306 -4.548 -13.008 1.00 65.94 359 ASP A N 1
ATOM 3096 C CA . ASP A 1 359 ? -7.522 -5.710 -12.581 1.00 65.94 359 ASP A CA 1
ATOM 3097 C C . ASP A 1 359 ? -6.151 -5.260 -12.046 1.00 65.94 359 ASP A C 1
ATOM 3099 O O . ASP A 1 359 ? -5.400 -4.553 -12.718 1.00 65.94 359 ASP A O 1
ATOM 3103 N N . TYR A 1 360 ? -5.797 -5.688 -10.830 1.00 66.38 360 TYR A N 1
ATOM 3104 C CA . TYR A 1 360 ? -4.498 -5.389 -10.220 1.00 66.38 360 TYR A CA 1
ATOM 3105 C C . TYR A 1 360 ? -3.323 -5.899 -11.068 1.00 66.38 360 TYR A C 1
ATOM 3107 O O . TYR A 1 360 ? -2.205 -5.396 -10.916 1.00 66.38 360 TYR A O 1
ATOM 3115 N N . LYS A 1 361 ? -3.566 -6.876 -11.956 1.00 69.06 361 LYS A N 1
ATOM 3116 C CA . LYS A 1 361 ? -2.573 -7.415 -12.892 1.00 69.06 361 LYS A CA 1
ATOM 3117 C C . LYS A 1 361 ? -2.077 -6.386 -13.900 1.00 69.06 361 LYS A C 1
ATOM 3119 O O . LYS A 1 361 ? -0.956 -6.535 -14.371 1.00 69.06 361 LYS A O 1
ATOM 3124 N N . ASP A 1 362 ? -2.838 -5.332 -14.190 1.00 73.06 362 ASP A N 1
ATOM 3125 C CA . ASP A 1 362 ? -2.389 -4.285 -15.112 1.00 73.06 362 ASP A CA 1
ATOM 3126 C C . ASP A 1 362 ? -1.202 -3.502 -14.530 1.00 73.06 362 ASP A C 1
ATOM 3128 O O . ASP A 1 362 ? -0.266 -3.161 -15.251 1.00 73.06 362 ASP A O 1
ATOM 3132 N N . LEU A 1 363 ? -1.183 -3.268 -13.212 1.00 78.50 363 LEU A N 1
ATOM 3133 C CA . LEU A 1 363 ? -0.065 -2.596 -12.543 1.00 78.50 363 LEU A CA 1
ATOM 3134 C C . LEU A 1 363 ? 1.185 -3.490 -12.540 1.00 78.50 363 LEU A C 1
ATOM 3136 O O . LEU A 1 363 ? 2.277 -3.006 -12.843 1.00 78.50 363 LEU A O 1
ATOM 3140 N N . GLU A 1 364 ? 1.018 -4.795 -12.286 1.00 82.88 364 GLU A N 1
ATOM 3141 C CA . GLU A 1 364 ? 2.097 -5.784 -12.424 1.00 82.88 364 GLU A CA 1
ATOM 3142 C C . GLU A 1 364 ? 2.627 -5.823 -13.862 1.00 82.88 364 GLU A C 1
ATOM 3144 O O . GLU A 1 364 ? 3.821 -5.640 -14.069 1.00 82.88 364 GLU A O 1
ATOM 3149 N N . TYR A 1 365 ? 1.758 -5.936 -14.864 1.00 83.75 365 TYR A N 1
ATOM 3150 C CA . TYR A 1 365 ? 2.153 -5.940 -16.272 1.00 83.75 365 TYR A CA 1
ATOM 3151 C C . TYR A 1 365 ? 2.962 -4.689 -16.663 1.00 83.75 365 TYR A C 1
ATOM 3153 O O . TYR A 1 365 ? 3.989 -4.779 -17.339 1.00 83.75 365 TYR A O 1
ATOM 3161 N N . ILE A 1 366 ? 2.543 -3.502 -16.212 1.00 84.00 366 ILE A N 1
ATOM 3162 C CA . ILE A 1 366 ? 3.246 -2.255 -16.533 1.00 84.00 366 ILE A CA 1
ATOM 3163 C C . ILE A 1 366 ? 4.608 -2.163 -15.843 1.00 84.00 366 ILE A C 1
ATOM 3165 O O . ILE A 1 366 ? 5.589 -1.832 -16.506 1.00 84.00 366 ILE A O 1
ATOM 3169 N N . PHE A 1 367 ? 4.683 -2.399 -14.533 1.00 87.06 367 PHE A N 1
ATOM 3170 C CA . PHE A 1 367 ? 5.902 -2.125 -13.763 1.00 87.06 367 PHE A CA 1
ATOM 3171 C C . PHE A 1 367 ? 6.851 -3.318 -13.641 1.00 87.06 367 PHE A C 1
ATOM 3173 O O . PHE A 1 367 ? 8.005 -3.135 -13.266 1.00 87.06 367 PHE A O 1
ATOM 3180 N N . LYS A 1 368 ? 6.402 -4.519 -13.999 1.00 90.00 368 LYS A N 1
ATOM 3181 C CA . LYS A 1 368 ? 7.234 -5.717 -14.069 1.00 90.00 368 LYS A CA 1
ATOM 3182 C C . LYS A 1 368 ? 7.466 -6.112 -15.520 1.00 90.00 368 LYS A C 1
ATOM 3184 O O . LYS A 1 368 ? 8.561 -5.891 -16.028 1.00 90.00 368 LYS A O 1
ATOM 3189 N N . ASP A 1 369 ? 6.436 -6.594 -16.210 1.00 91.81 369 ASP A N 1
ATOM 3190 C CA . ASP A 1 369 ? 6.603 -7.255 -17.510 1.00 91.81 369 ASP A CA 1
ATOM 3191 C C . ASP A 1 369 ? 7.162 -6.301 -18.585 1.00 91.81 369 ASP A C 1
ATOM 3193 O O . ASP A 1 369 ? 8.093 -6.656 -19.310 1.00 91.81 369 ASP A O 1
ATOM 3197 N N . ASN A 1 370 ? 6.672 -5.056 -18.664 1.00 94.62 370 ASN A N 1
ATOM 3198 C CA . ASN A 1 370 ? 7.215 -4.087 -19.628 1.00 94.62 370 ASN A CA 1
ATOM 3199 C C . ASN A 1 370 ? 8.642 -3.630 -19.277 1.00 94.62 370 ASN A C 1
ATOM 3201 O O . ASN A 1 370 ? 9.427 -3.350 -20.182 1.00 94.62 370 ASN A O 1
ATOM 3205 N N . PHE A 1 371 ? 9.010 -3.544 -17.995 1.00 95.25 371 PHE A N 1
ATOM 3206 C CA . PHE A 1 371 ? 10.387 -3.206 -17.616 1.00 95.25 371 PHE A CA 1
ATOM 3207 C C . PHE A 1 371 ? 11.344 -4.365 -17.900 1.00 95.25 371 PHE A C 1
ATOM 3209 O O . PHE A 1 371 ? 12.428 -4.130 -18.433 1.00 95.25 371 PHE A O 1
ATOM 3216 N N . GLU A 1 372 ? 10.934 -5.609 -17.647 1.00 95.62 372 GLU A N 1
ATOM 3217 C CA . GLU A 1 372 ? 11.669 -6.804 -18.078 1.00 95.62 372 GLU A CA 1
ATOM 3218 C C . GLU A 1 372 ? 11.851 -6.827 -19.606 1.00 95.62 372 GLU A C 1
ATOM 3220 O O . GLU A 1 372 ? 12.940 -7.136 -20.104 1.00 95.62 372 GLU A O 1
ATOM 3225 N N . GLU A 1 373 ? 10.827 -6.423 -20.368 1.00 97.06 373 GLU A N 1
ATOM 3226 C CA . GLU A 1 373 ? 10.929 -6.267 -21.821 1.00 97.06 373 GLU A CA 1
ATOM 3227 C C . GLU A 1 373 ? 11.963 -5.193 -22.208 1.00 97.06 373 GLU A C 1
ATOM 3229 O O . GLU A 1 373 ? 12.824 -5.455 -23.056 1.00 97.06 373 GLU A O 1
ATOM 3234 N N . LEU A 1 374 ? 11.944 -4.015 -21.572 1.00 97.81 374 LEU A N 1
ATOM 3235 C CA . LEU A 1 374 ? 12.936 -2.960 -21.820 1.00 97.81 374 LEU A CA 1
ATOM 3236 C C . LEU A 1 374 ? 14.363 -3.431 -21.545 1.00 97.81 374 LEU A C 1
ATOM 3238 O O . LEU A 1 374 ? 15.244 -3.185 -22.371 1.00 97.81 374 LEU A O 1
ATOM 3242 N N . MET A 1 375 ? 14.586 -4.137 -20.434 1.00 97.94 375 MET A N 1
ATOM 3243 C CA . MET A 1 375 ? 15.892 -4.719 -20.110 1.00 97.94 375 MET A CA 1
ATOM 3244 C C . MET A 1 375 ? 16.325 -5.721 -21.181 1.00 97.94 375 MET A C 1
ATOM 3246 O O . MET A 1 375 ? 17.435 -5.631 -21.702 1.00 97.94 375 MET A O 1
ATOM 3250 N N . SER A 1 376 ? 15.424 -6.618 -21.600 1.00 97.88 376 SER A N 1
ATOM 3251 C CA . SER A 1 376 ? 15.698 -7.583 -22.671 1.00 97.88 376 SER A CA 1
ATOM 3252 C C . SER A 1 376 ? 16.096 -6.901 -23.983 1.00 97.88 376 SER A C 1
ATOM 3254 O O . SER A 1 376 ? 17.021 -7.346 -24.671 1.00 97.88 376 SER A O 1
ATOM 3256 N N . ILE A 1 377 ? 15.408 -5.818 -24.355 1.00 98.38 377 ILE A N 1
ATOM 3257 C CA . ILE A 1 377 ? 15.712 -5.053 -25.567 1.00 98.38 377 ILE A CA 1
ATOM 3258 C C . ILE A 1 377 ? 17.047 -4.306 -25.422 1.00 98.38 377 ILE A C 1
ATOM 3260 O O . ILE A 1 377 ? 17.857 -4.336 -26.351 1.00 98.38 377 ILE A O 1
ATOM 3264 N N . ALA A 1 378 ? 17.319 -3.689 -24.270 1.00 98.06 378 ALA A N 1
ATOM 3265 C CA . ALA A 1 378 ? 18.579 -2.997 -24.000 1.00 98.06 378 ALA A CA 1
ATOM 3266 C C . ALA A 1 378 ? 19.784 -3.948 -24.077 1.00 98.06 378 ALA A C 1
ATOM 3268 O O . ALA A 1 378 ? 20.753 -3.646 -24.777 1.00 98.06 378 ALA A O 1
ATOM 3269 N N . SER A 1 379 ? 19.687 -5.145 -23.491 1.00 97.50 379 SER A N 1
ATOM 3270 C CA . SER A 1 379 ? 20.734 -6.169 -23.603 1.00 97.50 379 SER A CA 1
ATOM 3271 C C . SER A 1 379 ? 20.942 -6.645 -25.047 1.00 97.50 379 SER A C 1
ATOM 3273 O O . SER A 1 379 ? 22.066 -6.940 -25.459 1.00 97.50 379 SER A O 1
ATOM 3275 N N . LYS A 1 380 ? 19.882 -6.699 -25.871 1.00 97.81 380 LYS A N 1
ATOM 3276 C CA . LYS A 1 380 ? 20.021 -6.991 -27.312 1.00 97.81 380 LYS A CA 1
ATOM 3277 C C . LYS A 1 380 ? 20.758 -5.870 -28.043 1.00 97.81 380 LYS A C 1
ATOM 3279 O O . LYS A 1 380 ? 21.606 -6.172 -28.880 1.00 97.81 380 LYS A O 1
ATOM 3284 N N . ILE A 1 381 ? 20.460 -4.608 -27.731 1.00 97.50 381 ILE A N 1
ATOM 3285 C CA . ILE A 1 381 ? 21.160 -3.437 -28.283 1.00 97.50 381 ILE A CA 1
ATOM 3286 C C . ILE A 1 381 ? 22.645 -3.480 -27.912 1.00 97.50 381 ILE A C 1
ATOM 3288 O O . ILE A 1 381 ? 23.495 -3.337 -28.787 1.00 97.50 381 ILE A O 1
ATOM 3292 N N . GLU A 1 382 ? 22.965 -3.750 -26.649 1.00 97.00 382 GLU A N 1
ATOM 3293 C CA . GLU A 1 382 ? 24.339 -3.946 -26.180 1.00 97.00 382 GLU A CA 1
ATOM 3294 C C . GLU A 1 382 ? 25.059 -5.055 -26.959 1.00 97.00 382 GLU A C 1
ATOM 3296 O O . GLU A 1 382 ? 26.170 -4.847 -27.449 1.00 97.00 382 GLU A O 1
ATOM 3301 N N . ARG A 1 383 ? 24.417 -6.214 -27.153 1.00 95.94 383 ARG A N 1
ATOM 3302 C CA . ARG A 1 383 ? 25.005 -7.307 -27.940 1.00 95.94 383 ARG A CA 1
ATOM 3303 C C . ARG A 1 383 ? 25.273 -6.896 -29.388 1.00 95.94 383 ARG A C 1
ATOM 3305 O O . ARG A 1 383 ? 26.311 -7.253 -29.934 1.00 95.94 383 ARG A O 1
ATOM 3312 N N . ILE A 1 384 ? 24.354 -6.151 -30.005 1.00 96.38 384 ILE A N 1
ATOM 3313 C CA . ILE A 1 384 ? 24.519 -5.625 -31.369 1.00 96.38 384 ILE A CA 1
ATOM 3314 C C . ILE A 1 384 ? 25.721 -4.670 -31.437 1.00 96.38 384 ILE A C 1
ATOM 3316 O O . ILE A 1 384 ? 26.518 -4.774 -32.364 1.00 96.38 384 ILE A O 1
ATOM 3320 N N . ILE A 1 385 ? 25.897 -3.792 -30.443 1.00 95.88 385 ILE A N 1
ATOM 3321 C CA . ILE A 1 385 ? 27.064 -2.898 -30.347 1.00 95.88 385 ILE A CA 1
ATOM 3322 C C . ILE A 1 385 ? 28.360 -3.701 -30.215 1.00 95.88 385 ILE A C 1
ATOM 3324 O O . ILE A 1 385 ? 29.316 -3.447 -30.944 1.00 95.88 385 ILE A O 1
ATOM 3328 N N . ASN A 1 386 ? 28.407 -4.665 -29.295 1.00 93.69 386 ASN A N 1
ATOM 3329 C CA . ASN A 1 386 ? 29.614 -5.452 -29.043 1.00 93.69 386 ASN A CA 1
ATOM 3330 C C . ASN A 1 386 ? 30.007 -6.293 -30.265 1.00 93.69 386 ASN A C 1
ATOM 3332 O O . ASN A 1 386 ? 31.186 -6.383 -30.583 1.00 93.69 386 ASN A O 1
ATOM 3336 N N . ASN A 1 387 ? 29.027 -6.835 -30.993 1.00 91.31 387 ASN A N 1
ATOM 3337 C CA . ASN A 1 387 ? 29.261 -7.560 -32.243 1.00 91.31 387 ASN A CA 1
ATOM 3338 C C . ASN A 1 387 ? 29.715 -6.664 -33.403 1.00 91.31 387 ASN A C 1
ATOM 3340 O O . ASN A 1 387 ? 30.259 -7.180 -34.363 1.00 91.31 387 ASN A O 1
ATOM 3344 N N . TYR A 1 388 ? 29.436 -5.360 -33.356 1.00 89.94 388 TYR A N 1
ATOM 3345 C CA . TYR A 1 388 ? 29.924 -4.401 -34.350 1.00 89.94 388 TYR A CA 1
ATOM 3346 C C . TYR A 1 388 ? 31.342 -3.907 -34.032 1.00 89.94 388 TYR A C 1
ATOM 3348 O O . TYR A 1 388 ? 32.090 -3.549 -34.936 1.00 89.94 388 TYR A O 1
ATOM 3356 N N . LYS A 1 389 ? 31.701 -3.853 -32.740 1.00 84.56 389 LYS A N 1
ATOM 3357 C CA . LYS A 1 389 ? 33.041 -3.462 -32.270 1.00 84.56 389 LYS A CA 1
ATOM 3358 C C . LYS A 1 389 ? 34.093 -4.570 -32.460 1.00 84.56 389 LYS A C 1
ATOM 3360 O O . LYS A 1 389 ? 35.272 -4.235 -32.556 1.00 84.56 389 LYS A O 1
ATOM 3365 N N . ASN A 1 390 ? 33.669 -5.835 -32.443 1.00 70.31 390 ASN A N 1
ATOM 3366 C CA . ASN A 1 390 ? 34.498 -7.030 -32.655 1.00 70.31 390 ASN A CA 1
ATOM 3367 C C . ASN A 1 390 ? 34.439 -7.474 -34.113 1.00 70.31 390 ASN A C 1
ATOM 3369 O O . ASN A 1 390 ? 35.477 -7.973 -34.600 1.00 70.31 390 ASN A O 1
#

Solvent-accessible surface area (backbone atoms only — not comparable to full-atom values): 22217 Å² total; per-residue (Å²): 137,88,84,82,83,79,84,80,82,80,80,79,79,77,74,83,78,81,78,77,85,80,87,75,68,94,56,66,62,54,54,52,51,51,52,50,52,53,50,50,50,49,53,54,49,51,52,40,49,53,51,39,51,53,52,50,49,53,48,51,55,46,65,68,36,60,64,55,61,38,57,58,46,44,67,55,47,52,48,52,48,52,31,44,56,32,45,50,52,40,52,48,52,61,34,54,77,63,80,34,99,52,68,44,35,66,91,47,37,48,73,48,39,26,30,50,48,98,85,69,49,77,46,76,47,90,53,58,47,95,91,36,76,66,53,65,41,54,29,55,16,87,73,40,92,85,67,63,92,31,54,38,50,48,52,50,49,54,45,51,49,53,53,46,54,55,51,50,52,55,54,50,52,56,29,56,78,73,69,27,52,68,38,55,43,57,43,48,69,69,74,43,80,50,69,81,63,18,74,87,49,59,91,52,9,63,61,51,33,49,53,53,51,52,49,45,41,56,28,44,75,45,35,63,62,52,38,39,60,44,28,44,40,82,92,50,76,81,52,57,72,93,60,69,65,78,72,59,60,81,77,66,81,47,65,54,78,8,46,51,45,37,49,52,52,48,40,46,35,60,37,43,44,68,40,91,89,77,70,45,78,42,59,80,82,20,48,54,56,53,49,50,52,52,52,49,41,54,48,57,49,30,51,53,41,33,73,76,63,74,26,63,40,27,39,38,38,31,32,71,89,44,76,87,50,68,47,81,39,52,49,61,86,53,42,46,70,30,47,58,52,46,19,76,46,92,86,78,60,45,60,68,60,62,64,49,91,52,67,72,62,56,59,44,44,51,53,41,54,46,48,53,48,42,51,56,36,38,52,49,46,40,51,53,51,52,62,70,77,104

Nearest PDB structures (foldseek):
  8oui-assembly1_C  TM=1.559E-01  e=1.893E+00  Homo sapiens
  9dx7-assembly1_D  TM=1.867E-01  e=8.342E+00  Mus musculus

Mean predicted aligned error: 10.64 Å

Foldseek 3Di:
DDDDDDDDDDPPPPDPPPPDDPDDDPPVVVVVVVVVLVVVLVVLLVVLLVLLVVLLVVLLVQLVPPCNVCLQPVVLLVLLVLLLVLVVVLLCCQCVVQVHNCLLPPVWKAKFKFWQFPVRDTDTDFFDFPNDTDRVSQQCDPCRPVLDDHVNNLSVVLVVLSVLLVVLSVVVSVCSVPPQLSVQLSCLPVVQPPPCQQVVVPPCRVVSNVVSLVSLVVSLVCLVVCLCQRAHPPVQQPQPLSPCGDPDVVPRVNDGNHNLSSLVSNCLARAFDADPPPRDTHNPNHSLVVSLSVVLSVVVVQVVCCVPRVTFMWMWIATPVHRVDIDIDGPCVSCVSSQVSQAVDSVPSHGPHYRRPDDPVVSCCSRPVSSVVSSVSSVSSSVSVVVSVD

Sequence (390 aa):
MRKKTKLKFYLCIFSPIYLSPILTSCQSSFWDQQNIFESEFHRDFFRQYSLYKGTWEKILNFVKDEKNINSYYLENYKKVKEIDDAWRKTIDVITEKGNRKNLLNEKYYYSSFGYFDENNNFNETDIFSDNKKVNIVHELTKDPEDKSLNIRTMMTYISYINYEMNSIIQDWIKRLENDSVFYLFYRQFINHKGWPFFRNHGSRGLDRQKVFFDNLIGYSNRMESEFQSRYYDSSRIKVDYKKIINSNPEENYGHSHALINLWNEWNGSIVPKINEKNHERIWDNNLIYSVVNFFKSIYKKAEKIKLKNNANLILRLQNKTNSEEIIDLDIKKIFDNFLLQIVDDFENWNIKIYYPEKDYKDLEYIFKDNFEELMSIASKIERIINNYKN

Organism: NCBI:txid547987

pLDDT: mean 81.49, std 17.65, range [29.33, 98.38]